Protein AF-A0A7M3ML72-F1 (afdb_monomer)

Sequence (587 aa):
MLSWRSRCAARVNPASRAARSGPGSSPSKERNSLRRSRIRWSGVTGLLLALRATADLLVTGVGPGPTLAVLVGRTAGHLVRAGQLGSQRSRVLARRCSTESSTWVRTSAPAQAAVISAAARTGTPTPRRTAGKVATAPRRGRSPAVTVGKPRRPRALAPSGPVAHRRSAHQETSVANSDERQIITDGIPDQYPDADETETREWLESFDAVVEEHGPTRGRFLLLKVLQRAREQNIGLPSLTTTDYINTIPPEREPDFPGDETLEKKIRRHIRWNAAVMVHRTNVKRGTGGHIGTYASAASLYEVGYNHFFRGHDAPGGADQVFFQGHASPGIYARSYLIGRITEEQLDLFRSEVEPGGLSSYPHPRLMPEFWEFPSVSMGLGPLNAIYQARFNRYLQNRGFKDTSQQRVWFFGGDGETAEPETLGALSVASREGLDNLTFVINCNLQQLDGPVRGNGKIIQELEGVFRGAGWNVIKVIWGRQWDELLALDVDGALVKRMNEVPDGQMQTYTAKGVEFVREDFFNADPQLKAIADRYTDDQLSRLTRGGHDYRKVYAAYKAATETTGAPTVILAQTVKGWTLGPDFEA

Solvent-accessible surface area (backbone atoms only — not comparable to full-atom values): 36163 Å² total; per-residue (Å²): 134,84,88,88,87,81,89,88,85,86,88,87,84,86,89,80,91,78,90,90,83,85,81,88,85,87,80,83,90,81,88,82,90,78,86,85,81,86,80,83,90,73,63,65,67,56,55,56,52,50,58,50,54,58,53,58,51,73,74,67,82,68,83,85,62,84,75,58,63,62,58,60,60,60,60,61,67,64,63,75,74,76,79,80,86,85,90,87,84,84,91,82,88,87,88,80,84,87,87,81,88,84,86,90,86,91,86,88,88,89,84,84,89,80,91,83,83,88,83,90,80,86,90,84,85,89,87,90,82,91,89,89,88,90,89,87,88,91,94,91,85,89,87,86,91,85,94,85,86,88,86,87,89,91,86,90,86,88,91,84,89,89,87,85,88,81,92,76,91,77,89,77,80,83,73,83,76,81,73,76,73,75,65,85,63,43,44,81,83,84,80,57,72,68,95,50,60,64,63,54,46,54,53,49,54,55,47,49,50,43,26,73,75,63,31,67,70,49,37,52,51,49,53,54,49,52,55,50,51,36,54,76,68,62,50,85,73,48,56,92,43,40,58,55,71,47,46,64,71,50,78,92,74,50,61,84,68,91,68,63,65,68,61,53,51,53,51,52,50,54,22,51,49,44,20,42,48,38,38,50,55,30,34,75,76,67,62,68,60,80,57,52,36,58,24,42,26,43,44,51,55,52,51,51,36,63,76,74,66,63,38,50,76,87,36,93,48,38,40,40,49,67,34,55,38,13,61,30,38,42,39,56,51,24,45,34,34,77,73,68,76,40,55,72,70,30,46,71,22,50,59,38,57,90,46,91,68,27,31,68,72,40,42,39,30,92,83,37,68,94,75,30,85,47,64,24,64,62,67,18,51,34,51,43,48,42,50,53,49,34,49,45,41,53,49,34,35,77,69,71,76,41,84,36,90,66,31,37,26,38,32,39,44,47,52,45,38,55,75,34,65,47,40,60,70,52,48,52,56,35,28,77,69,32,30,26,44,28,37,39,39,33,44,33,43,56,47,40,96,93,44,54,64,35,40,90,35,48,58,69,55,54,48,38,28,53,42,41,71,36,51,34,47,74,39,39,26,40,54,13,78,6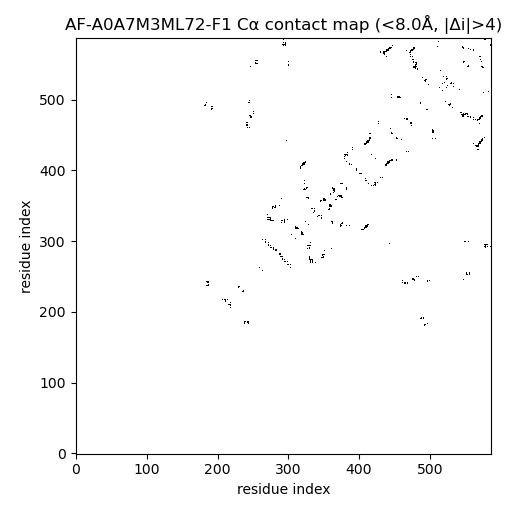8,43,52,67,58,52,74,66,31,69,75,41,53,54,56,51,49,49,55,69,57,28,41,42,55,58,41,47,42,62,58,63,38,53,69,51,35,46,57,64,63,28,56,68,37,74,69,31,29,61,60,50,72,78,50,54,68,70,62,58,60,60,55,45,43,4,27,68,27,66,55,53,46,48,36,49,52,53,53,43,69,70,39,70,68,24,19,26,38,34,46,24,23,30,46,44,11,43,94,68,44,77,95,44,29,100

Radius of gyration: 35.97 Å; Cα contacts (8 Å, |Δi|>4): 680; chains: 1; bounding box: 112×89×108 Å

Mean predicted aligned error: 17.31 Å

pLDDT: mean 74.01, std 29.72, range [21.72, 98.94]

Foldseek 3Di:
DDDDDDDDDDDDDDDDDDDDDYDDDDDDDDDDDDDDDDDDPPPPVVVVVVVVVVVVVVVPPDDDDDPVVVVVVVVVVVVVPPPDDDDDDDDDDDDDDDDDDDDDDDDDDDDDDDDDDDDDDDDDDDDDDDDDDDDDDDDDDDDDDDDDDDDDDDDDDDDDDDDDDDDDDDDDDDPPPPPLPQPPFQADPPQADDPDPPVVVVVVVVLVVCCVPPNPVRSVVVVVVVVVVCVVVVVPHHDHLFGFLAFPQAPVRFDDDPDDPVVLVVLLVQLLVQLVVLQVLLCVVPVLHADSQPCQFQSLLVSLCVPPNFDDQPDPLGGAAEADAFRNVSSVQSNCVVVPNADPVQSNQDCVLVPPSHDNSGQDCVSVVPRHDDGPPPQLPQQLVLLVVLVVQVVCCVVVNDRNVVYAGEYEEELLSCVDCSNLVCLLVQLVSLSLSYEYEYSPQQDDPPGGSWLPAASLRVVSSSNVVSVAAETEQFWAPLCSVLSRLPNSCLLSSLSRPDGSNVVLVDQLPAQVVCLVPRQVPDPSSNVSCVVDDSVSSRPIATRSNYNSSSNSQVVVSNPDGRHHYYYHGHTFGNHPVDNVGGD

Secondary structure (DSSP, 8-state):
----------------------------------PPP----SSHHHHHHHHHHHHHHTTS--PPPTTSHHHHHHHHTSSTTSS-S----------------------------------------------------------------------------------------------------SS---SS--TTHHHHHHHHHHHHHHHHHH-HHHHHHHHHHHHHHHHHTT--PPPTT---SS-SS-GGGPPPP-S-HHHHHHHHHHHHHHHHHHHHHHHHHH-----SHHHHHHHHHHHHHHHHT---TTSTT---EEE--GGGHHHHHHHHHHTTSS-HHHHHTBT-TTSTTPBPSS--TTTSTTT------STTHHHHHHHHHHHHHHHHHHTTS---TT--EEEEEETGGGGSHHHHTTHHHHHHTT-TTEEEEEEE-SEETTEESSTTS-HHHHHHHHHHHTT-EEEEE-B-GGGHHHHHT-TTSHHHHHHHH--HHHHHHHHHH-HHHHIIIIITTSHHHHHHHTTS-HHHHHT--BGGG-HHHHHHHHHHHHH--SS-EEEEEE--TTTTS-TTT--

Structure (mmCIF, N/CA/C/O backbone):
data_AF-A0A7M3ML72-F1
#
_entry.id   AF-A0A7M3ML72-F1
#
loop_
_atom_site.group_PDB
_atom_site.id
_atom_site.type_symbol
_atom_site.label_atom_id
_atom_site.label_alt_id
_atom_site.label_comp_id
_atom_site.label_asym_id
_atom_site.label_entity_id
_atom_site.label_seq_id
_atom_site.pdbx_PDB_ins_code
_atom_site.Cartn_x
_atom_site.Cartn_y
_atom_site.Cartn_z
_atom_site.occupancy
_atom_site.B_iso_or_equiv
_atom_site.auth_seq_id
_atom_site.auth_comp_id
_atom_site.auth_asym_id
_atom_site.auth_atom_id
_atom_site.pdbx_PDB_model_num
ATOM 1 N N . MET A 1 1 ? 53.430 -6.987 12.436 1.00 29.83 1 MET A N 1
ATOM 2 C CA . MET A 1 1 ? 54.449 -5.971 12.102 1.00 29.83 1 MET A CA 1
ATOM 3 C C . MET A 1 1 ? 53.751 -4.775 11.464 1.00 29.83 1 MET A C 1
ATOM 5 O O . MET A 1 1 ? 53.073 -4.981 10.473 1.00 29.83 1 MET A O 1
ATOM 9 N N . LEU A 1 2 ? 53.889 -3.604 12.111 1.00 28.27 2 LEU A N 1
ATOM 10 C CA . LEU A 1 2 ? 53.828 -2.211 11.602 1.00 28.27 2 LEU A CA 1
ATOM 11 C C . LEU A 1 2 ? 52.621 -1.841 10.710 1.00 28.27 2 LEU A C 1
ATOM 13 O O . LEU A 1 2 ? 52.562 -2.217 9.552 1.00 28.27 2 LEU A O 1
ATOM 17 N N . SER A 1 3 ? 51.550 -1.232 11.231 1.00 24.88 3 SER A N 1
ATOM 18 C CA . SER A 1 3 ? 51.409 0.168 11.692 1.00 24.88 3 SER A CA 1
ATOM 19 C C . SER A 1 3 ? 51.676 1.203 10.594 1.00 24.88 3 SER A C 1
ATOM 21 O O . SER A 1 3 ? 52.738 1.193 9.997 1.00 24.88 3 SER A O 1
ATOM 23 N N . TRP A 1 4 ? 50.729 2.124 10.381 1.00 24.06 4 TRP A N 1
ATOM 24 C CA . TRP A 1 4 ? 51.016 3.552 10.230 1.00 24.06 4 TRP A CA 1
ATOM 25 C C . TRP A 1 4 ? 49.772 4.359 10.635 1.00 24.06 4 TRP A C 1
ATOM 27 O O . TRP A 1 4 ? 48.684 4.220 10.082 1.00 24.06 4 TRP A O 1
ATOM 37 N N . ARG A 1 5 ? 49.949 5.159 11.689 1.00 27.42 5 ARG A N 1
ATOM 38 C CA . ARG A 1 5 ? 49.056 6.217 12.177 1.00 27.42 5 ARG A CA 1
ATOM 39 C C . ARG A 1 5 ? 49.683 7.556 11.788 1.00 27.42 5 ARG A C 1
ATOM 41 O O . ARG A 1 5 ? 50.899 7.669 11.877 1.00 27.42 5 ARG A O 1
ATOM 48 N N . SER A 1 6 ? 48.854 8.569 11.528 1.00 27.64 6 SER A N 1
ATOM 49 C CA . SER A 1 6 ? 49.020 10.001 11.892 1.00 27.64 6 SER A CA 1
ATOM 50 C C . SER A 1 6 ? 47.733 10.712 11.440 1.00 27.64 6 SER A C 1
ATOM 52 O O . SER A 1 6 ? 47.443 10.722 10.255 1.00 27.64 6 SER A O 1
ATOM 54 N N . ARG A 1 7 ? 46.752 11.047 12.292 1.00 26.80 7 ARG A N 1
ATOM 55 C CA . ARG A 1 7 ? 46.662 12.165 13.257 1.00 26.80 7 ARG A CA 1
ATOM 56 C C . ARG A 1 7 ? 47.162 13.516 12.727 1.00 26.80 7 ARG A C 1
ATOM 58 O O . ARG A 1 7 ? 48.359 13.742 12.696 1.00 26.80 7 ARG A O 1
ATOM 65 N N . CYS A 1 8 ? 46.225 14.445 12.526 1.00 22.97 8 CYS A N 1
ATOM 66 C CA . CYS A 1 8 ? 46.249 15.732 13.220 1.00 22.97 8 CYS A CA 1
ATOM 67 C C . CYS A 1 8 ? 44.819 16.251 13.425 1.00 22.97 8 CYS A C 1
ATOM 69 O O . CYS A 1 8 ? 43.966 16.147 12.550 1.00 22.97 8 CYS A O 1
ATOM 71 N N . ALA A 1 9 ? 44.576 16.739 14.636 1.00 24.92 9 ALA A N 1
ATOM 72 C CA . ALA A 1 9 ? 43.319 17.247 15.154 1.00 24.92 9 ALA A CA 1
ATOM 73 C C . ALA A 1 9 ? 43.481 18.740 15.455 1.00 24.92 9 ALA A C 1
ATOM 75 O O . ALA A 1 9 ? 44.564 19.157 15.856 1.00 24.92 9 ALA A O 1
ATOM 76 N N . ALA A 1 10 ? 42.393 19.504 15.391 1.00 24.81 10 ALA A N 1
ATOM 77 C CA . ALA A 1 10 ? 42.221 20.687 16.229 1.00 24.81 10 ALA A CA 1
ATOM 78 C C . ALA A 1 10 ? 40.728 20.882 16.526 1.00 24.81 10 ALA A C 1
ATOM 80 O O . ALA A 1 10 ? 39.923 21.170 15.646 1.00 24.81 10 ALA A O 1
ATOM 81 N N . ARG A 1 11 ? 40.384 20.659 17.796 1.00 26.45 11 ARG A N 1
ATOM 82 C CA . ARG A 1 11 ? 39.127 21.032 18.454 1.00 26.45 11 ARG A CA 1
ATOM 83 C C . ARG A 1 11 ? 39.150 22.528 18.764 1.00 26.45 11 ARG A C 1
ATOM 85 O O . ARG A 1 11 ? 40.190 22.987 19.218 1.00 26.45 11 ARG A O 1
ATOM 92 N N . VAL A 1 12 ? 37.990 23.189 18.741 1.00 24.50 12 VAL A N 1
ATOM 93 C CA . VAL A 1 12 ? 37.559 24.096 19.824 1.00 24.50 12 VAL A CA 1
ATOM 94 C C . VAL A 1 12 ? 36.037 23.968 19.994 1.00 24.50 12 VAL A C 1
ATOM 96 O O . VAL A 1 12 ? 35.285 23.985 19.028 1.00 24.50 12 VAL A O 1
ATOM 99 N N . ASN A 1 13 ? 35.623 23.802 21.245 1.00 23.41 13 ASN A N 1
ATOM 100 C CA . ASN A 1 13 ? 34.272 23.803 21.825 1.00 23.41 13 ASN A CA 1
ATOM 101 C C . ASN A 1 13 ? 34.381 24.760 23.052 1.00 23.41 13 ASN A C 1
ATOM 103 O O . ASN A 1 13 ? 35.517 25.080 23.418 1.00 23.41 13 ASN A O 1
ATOM 107 N N . PRO A 1 14 ? 33.361 25.012 23.892 1.00 50.12 14 PRO A N 1
ATOM 108 C CA . PRO A 1 14 ? 31.947 25.382 23.724 1.00 50.12 14 PRO A CA 1
ATOM 109 C C . PRO A 1 14 ? 31.601 26.652 24.568 1.00 50.12 14 PRO A C 1
ATOM 111 O O . PRO A 1 14 ? 32.490 27.319 25.090 1.00 50.12 14 PRO A O 1
ATOM 114 N N . ALA A 1 15 ? 30.294 26.866 24.810 1.00 25.67 15 ALA A N 1
ATOM 115 C CA . ALA A 1 15 ? 29.655 27.620 25.912 1.00 25.67 15 ALA A CA 1
ATOM 116 C C . ALA A 1 15 ? 29.197 29.052 25.530 1.00 25.67 15 ALA A C 1
ATOM 118 O O . ALA A 1 15 ? 29.917 29.779 24.868 1.00 25.67 15 ALA A O 1
ATOM 119 N N . SER A 1 16 ? 28.017 29.566 25.898 1.00 25.34 16 SER A N 1
ATOM 120 C CA . SER A 1 16 ? 27.041 29.192 26.932 1.00 25.34 16 SER A CA 1
ATOM 121 C C . SER A 1 16 ? 25.738 30.011 26.791 1.00 25.34 16 SER A C 1
ATOM 123 O O . SER A 1 16 ? 25.801 31.125 26.284 1.00 25.34 16 SER A O 1
ATOM 125 N N . ARG A 1 17 ? 24.644 29.494 27.396 1.00 25.62 17 ARG A N 1
ATOM 126 C CA . ARG A 1 17 ? 23.513 30.213 28.056 1.00 25.62 17 ARG A CA 1
ATOM 127 C C . ARG A 1 17 ? 22.600 31.096 27.177 1.00 25.62 17 ARG A C 1
ATOM 129 O O . ARG A 1 17 ? 23.047 31.733 26.247 1.00 25.62 17 ARG A O 1
ATOM 136 N N . ALA A 1 18 ? 21.317 31.313 27.457 1.00 25.45 18 ALA A N 1
ATOM 137 C CA . ALA A 1 18 ? 20.307 30.757 28.356 1.00 25.45 18 ALA A CA 1
ATOM 138 C C . ALA A 1 18 ? 18.970 31.454 27.998 1.00 25.45 18 ALA A C 1
ATOM 140 O O . ALA A 1 18 ? 18.986 32.612 27.601 1.00 25.45 18 ALA A O 1
ATOM 141 N N . ALA A 1 19 ? 17.854 30.744 28.192 1.00 25.59 19 ALA A N 1
ATOM 142 C CA . ALA A 1 19 ? 16.514 31.203 28.596 1.00 25.59 19 ALA A CA 1
ATOM 143 C C . ALA A 1 19 ? 15.975 32.588 28.149 1.00 25.59 19 ALA A C 1
ATOM 145 O O . ALA A 1 19 ? 16.494 33.620 28.566 1.00 25.59 19 ALA A O 1
ATOM 146 N N . ARG A 1 20 ? 14.769 32.607 27.553 1.00 25.31 20 ARG A N 1
ATOM 147 C CA . ARG A 1 20 ? 13.526 33.119 28.189 1.00 25.31 20 ARG A CA 1
ATOM 148 C C . ARG A 1 20 ? 12.328 33.132 27.228 1.00 25.31 20 ARG A C 1
ATOM 150 O O . ARG A 1 20 ? 12.455 33.250 26.018 1.00 25.31 20 ARG A O 1
ATOM 157 N N . SER A 1 21 ? 11.170 32.993 27.854 1.00 25.98 21 SER A N 1
ATOM 158 C CA . SER A 1 21 ? 9.804 32.816 27.371 1.00 25.98 21 SER A CA 1
ATOM 159 C C . SER A 1 21 ? 9.010 34.123 27.175 1.00 25.98 21 SER A C 1
ATOM 161 O O . SER A 1 21 ? 9.074 34.991 28.043 1.00 25.98 21 SER A O 1
ATOM 163 N N . GLY A 1 22 ? 8.151 34.143 26.138 1.00 24.62 22 GLY A N 1
ATOM 164 C CA . GLY A 1 22 ? 6.850 34.854 26.029 1.00 24.62 22 GLY A CA 1
ATOM 165 C C . GLY A 1 22 ? 6.853 36.368 25.724 1.00 24.62 22 GLY A C 1
ATOM 166 O O . GLY A 1 22 ? 7.906 36.994 25.790 1.00 24.62 22 GLY A O 1
ATOM 167 N N . PRO A 1 23 ? 5.680 37.019 25.524 1.00 36.09 23 PRO A N 1
ATOM 168 C CA . PRO A 1 23 ? 4.419 36.568 24.905 1.00 36.09 23 PRO A CA 1
ATOM 169 C C . PRO A 1 23 ? 3.825 37.581 23.872 1.00 36.09 23 PRO A C 1
ATOM 171 O O . PRO A 1 23 ? 4.198 38.745 23.849 1.00 36.09 23 PRO A O 1
ATOM 174 N N . GLY A 1 24 ? 2.818 37.142 23.097 1.00 23.67 24 GLY A N 1
ATOM 175 C CA . GLY A 1 24 ? 1.623 37.921 22.700 1.00 23.67 24 GLY A CA 1
ATOM 176 C C . GLY A 1 24 ? 1.720 39.060 21.663 1.00 23.67 24 GLY A C 1
ATOM 177 O O . GLY A 1 24 ? 2.399 40.056 21.864 1.00 23.67 24 GLY A O 1
ATOM 178 N N . SER A 1 25 ? 0.886 39.007 20.615 1.00 26.22 25 SER A N 1
ATOM 179 C CA . SER A 1 25 ? -0.293 39.895 20.459 1.00 26.22 25 SER A CA 1
ATOM 180 C C . SER A 1 25 ? -0.883 39.874 19.038 1.00 26.22 25 SER A C 1
ATOM 182 O O . SER A 1 25 ? -0.200 40.010 18.029 1.00 26.22 25 SER A O 1
ATOM 184 N N . SER A 1 26 ? -2.203 39.701 18.998 1.00 26.17 26 SER A N 1
ATOM 185 C CA . SER A 1 26 ? -3.125 39.923 17.877 1.00 26.17 26 SER A CA 1
ATOM 186 C C . SER A 1 26 ? -3.188 41.390 17.426 1.00 26.17 26 SER A C 1
ATOM 188 O O . SER A 1 26 ? -2.930 42.275 18.245 1.00 26.17 26 SER A O 1
ATOM 190 N N . PRO A 1 27 ? -3.772 41.666 16.242 1.00 29.56 27 PRO A N 1
ATOM 191 C CA . PRO A 1 27 ? -4.943 42.555 16.248 1.00 29.56 27 PRO A CA 1
ATOM 192 C C . PRO A 1 27 ? -6.142 42.099 15.386 1.00 29.56 27 PRO A C 1
ATOM 194 O O . PRO A 1 27 ? -6.007 41.593 14.276 1.00 29.56 27 PRO A O 1
ATOM 197 N N . SER A 1 28 ? -7.323 42.328 15.976 1.00 24.23 28 SER A N 1
ATOM 198 C CA . SER A 1 28 ? -8.635 42.720 15.417 1.00 24.23 28 SER A CA 1
ATOM 199 C C . SER A 1 28 ? -8.755 42.913 13.896 1.00 24.23 28 SER A C 1
ATOM 201 O O . SER A 1 28 ? -8.007 43.677 13.303 1.00 24.23 28 SER A O 1
ATOM 203 N N . LYS A 1 29 ? -9.706 42.243 13.228 1.00 24.80 29 LYS A N 1
ATOM 204 C CA . LYS A 1 29 ? -11.134 42.627 13.066 1.00 24.80 29 LYS A CA 1
ATOM 205 C C . LYS A 1 29 ? -11.343 44.009 12.431 1.00 24.80 29 LYS A C 1
ATOM 207 O O . LYS A 1 29 ? -11.455 44.998 13.143 1.00 24.80 29 LYS A O 1
ATOM 212 N N . GLU A 1 30 ? -11.623 44.004 11.130 1.00 24.53 30 GLU A N 1
ATOM 213 C CA . GLU A 1 30 ? -12.508 44.982 10.497 1.00 24.53 30 GLU A CA 1
ATOM 214 C C . GLU A 1 30 ? -13.552 44.232 9.656 1.00 24.53 30 GLU A C 1
ATOM 216 O O . GLU A 1 30 ? -13.236 43.391 8.815 1.00 24.53 30 GLU A O 1
ATOM 221 N N . ARG A 1 31 ? -14.825 44.460 9.989 1.00 25.14 31 ARG A N 1
ATOM 222 C CA . ARG A 1 31 ? -16.002 43.909 9.312 1.00 25.14 31 ARG A CA 1
ATOM 223 C C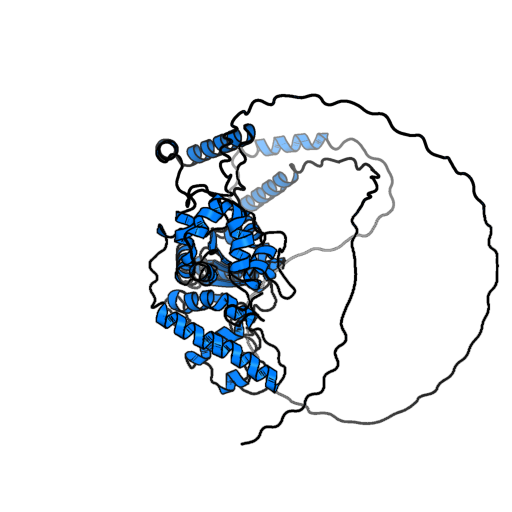 . ARG A 1 31 ? -16.322 44.798 8.119 1.00 25.14 31 ARG A C 1
ATOM 225 O O . ARG A 1 31 ? -16.446 46.001 8.301 1.00 25.14 31 ARG A O 1
ATOM 232 N N . ASN A 1 32 ? -16.631 44.202 6.970 1.00 25.56 32 ASN A N 1
ATOM 233 C CA . ASN A 1 32 ? -17.571 44.821 6.045 1.00 25.56 32 ASN A CA 1
ATOM 234 C C . ASN A 1 32 ? -18.527 43.792 5.437 1.00 25.56 32 ASN A C 1
ATOM 236 O O . ASN A 1 32 ? -18.168 42.672 5.083 1.00 25.56 32 ASN A O 1
ATOM 240 N N . SER A 1 33 ? -19.792 44.189 5.437 1.00 24.88 33 SER A N 1
ATOM 241 C CA . SER A 1 33 ? -20.990 43.405 5.178 1.00 24.88 33 SER A CA 1
ATOM 242 C C . SER A 1 33 ? -21.188 43.079 3.697 1.00 24.88 33 SER A C 1
ATOM 244 O O . SER A 1 33 ? -21.273 43.993 2.881 1.00 24.88 33 SER A O 1
ATOM 246 N N . LEU A 1 34 ? -21.418 41.805 3.371 1.00 25.70 34 LEU A N 1
ATOM 247 C CA . LEU A 1 34 ? -22.019 41.391 2.101 1.00 25.70 34 LEU A CA 1
ATOM 248 C C . LEU A 1 34 ? -23.372 40.722 2.367 1.00 25.70 34 LEU A C 1
ATOM 250 O O . LEU A 1 34 ? -23.474 39.658 2.980 1.00 25.70 34 LEU A O 1
ATOM 254 N N . ARG A 1 35 ? -24.429 41.409 1.923 1.00 25.09 35 ARG A N 1
ATOM 255 C CA . ARG A 1 35 ? -25.812 40.929 1.910 1.00 25.09 35 ARG A CA 1
ATOM 256 C C . ARG A 1 35 ? -25.933 39.739 0.955 1.00 25.09 35 ARG A C 1
ATOM 258 O O . ARG A 1 35 ? -25.571 39.827 -0.211 1.00 25.09 35 ARG A O 1
ATOM 265 N N . ARG A 1 36 ? -26.496 38.644 1.469 1.00 24.92 36 ARG A N 1
ATOM 266 C CA . ARG A 1 36 ? -26.871 37.436 0.725 1.00 24.92 36 ARG A CA 1
ATOM 267 C C . ARG A 1 36 ? -28.080 37.712 -0.175 1.00 24.92 36 ARG A C 1
ATOM 269 O O . ARG A 1 36 ? -29.151 38.034 0.336 1.00 24.92 36 ARG A O 1
ATOM 276 N N . SER A 1 37 ? -27.947 37.488 -1.479 1.00 25.70 37 SER A N 1
ATOM 277 C CA . SER A 1 37 ? -29.070 37.214 -2.380 1.00 25.70 37 SER A CA 1
ATOM 278 C C . SER A 1 37 ? -29.247 35.694 -2.497 1.00 25.70 37 SER A C 1
ATOM 280 O O . SER A 1 37 ? -28.362 34.966 -2.938 1.00 25.70 37 SER A O 1
ATOM 282 N N . ARG A 1 38 ? -30.397 35.189 -2.035 1.00 26.03 38 ARG A N 1
ATOM 283 C CA . ARG A 1 38 ? -30.833 33.800 -2.240 1.00 26.03 38 ARG A CA 1
ATOM 284 C C . ARG A 1 38 ? -31.423 33.685 -3.647 1.00 26.03 38 ARG A C 1
ATOM 286 O O . ARG A 1 38 ? -32.493 34.231 -3.890 1.00 26.03 38 ARG A O 1
ATOM 293 N N . ILE A 1 39 ? -30.767 32.949 -4.540 1.00 28.03 39 ILE A N 1
ATOM 294 C CA . ILE A 1 39 ? -31.353 32.498 -5.811 1.00 28.03 39 ILE A CA 1
ATOM 295 C C . ILE A 1 39 ? -31.800 31.042 -5.623 1.00 28.03 39 ILE A C 1
ATOM 297 O O . ILE A 1 39 ? -30.997 30.176 -5.278 1.00 28.03 39 ILE A O 1
ATOM 301 N N . ARG A 1 40 ? -33.104 30.785 -5.788 1.00 26.80 40 ARG A N 1
ATOM 302 C CA . ARG A 1 40 ? -33.718 29.448 -5.721 1.00 26.80 40 ARG A CA 1
ATOM 303 C C . ARG A 1 40 ? -33.467 28.691 -7.032 1.00 26.80 40 ARG A C 1
ATOM 305 O O . ARG A 1 40 ? -34.033 29.041 -8.061 1.00 26.80 40 ARG A O 1
ATOM 312 N N . TRP A 1 41 ? -32.682 27.619 -6.970 1.00 28.97 41 TRP A N 1
ATOM 313 C CA . TRP A 1 41 ? -32.432 26.674 -8.066 1.00 28.97 41 TRP A CA 1
ATOM 314 C C . TRP A 1 41 ? -33.449 25.519 -8.079 1.00 28.97 41 TRP A C 1
ATOM 316 O O . TRP A 1 41 ? -33.086 24.363 -7.905 1.00 28.97 41 TRP A O 1
ATOM 326 N N . SER A 1 42 ? -34.740 25.815 -8.255 1.00 36.25 42 SER A N 1
ATOM 327 C CA . SER A 1 42 ? -35.779 24.768 -8.373 1.00 36.25 42 SER A CA 1
ATOM 328 C C . SER A 1 42 ? -36.543 24.777 -9.703 1.00 36.25 42 SER A C 1
ATOM 330 O O . SER A 1 42 ? -37.338 23.879 -9.944 1.00 36.25 42 SER A O 1
ATOM 332 N N . GLY A 1 43 ? -36.304 25.755 -10.587 1.00 37.28 43 GLY A N 1
ATOM 333 C CA . GLY A 1 43 ? -37.009 25.870 -11.877 1.00 37.28 43 GLY A CA 1
ATOM 334 C C . GLY A 1 43 ? -36.252 25.327 -13.095 1.00 37.28 43 GLY A C 1
ATOM 335 O O . GLY A 1 43 ? -36.871 24.922 -14.072 1.00 37.28 43 GLY A O 1
ATOM 336 N N . VAL A 1 44 ? -34.917 25.284 -13.048 1.00 41.09 44 VAL A N 1
ATOM 337 C CA . VAL A 1 44 ? -34.082 24.953 -14.222 1.00 41.09 44 VAL A CA 1
ATOM 338 C C . VAL A 1 44 ? -33.996 23.439 -14.455 1.00 41.09 44 VAL A C 1
ATOM 340 O O . VAL A 1 44 ? -33.970 22.982 -15.595 1.00 41.09 44 VAL A O 1
ATOM 343 N N . THR A 1 45 ? -34.061 22.643 -13.387 1.00 43.66 45 THR A N 1
ATOM 344 C CA . THR A 1 45 ? -34.010 21.174 -13.453 1.00 43.66 45 THR A CA 1
ATOM 345 C C . THR A 1 45 ? -35.287 20.576 -14.056 1.00 43.66 45 THR A C 1
ATOM 347 O O . THR A 1 45 ? -35.215 19.610 -14.809 1.00 43.66 45 THR A O 1
ATOM 350 N N . GLY A 1 46 ? -36.452 21.184 -13.799 1.00 41.09 46 GLY A N 1
ATOM 351 C CA . GLY A 1 46 ? -37.734 20.734 -14.356 1.00 41.09 46 GLY A CA 1
ATOM 352 C C . GLY A 1 46 ? -37.869 20.987 -15.862 1.00 41.09 46 GLY A C 1
ATOM 353 O O . GLY A 1 46 ? -38.427 20.160 -16.578 1.00 41.09 46 GLY A O 1
ATOM 354 N N . LEU A 1 47 ? -37.300 22.090 -16.361 1.00 43.25 47 LEU A N 1
ATOM 355 C CA . LEU A 1 47 ? -37.341 22.445 -17.783 1.00 43.25 47 LEU A CA 1
ATOM 356 C C . LEU A 1 47 ? -36.452 21.520 -18.637 1.00 43.25 47 LEU A C 1
ATOM 358 O O . LEU A 1 47 ? -36.831 21.150 -19.746 1.00 43.25 47 LEU A O 1
ATOM 362 N N . LEU A 1 48 ? -35.304 21.093 -18.097 1.00 44.06 48 LEU A N 1
ATOM 363 C CA . LEU A 1 48 ? -34.393 20.143 -18.751 1.00 44.06 48 LEU A CA 1
ATOM 364 C C . LEU A 1 48 ? -34.952 18.711 -18.785 1.00 44.06 48 LEU A C 1
ATOM 366 O O . LEU A 1 48 ? -34.750 18.003 -19.769 1.00 44.06 48 LEU A O 1
ATOM 370 N N . LEU A 1 49 ? -35.698 18.299 -17.754 1.00 45.66 49 LEU A N 1
ATOM 371 C CA . LEU A 1 49 ? -36.402 17.010 -17.725 1.00 45.66 49 LEU A CA 1
ATOM 372 C C . LEU A 1 49 ? -37.593 16.977 -18.693 1.00 45.66 49 LEU A C 1
ATOM 374 O O . LEU A 1 49 ? -37.783 15.978 -19.385 1.00 45.66 49 LEU A O 1
ATOM 378 N N . ALA A 1 50 ? -38.342 18.079 -18.803 1.00 44.72 50 ALA A N 1
ATOM 379 C CA . ALA A 1 50 ? -39.442 18.191 -19.757 1.00 44.72 50 ALA A CA 1
ATOM 380 C C . ALA A 1 50 ? -38.945 18.152 -21.211 1.00 44.72 50 ALA A C 1
ATOM 382 O O . ALA A 1 50 ? -39.490 17.402 -22.009 1.00 44.72 50 ALA A O 1
ATOM 383 N N . LEU A 1 51 ? -37.867 18.876 -21.542 1.00 47.16 51 LEU A N 1
ATOM 384 C CA . LEU A 1 51 ? -37.284 18.877 -22.892 1.00 47.16 51 LEU A CA 1
ATOM 385 C C . LEU A 1 51 ? -36.711 17.513 -23.311 1.00 47.16 51 LEU A C 1
ATOM 387 O O . LEU A 1 51 ? -36.733 17.185 -24.496 1.00 47.16 51 LEU A O 1
ATOM 391 N N . ARG A 1 52 ? -36.239 16.703 -22.354 1.00 45.97 52 ARG A N 1
ATOM 392 C CA . ARG A 1 52 ? -35.748 15.342 -22.617 1.00 45.97 52 ARG A CA 1
ATOM 393 C C . ARG A 1 52 ? -36.896 14.362 -22.888 1.00 45.97 52 ARG A C 1
ATOM 395 O O . ARG A 1 52 ? -36.823 13.600 -23.842 1.00 45.97 52 ARG A O 1
ATOM 402 N N . ALA A 1 53 ? -37.997 14.470 -22.140 1.00 45.22 53 ALA A N 1
ATOM 403 C CA . ALA A 1 53 ? -39.190 13.648 -22.354 1.00 45.22 53 ALA A CA 1
ATOM 404 C C . ALA A 1 53 ? -39.884 13.935 -23.702 1.00 45.22 53 ALA A C 1
ATOM 406 O O . ALA A 1 53 ? -40.371 13.011 -24.351 1.00 45.22 53 ALA A O 1
ATOM 407 N N . THR A 1 54 ? -39.892 15.191 -24.170 1.00 46.97 54 THR A N 1
ATOM 408 C CA . THR A 1 54 ? -40.448 15.531 -25.494 1.00 46.97 54 THR A CA 1
ATOM 409 C C . THR A 1 54 ? -39.565 15.040 -26.645 1.00 46.97 54 THR A C 1
ATOM 411 O O . THR A 1 54 ? -40.084 14.721 -27.712 1.00 46.97 54 THR A O 1
ATOM 414 N N . ALA A 1 55 ? -38.246 14.953 -26.439 1.00 43.47 55 ALA A N 1
ATOM 415 C CA . ALA A 1 55 ? -37.314 14.416 -27.428 1.00 43.47 55 ALA A CA 1
ATOM 416 C C . ALA A 1 55 ? -37.426 12.884 -27.560 1.00 43.47 55 ALA A C 1
ATOM 418 O O . ALA A 1 55 ? -37.397 12.376 -28.679 1.00 43.47 55 ALA A O 1
ATOM 419 N N . ASP A 1 56 ? -37.650 12.163 -26.456 1.00 40.47 56 ASP A N 1
ATOM 420 C CA . ASP A 1 56 ? -37.814 10.699 -26.465 1.00 40.47 56 ASP A CA 1
ATOM 421 C C . ASP A 1 56 ? -39.168 10.247 -27.069 1.00 40.47 56 ASP A C 1
ATOM 423 O O . ASP A 1 56 ? -39.264 9.187 -27.695 1.00 40.47 56 ASP A O 1
ATOM 427 N N . LEU A 1 57 ? -40.213 11.079 -26.975 1.00 45.03 57 LEU A N 1
ATOM 428 C CA . LEU A 1 57 ? -41.530 10.825 -27.588 1.00 45.03 57 LEU A CA 1
ATOM 429 C C . LEU A 1 57 ? -41.567 11.067 -29.109 1.00 45.03 57 LEU A C 1
ATOM 431 O O . LEU A 1 57 ? -42.384 10.467 -29.805 1.00 45.03 57 LEU A O 1
ATOM 435 N N . LEU A 1 58 ? -40.668 11.895 -29.650 1.00 42.75 58 LEU A N 1
ATOM 436 C CA . LEU A 1 58 ? -40.553 12.133 -31.098 1.00 42.75 58 LEU A CA 1
ATOM 437 C C . LEU A 1 58 ? -39.774 11.027 -31.836 1.00 42.75 58 LEU A C 1
ATOM 439 O O . LEU A 1 58 ? -39.829 10.964 -33.062 1.00 42.75 58 LEU A O 1
ATOM 443 N N . VAL A 1 59 ? -39.094 10.134 -31.108 1.00 43.50 59 VAL A N 1
ATOM 444 C CA . VAL A 1 59 ? -38.282 9.038 -31.673 1.00 43.50 59 VAL A CA 1
ATOM 445 C C . VAL A 1 59 ? -39.041 7.700 -31.718 1.00 43.50 59 VAL A C 1
ATOM 447 O O . VAL A 1 59 ? -38.647 6.801 -32.456 1.00 43.50 59 VAL A O 1
ATOM 450 N N . THR A 1 60 ? -40.162 7.558 -30.999 1.00 48.72 60 THR A N 1
ATOM 451 C CA . THR A 1 60 ? -40.864 6.266 -30.828 1.00 48.72 60 THR A CA 1
ATOM 452 C C . THR A 1 60 ? -42.201 6.131 -31.569 1.00 48.72 60 THR A C 1
ATOM 454 O O . THR A 1 60 ? -42.775 5.048 -31.576 1.00 48.72 60 THR A O 1
ATOM 457 N N . GLY A 1 61 ? -42.686 7.171 -32.259 1.00 38.00 61 GLY A N 1
ATOM 458 C CA . GLY A 1 61 ? -43.774 7.039 -33.242 1.00 38.00 61 GLY A CA 1
ATOM 459 C C . GLY A 1 61 ? -45.160 6.656 -32.697 1.00 38.00 61 GLY A C 1
ATOM 460 O O . GLY A 1 61 ? -45.984 6.153 -33.457 1.00 38.00 61 GLY A O 1
ATOM 461 N N . VAL A 1 62 ? -45.454 6.904 -31.416 1.00 40.97 62 VAL A N 1
ATOM 462 C CA . VAL A 1 62 ? -46.774 6.635 -30.812 1.00 40.97 62 VAL A CA 1
ATOM 463 C C . VAL A 1 62 ? -47.464 7.956 -30.451 1.00 40.97 62 VAL A C 1
ATOM 465 O O . VAL A 1 62 ? -46.952 8.737 -29.653 1.00 40.97 62 VAL A O 1
ATOM 468 N N . GLY A 1 63 ? -48.625 8.232 -31.057 1.00 42.34 63 GLY A N 1
ATOM 469 C CA . GLY A 1 63 ? -49.408 9.450 -30.806 1.00 42.34 63 GLY A CA 1
ATOM 470 C C . GLY A 1 63 ? -50.106 9.444 -29.433 1.00 42.34 63 GLY A C 1
ATOM 471 O O . GLY A 1 63 ? -50.531 8.381 -28.976 1.00 42.34 63 GLY A O 1
ATOM 472 N N . PRO A 1 64 ? -50.262 10.599 -28.752 1.00 42.75 64 PRO A N 1
ATOM 473 C CA . PRO A 1 64 ? -50.849 10.630 -27.417 1.00 42.75 64 PRO A CA 1
ATOM 474 C C . PRO A 1 64 ? -52.386 10.616 -27.462 1.00 42.75 64 PRO A C 1
ATOM 476 O O . PRO A 1 64 ? -53.013 11.376 -28.199 1.00 42.75 64 PRO A O 1
ATOM 479 N N . GLY A 1 65 ? -52.993 9.771 -26.624 1.00 43.69 65 GLY A N 1
ATOM 480 C CA . GLY A 1 65 ? -54.439 9.723 -26.388 1.00 43.69 65 GLY A CA 1
ATOM 481 C C . GLY A 1 65 ? -54.995 10.954 -25.641 1.00 43.69 65 GLY A C 1
ATOM 482 O O . GLY A 1 65 ? -54.235 11.787 -25.133 1.00 43.69 65 GLY A O 1
ATOM 483 N N . PRO A 1 66 ? -56.334 11.075 -25.537 1.00 39.81 66 PRO A N 1
ATOM 484 C CA . PRO A 1 66 ? -57.050 12.332 -25.264 1.00 39.81 66 PRO A CA 1
ATOM 485 C C . PRO A 1 66 ? -56.823 12.964 -23.877 1.00 39.81 66 PRO A C 1
ATOM 487 O O . PRO A 1 66 ? -57.261 14.086 -23.631 1.00 39.81 66 PRO A O 1
ATOM 490 N N . THR A 1 67 ? -56.092 12.314 -22.974 1.00 42.84 67 THR A N 1
ATOM 491 C CA . THR A 1 67 ? -55.847 12.812 -21.611 1.00 42.84 67 THR A CA 1
ATOM 492 C C . THR A 1 67 ? -54.654 13.780 -21.521 1.00 42.84 67 THR A C 1
ATOM 494 O O . THR A 1 67 ? -54.573 14.562 -20.574 1.00 42.84 67 THR A O 1
ATOM 497 N N . LEU A 1 68 ? -53.752 13.808 -22.516 1.00 41.12 68 LEU A N 1
ATOM 498 C CA . LEU A 1 68 ? -52.562 14.682 -22.508 1.00 41.12 68 LEU A CA 1
ATOM 499 C C . LEU A 1 68 ? -52.829 16.089 -23.091 1.00 41.12 68 LEU A C 1
ATOM 501 O O . LEU A 1 68 ? -52.174 17.058 -22.705 1.00 41.12 68 LEU A O 1
ATOM 505 N N . ALA A 1 69 ? -53.842 16.233 -23.954 1.00 38.81 69 ALA A N 1
ATOM 506 C CA . ALA A 1 69 ? -54.229 17.515 -24.558 1.00 38.81 69 ALA A CA 1
ATOM 507 C C . ALA A 1 69 ? -54.805 18.518 -23.534 1.00 38.81 69 ALA A C 1
ATOM 509 O O . ALA A 1 69 ? -54.659 19.732 -23.685 1.00 38.81 69 ALA A O 1
ATOM 510 N N . VAL A 1 70 ? -55.394 18.020 -22.441 1.00 43.00 70 VAL A N 1
ATOM 511 C CA . VAL A 1 70 ? -55.996 18.848 -21.381 1.00 43.00 70 VAL A CA 1
ATOM 512 C C . VAL A 1 70 ? -54.939 19.437 -20.430 1.00 43.00 70 VAL A C 1
ATOM 514 O O . VAL A 1 70 ? -55.154 20.505 -19.853 1.00 43.00 70 VAL A O 1
ATOM 517 N N . LEU A 1 71 ? -53.764 18.804 -20.302 1.00 37.75 71 LEU A N 1
ATOM 518 C CA . LEU A 1 71 ? -52.682 19.287 -19.432 1.00 37.75 71 LEU A CA 1
ATOM 519 C C . LEU A 1 71 ? -51.824 20.379 -20.095 1.00 37.75 71 LEU A C 1
ATOM 521 O O . LEU A 1 71 ? -51.398 21.315 -19.420 1.00 37.75 71 LEU A O 1
ATOM 525 N N . VAL A 1 72 ? -51.626 20.305 -21.416 1.00 42.75 72 VAL A N 1
ATOM 526 C CA . VAL A 1 72 ? -50.865 21.307 -22.193 1.00 42.75 72 VAL A CA 1
ATOM 527 C C . VAL A 1 72 ? -51.661 22.612 -22.366 1.00 42.75 72 VAL A C 1
ATOM 529 O O . VAL A 1 72 ? -51.088 23.701 -22.345 1.00 42.75 72 VAL A O 1
ATOM 532 N N . GLY A 1 73 ? -52.996 22.536 -22.427 1.00 40.12 73 GLY A N 1
ATOM 533 C CA . GLY A 1 73 ? -53.869 23.717 -22.491 1.00 40.12 73 GLY A CA 1
ATOM 534 C C . GLY A 1 73 ? -53.924 24.548 -21.199 1.00 40.12 73 GLY A C 1
ATOM 535 O O . GLY A 1 73 ? -54.196 25.746 -21.250 1.00 40.12 73 GLY A O 1
ATOM 536 N N . ARG A 1 74 ? -53.626 23.955 -20.033 1.00 40.81 74 ARG A N 1
ATOM 537 C CA . ARG A 1 74 ? -53.691 24.649 -18.729 1.00 40.81 74 ARG A CA 1
ATOM 538 C C . ARG A 1 74 ? -52.393 25.357 -18.322 1.00 40.81 74 ARG A C 1
ATOM 540 O O . ARG A 1 74 ? -52.451 26.308 -17.547 1.00 40.81 74 ARG A O 1
ATOM 547 N N . THR A 1 75 ? -51.241 24.977 -18.873 1.00 40.22 75 THR A N 1
ATOM 548 C CA . THR A 1 75 ? -49.946 25.644 -18.621 1.00 40.22 75 THR A CA 1
ATOM 549 C C . THR A 1 75 ? -49.675 26.824 -19.563 1.00 40.22 75 THR A C 1
ATOM 551 O O . THR A 1 75 ? -49.000 27.773 -19.163 1.00 40.22 75 THR A O 1
ATOM 554 N N . ALA A 1 76 ? -50.280 26.853 -20.756 1.00 35.81 76 ALA A N 1
ATOM 555 C CA . ALA A 1 76 ? -50.205 27.998 -21.673 1.00 35.81 76 ALA A CA 1
ATOM 556 C C . ALA A 1 76 ? -51.014 29.228 -21.192 1.00 35.81 76 ALA A C 1
ATOM 558 O O . ALA A 1 76 ? -50.649 30.366 -21.484 1.00 35.81 76 ALA A O 1
ATOM 559 N N . GLY A 1 77 ? -52.065 29.023 -20.387 1.00 37.97 77 GLY A N 1
ATOM 560 C CA . GLY A 1 77 ? -52.916 30.098 -19.854 1.00 37.97 77 GLY A CA 1
ATOM 561 C C . GLY A 1 77 ? -52.299 30.927 -18.717 1.00 37.97 77 GLY A C 1
ATOM 562 O O . GLY A 1 77 ? -52.751 32.041 -18.459 1.00 37.97 77 GLY A O 1
ATOM 563 N N . HIS A 1 78 ? -51.244 30.437 -18.057 1.00 35.19 78 HIS A N 1
ATOM 564 C CA . HIS A 1 78 ? -50.604 31.145 -16.938 1.00 35.19 78 HIS A CA 1
ATOM 565 C C . HIS A 1 78 ? -49.387 31.998 -17.331 1.00 35.19 78 HIS A C 1
ATOM 567 O O . HIS A 1 78 ? -48.986 32.867 -16.558 1.00 35.19 78 HIS A O 1
ATOM 573 N N . LEU A 1 79 ? -48.844 31.833 -18.542 1.00 33.41 79 LEU A N 1
ATOM 574 C CA . LEU A 1 79 ? -47.701 32.615 -19.040 1.00 33.41 79 LEU A CA 1
ATOM 575 C C . LEU A 1 79 ? -48.098 33.917 -19.760 1.00 33.41 79 LEU A C 1
ATOM 577 O O . LEU A 1 79 ? -47.259 34.796 -19.934 1.00 33.41 79 LEU A O 1
ATOM 581 N N . VAL A 1 80 ? -49.381 34.111 -20.082 1.00 34.06 80 VAL A N 1
ATOM 582 C CA . VAL A 1 80 ? -49.892 35.344 -20.720 1.00 34.06 80 VAL A CA 1
ATOM 583 C C . VAL A 1 80 ? -50.164 36.473 -19.703 1.00 34.06 80 VAL A C 1
ATOM 585 O O . VAL A 1 80 ? -50.387 37.616 -20.086 1.00 34.06 80 VAL A O 1
ATOM 588 N N . ARG A 1 81 ? -50.057 36.214 -18.389 1.00 33.31 81 ARG A N 1
ATOM 589 C CA . ARG A 1 81 ? -50.311 37.213 -17.325 1.00 33.31 81 ARG A CA 1
ATOM 590 C C . ARG A 1 81 ? -49.071 37.782 -16.619 1.00 33.31 81 ARG A C 1
ATOM 592 O O . ARG A 1 81 ? -49.227 38.616 -15.738 1.00 33.31 81 ARG A O 1
ATOM 599 N N . ALA A 1 82 ? -47.859 37.386 -17.015 1.00 32.16 82 ALA A N 1
ATOM 600 C CA . ALA A 1 82 ? -46.602 37.920 -16.463 1.00 32.16 82 ALA A CA 1
ATOM 601 C C . ALA A 1 82 ? -45.820 38.821 -17.448 1.00 32.16 82 ALA A C 1
ATOM 603 O O . ALA A 1 82 ? -44.768 39.350 -17.102 1.00 32.16 82 ALA A O 1
ATOM 604 N N . GLY A 1 83 ? -46.337 39.014 -18.668 1.00 33.06 83 GLY A N 1
ATOM 605 C CA . GLY A 1 83 ? -45.713 39.789 -19.750 1.00 33.06 83 GLY A CA 1
ATOM 606 C C . GLY A 1 83 ? -46.206 41.234 -19.894 1.00 33.06 83 GLY A C 1
ATOM 607 O O . GLY A 1 83 ? -46.131 41.793 -20.983 1.00 33.06 83 GLY A O 1
ATOM 608 N N . GLN A 1 84 ? -46.736 41.843 -18.833 1.00 32.16 84 GLN A N 1
ATOM 609 C CA . GLN A 1 84 ? -47.126 43.256 -18.809 1.00 32.16 84 GLN A CA 1
ATOM 610 C C . GLN A 1 84 ? -46.730 43.865 -17.466 1.00 32.16 84 GLN A C 1
ATOM 612 O O . GLN A 1 84 ? -47.504 43.804 -16.521 1.00 32.16 84 GLN A O 1
ATOM 617 N N . LEU A 1 85 ? -45.509 44.403 -17.387 1.00 28.69 85 LEU A N 1
ATOM 618 C CA . LEU A 1 85 ? -45.080 45.521 -16.530 1.00 28.69 85 LEU A CA 1
ATOM 619 C C . LEU A 1 85 ? -43.558 45.678 -16.685 1.00 28.69 85 LEU A C 1
ATOM 621 O O . LEU A 1 85 ? -42.800 44.797 -16.293 1.00 28.69 85 LEU A O 1
ATOM 625 N N . GLY A 1 86 ? -43.114 46.808 -17.247 1.00 24.84 86 GLY A N 1
ATOM 626 C CA . GLY A 1 86 ? -41.721 47.257 -17.117 1.00 24.84 86 GLY A CA 1
ATOM 627 C C . GLY A 1 86 ? -40.915 47.472 -18.400 1.00 24.84 86 GLY A C 1
ATOM 628 O O . GLY A 1 86 ? -39.753 47.088 -18.457 1.00 24.84 86 GLY A O 1
ATOM 629 N N . SER A 1 87 ? -41.475 48.135 -19.414 1.00 27.08 87 SER A N 1
ATOM 630 C CA . SER A 1 87 ? -40.664 48.849 -20.409 1.00 27.08 87 SER A CA 1
ATOM 631 C C . SER A 1 87 ? -40.227 50.210 -19.850 1.00 27.08 87 SER A C 1
ATOM 633 O O . SER A 1 87 ? -41.105 50.970 -19.450 1.00 27.08 87 SER A O 1
ATOM 635 N N . GLN A 1 88 ? -38.930 50.546 -19.884 1.00 27.42 88 GLN A N 1
ATOM 636 C CA . GLN A 1 88 ? -38.396 51.866 -20.290 1.00 27.42 88 GLN A CA 1
ATOM 637 C C . GLN A 1 88 ? -36.864 51.942 -20.103 1.00 27.42 88 GLN A C 1
ATOM 639 O O . GLN A 1 88 ? -36.383 52.093 -18.985 1.00 27.42 88 GLN A O 1
ATOM 644 N N . ARG A 1 89 ? -36.102 51.912 -21.210 1.00 26.44 89 ARG A N 1
ATOM 645 C CA . ARG A 1 89 ? -35.237 53.018 -21.696 1.00 26.44 89 ARG A CA 1
ATOM 646 C C . ARG A 1 89 ? -34.335 52.572 -22.869 1.00 26.44 89 ARG A C 1
ATOM 648 O O . ARG A 1 89 ? -33.402 51.805 -22.702 1.00 26.44 89 ARG A O 1
ATOM 655 N N . SER A 1 90 ? -34.655 53.142 -24.034 1.00 25.45 90 SER A N 1
ATOM 656 C CA . SER A 1 90 ? -33.762 53.706 -25.066 1.00 25.45 90 SER A CA 1
ATOM 657 C C . SER A 1 90 ? -32.821 52.827 -25.920 1.00 25.45 90 SER A C 1
ATOM 659 O O . SER A 1 90 ? -31.705 52.500 -25.547 1.00 25.45 90 SER A O 1
ATOM 661 N N . ARG A 1 91 ? -33.305 52.600 -27.154 1.00 26.05 91 ARG A N 1
ATOM 662 C CA . ARG A 1 91 ? -32.666 52.614 -28.496 1.00 26.05 91 ARG A CA 1
ATOM 663 C C . ARG A 1 91 ? -31.192 53.056 -28.611 1.00 26.05 91 ARG A C 1
ATOM 665 O O . ARG A 1 91 ? -30.873 54.124 -28.110 1.00 26.05 91 ARG A O 1
ATOM 672 N N . VAL A 1 92 ? -30.430 52.376 -29.490 1.00 25.48 92 VAL A N 1
ATOM 673 C CA . VAL A 1 92 ? -29.696 52.931 -30.665 1.00 25.48 92 VAL A CA 1
ATOM 674 C C . VAL A 1 92 ? -29.223 51.784 -31.603 1.00 25.48 92 VAL A C 1
ATOM 676 O O . VAL A 1 92 ? -28.532 50.884 -31.152 1.00 25.48 92 VAL A O 1
ATOM 679 N N . LEU A 1 93 ? -29.663 51.852 -32.879 1.00 23.78 93 LEU A N 1
ATOM 680 C CA . LEU A 1 93 ? -29.167 51.281 -34.168 1.00 23.78 93 LEU A CA 1
ATOM 681 C C . LEU A 1 93 ? -28.593 49.833 -34.218 1.00 23.78 93 LEU A C 1
ATOM 683 O O . LEU A 1 93 ? -27.578 49.563 -33.605 1.00 23.78 93 LEU A O 1
ATOM 687 N N . ALA A 1 94 ? -29.150 48.805 -34.887 1.00 23.41 94 ALA A N 1
ATOM 688 C CA . ALA A 1 94 ? -29.722 48.576 -36.236 1.00 23.41 94 ALA A CA 1
ATOM 689 C C . ALA A 1 94 ? -28.721 48.199 -37.370 1.00 23.41 94 ALA A C 1
ATOM 691 O O . ALA A 1 94 ? -27.918 49.029 -37.779 1.00 23.41 94 ALA A O 1
ATOM 692 N N . ARG A 1 95 ? -28.979 47.013 -37.978 1.00 25.44 95 ARG A N 1
ATOM 693 C CA . ARG A 1 95 ? -28.612 46.485 -39.333 1.00 25.44 95 ARG A CA 1
ATOM 694 C C . ARG A 1 95 ? -27.195 45.887 -39.480 1.00 25.44 95 ARG A C 1
ATOM 696 O O . ARG A 1 95 ? -26.242 46.478 -39.009 1.00 25.44 95 ARG A O 1
ATOM 703 N N . ARG A 1 96 ? -26.962 44.729 -40.125 1.00 23.89 96 ARG A N 1
ATOM 704 C CA . ARG A 1 96 ? -27.593 44.025 -41.279 1.00 23.89 96 ARG A CA 1
ATOM 705 C C . ARG A 1 96 ? -27.681 42.499 -41.001 1.00 23.89 96 ARG A C 1
ATOM 707 O O . ARG A 1 96 ? -26.774 41.969 -40.377 1.00 23.89 96 ARG A O 1
ATOM 714 N N . CYS A 1 97 ? -28.811 41.808 -41.221 1.00 21.72 97 CYS A N 1
ATOM 715 C CA . CYS A 1 97 ? -29.246 41.132 -42.470 1.00 21.72 97 CYS A CA 1
ATOM 716 C C . CYS A 1 97 ? -28.149 40.253 -43.104 1.00 21.72 97 CYS A C 1
ATOM 718 O O . CYS A 1 97 ? -27.138 40.792 -43.539 1.00 21.72 97 CYS A O 1
ATOM 720 N N . SER A 1 98 ? -28.263 38.920 -42.971 1.00 24.66 98 SER A N 1
ATOM 721 C CA . SER A 1 98 ? -28.951 37.980 -43.905 1.00 24.66 98 SER A CA 1
ATOM 722 C C . SER A 1 98 ? -27.962 37.560 -44.995 1.00 24.66 98 SER A C 1
ATOM 724 O O . SER A 1 98 ? -27.332 38.436 -45.568 1.00 24.66 98 SER A O 1
ATOM 726 N N . THR A 1 99 ? -27.658 36.302 -45.276 1.00 25.84 99 THR A N 1
ATOM 727 C CA . THR A 1 99 ? -28.434 35.109 -45.675 1.00 25.84 99 THR A CA 1
ATOM 728 C C . THR A 1 99 ? -27.385 33.954 -45.673 1.00 25.84 99 THR A C 1
ATOM 730 O O . THR A 1 99 ? -26.197 34.232 -45.562 1.00 25.84 99 THR A O 1
ATOM 733 N N . GLU A 1 100 ? -27.620 32.645 -45.724 1.00 25.77 100 GLU A N 1
ATOM 734 C CA . GLU A 1 100 ? -28.677 31.827 -46.305 1.00 25.77 100 GLU A CA 1
ATOM 735 C C . GLU A 1 100 ? -28.471 30.376 -45.811 1.00 25.77 100 GLU A C 1
ATOM 737 O O . GLU A 1 100 ? -27.351 29.878 -45.705 1.00 25.77 100 GLU A O 1
ATOM 742 N N . SER A 1 101 ? -29.577 29.712 -45.504 1.00 24.11 101 SER A N 1
ATOM 743 C CA . SER A 1 101 ? -29.765 28.259 -45.411 1.00 24.11 101 SER A CA 1
ATOM 744 C C . SER A 1 101 ? -29.617 27.619 -46.808 1.00 24.11 101 SER A C 1
ATOM 746 O O . SER A 1 101 ? -30.030 28.233 -47.782 1.00 24.11 101 SER A O 1
ATOM 748 N N . SER A 1 102 ? -29.145 26.387 -47.033 1.00 26.64 102 SER A N 1
ATOM 749 C CA . SER A 1 102 ? -29.878 25.141 -46.755 1.00 26.64 102 SER A CA 1
ATOM 750 C C . SER A 1 102 ? -29.251 23.929 -47.497 1.00 26.64 102 SER A C 1
ATOM 752 O O . SER A 1 102 ? -28.734 24.063 -48.597 1.00 26.64 102 SER A O 1
ATOM 754 N N . THR A 1 103 ? -29.393 22.750 -46.869 1.00 26.91 103 THR A N 1
ATOM 755 C CA . THR A 1 103 ? -29.735 21.409 -47.423 1.00 26.91 103 THR A CA 1
ATOM 756 C C . THR A 1 103 ? -28.774 20.550 -48.280 1.00 26.91 103 THR A C 1
ATOM 758 O O . THR A 1 103 ? -28.549 20.813 -49.450 1.00 26.91 103 THR A O 1
ATOM 761 N N . TRP A 1 104 ? -28.365 19.421 -47.662 1.00 23.34 104 TRP A N 1
ATOM 762 C CA . TRP A 1 104 ? -28.489 17.991 -48.053 1.00 23.34 104 TRP A CA 1
ATOM 763 C C . TRP A 1 104 ? -28.234 17.512 -49.504 1.00 23.34 104 TRP A C 1
ATOM 765 O O . TRP A 1 104 ? -28.925 17.931 -50.419 1.00 23.34 104 TRP A O 1
ATOM 775 N N . VAL A 1 105 ? -27.407 16.458 -49.669 1.00 24.00 105 VAL A N 1
ATOM 776 C CA . VAL A 1 105 ? -27.798 15.052 -49.996 1.00 24.00 105 VAL A CA 1
ATOM 777 C C . VAL A 1 105 ? -26.551 14.139 -50.150 1.00 24.00 105 VAL A C 1
ATOM 779 O O . VAL A 1 105 ? -25.459 14.584 -50.480 1.00 24.00 105 VAL A O 1
ATOM 782 N N . ARG A 1 106 ? -26.753 12.850 -49.827 1.00 27.23 106 ARG A N 1
ATOM 783 C CA . ARG A 1 106 ? -25.848 11.678 -49.796 1.00 27.23 106 ARG A CA 1
ATOM 784 C C . ARG A 1 106 ? -25.363 11.179 -51.172 1.00 27.23 106 ARG A C 1
ATOM 786 O O . ARG A 1 106 ? -26.176 11.160 -52.081 1.00 27.23 106 ARG A O 1
ATOM 793 N N . THR A 1 107 ? -24.178 10.545 -51.203 1.00 26.48 107 THR A N 1
ATOM 794 C CA . THR A 1 107 ? -23.800 9.317 -51.975 1.00 26.48 107 THR A CA 1
ATOM 795 C C . THR A 1 107 ? -22.434 8.813 -51.451 1.00 26.48 107 THR A C 1
ATOM 797 O O . THR A 1 107 ? -21.483 9.582 -51.431 1.00 26.48 107 THR A O 1
ATOM 800 N N . SER A 1 108 ? -22.326 7.694 -50.719 1.00 26.80 108 SER A N 1
ATOM 801 C CA . SER A 1 108 ? -22.063 6.302 -51.163 1.00 26.80 108 SER A CA 1
ATOM 802 C C . SER A 1 108 ? -20.678 6.001 -51.797 1.00 26.80 108 SER A C 1
ATOM 804 O O . SER A 1 108 ? -20.552 6.039 -53.012 1.00 26.80 108 SER A O 1
ATOM 806 N N . ALA A 1 109 ? -19.733 5.566 -50.940 1.00 28.02 109 ALA A N 1
ATOM 807 C CA . ALA A 1 109 ? -18.815 4.404 -51.074 1.00 28.02 109 ALA A CA 1
ATOM 808 C C . ALA A 1 109 ? -17.711 4.387 -52.196 1.00 28.02 109 ALA A C 1
ATOM 810 O O . ALA A 1 109 ? -17.599 5.349 -52.941 1.00 28.02 109 ALA A O 1
ATOM 811 N N . PRO A 1 110 ? -16.785 3.390 -52.248 1.00 46.44 110 PRO A N 1
ATOM 812 C CA . PRO A 1 110 ? -15.376 3.556 -51.828 1.00 46.44 110 PRO A CA 1
ATOM 813 C C . PRO A 1 110 ? -14.317 3.084 -52.865 1.00 46.44 110 PRO A C 1
ATOM 815 O O . PRO A 1 110 ? -14.622 2.262 -53.717 1.00 46.44 110 PRO A O 1
ATOM 818 N N . ALA A 1 111 ? -13.049 3.512 -52.760 1.00 26.70 111 ALA A N 1
ATOM 819 C CA . ALA A 1 111 ? -11.873 2.843 -53.369 1.00 26.70 111 ALA A CA 1
ATOM 820 C C . ALA A 1 111 ? -10.581 3.544 -52.896 1.00 26.70 111 ALA A C 1
ATOM 822 O O . ALA A 1 111 ? -10.461 4.755 -53.019 1.00 26.70 111 ALA A O 1
ATOM 823 N N . GLN A 1 112 ? -9.729 2.879 -52.114 1.00 26.94 112 GLN A N 1
ATOM 824 C CA . GLN A 1 112 ? -8.558 2.078 -52.514 1.00 26.94 112 GLN A CA 1
ATOM 825 C C . GLN A 1 112 ? -7.231 2.847 -52.470 1.00 26.94 112 GLN A C 1
ATOM 827 O O . GLN A 1 112 ? -7.108 4.006 -52.845 1.00 26.94 112 GLN A O 1
ATOM 832 N N . ALA A 1 113 ? -6.254 2.119 -51.937 1.00 25.73 113 ALA A N 1
ATOM 833 C CA . ALA A 1 113 ? -4.887 2.497 -51.663 1.00 25.73 113 ALA A CA 1
ATOM 834 C C . ALA A 1 113 ? -4.089 2.855 -52.923 1.00 25.73 113 ALA A C 1
ATOM 836 O O . ALA A 1 113 ? -4.224 2.212 -53.961 1.00 25.73 113 ALA A O 1
ATOM 837 N N . ALA A 1 114 ? -3.156 3.795 -52.768 1.00 28.02 114 ALA A N 1
ATOM 838 C CA . ALA A 1 114 ? -1.994 3.918 -53.633 1.00 28.02 114 ALA A CA 1
ATOM 839 C C . ALA A 1 114 ? -0.740 4.066 -52.764 1.00 28.02 114 ALA A C 1
ATOM 841 O O . ALA A 1 114 ? -0.574 5.022 -52.007 1.00 28.02 114 ALA A O 1
ATOM 842 N N . VAL A 1 115 ? 0.118 3.059 -52.882 1.00 26.48 115 VAL A N 1
ATOM 843 C CA . VAL A 1 115 ? 1.513 3.033 -52.453 1.00 26.48 115 VAL A CA 1
ATOM 844 C C . VAL A 1 115 ? 2.303 3.983 -53.355 1.00 26.48 115 VAL A C 1
ATOM 846 O O . VAL A 1 115 ? 2.232 3.852 -54.574 1.00 26.48 115 VAL A O 1
ATOM 849 N N . ILE A 1 116 ? 3.099 4.890 -52.781 1.00 27.00 116 ILE A N 1
ATOM 850 C CA . ILE A 1 116 ? 4.227 5.517 -53.485 1.00 27.00 116 ILE A CA 1
ATOM 851 C C . ILE A 1 116 ? 5.471 5.404 -52.606 1.00 27.00 116 ILE A C 1
ATOM 853 O O . ILE A 1 116 ? 5.517 5.871 -51.470 1.00 27.00 116 ILE A O 1
ATOM 857 N N . SER A 1 117 ? 6.474 4.748 -53.181 1.00 26.88 117 SER A N 1
ATOM 858 C CA . SER A 1 117 ? 7.834 4.584 -52.686 1.00 26.88 117 SER A CA 1
ATOM 859 C C . SER A 1 117 ? 8.717 5.769 -53.100 1.00 26.88 117 SER A C 1
ATOM 861 O O . SER A 1 117 ? 8.661 6.211 -54.242 1.00 26.88 117 SER A O 1
ATOM 863 N N . ALA A 1 118 ? 9.563 6.186 -52.153 1.00 26.53 118 ALA A N 1
ATOM 864 C CA . ALA A 1 118 ? 10.928 6.716 -52.261 1.00 26.53 118 ALA A CA 1
ATOM 865 C C . ALA A 1 118 ? 11.294 7.780 -53.320 1.00 26.53 118 ALA A C 1
ATOM 867 O O . ALA A 1 118 ? 11.344 7.512 -54.515 1.00 26.53 118 ALA A O 1
ATOM 868 N N . ALA A 1 119 ? 11.823 8.910 -52.833 1.00 27.53 119 ALA A N 1
ATOM 869 C CA . ALA A 1 119 ? 13.037 9.512 -53.389 1.00 27.53 119 ALA A CA 1
ATOM 870 C C . ALA A 1 119 ? 13.747 10.379 -52.334 1.00 27.53 119 ALA A C 1
ATOM 872 O O . ALA A 1 119 ? 13.241 11.412 -51.900 1.00 27.53 119 ALA A O 1
ATOM 873 N N . ALA A 1 120 ? 14.944 9.947 -51.943 1.00 28.02 120 ALA A N 1
ATOM 874 C CA . ALA A 1 120 ? 15.910 10.726 -51.185 1.00 28.02 120 ALA A CA 1
ATOM 875 C C . ALA A 1 120 ? 16.473 11.877 -52.037 1.00 28.02 120 ALA A C 1
ATOM 877 O O . ALA A 1 120 ? 16.760 11.685 -53.219 1.00 28.02 120 ALA A O 1
ATOM 878 N N . ARG A 1 121 ? 16.717 13.043 -51.424 1.00 28.92 121 ARG A N 1
ATOM 879 C CA . ARG A 1 121 ? 17.734 13.996 -51.896 1.00 28.92 121 ARG A CA 1
ATOM 880 C C . ARG A 1 121 ? 18.523 14.558 -50.721 1.00 28.92 121 ARG A C 1
ATOM 882 O O . ARG A 1 121 ? 17.985 15.156 -49.797 1.00 28.92 121 ARG A O 1
ATOM 889 N N . THR A 1 122 ? 19.815 14.303 -50.814 1.00 29.19 122 THR A N 1
ATOM 890 C CA . THR A 1 122 ? 20.943 14.859 -50.079 1.00 29.19 122 THR A CA 1
ATOM 891 C C . THR A 1 122 ? 21.159 16.333 -50.446 1.00 29.19 122 THR A C 1
ATOM 893 O O . THR A 1 122 ? 20.899 16.732 -51.580 1.00 29.19 122 THR A O 1
ATOM 896 N N . GLY A 1 123 ? 21.666 17.147 -49.511 1.00 28.23 123 GLY A N 1
ATOM 897 C CA . GLY A 1 123 ? 22.095 18.515 -49.825 1.00 28.23 123 GLY A CA 1
ATOM 898 C C . GLY A 1 123 ? 22.424 19.407 -48.623 1.00 28.23 123 GLY A C 1
ATOM 899 O O . GLY A 1 123 ? 21.599 20.205 -48.203 1.00 28.23 123 GLY A O 1
ATOM 900 N N . THR A 1 124 ? 23.657 19.321 -48.128 1.00 29.94 124 THR A N 1
ATOM 901 C CA . THR A 1 124 ? 24.440 20.382 -47.445 1.00 29.94 124 THR A CA 1
ATOM 902 C C . THR A 1 124 ? 25.919 20.158 -47.845 1.00 29.94 124 THR A C 1
ATOM 904 O O . THR A 1 124 ? 26.197 19.027 -48.262 1.00 29.94 124 THR A O 1
ATOM 907 N N . PRO A 1 125 ? 26.887 21.120 -47.767 1.00 45.31 125 PRO A N 1
ATOM 908 C CA . PRO A 1 125 ? 26.940 22.305 -46.877 1.00 45.31 125 PRO A CA 1
ATOM 909 C C . PRO A 1 125 ? 27.655 23.616 -47.382 1.00 45.31 125 PRO A C 1
ATOM 911 O O . PRO A 1 125 ? 28.384 23.616 -48.368 1.00 45.31 125 PRO A O 1
ATOM 914 N N . THR A 1 126 ? 27.590 24.682 -46.542 1.00 29.92 126 THR A N 1
ATOM 915 C CA . THR A 1 126 ? 28.618 25.749 -46.228 1.00 29.92 126 THR A CA 1
ATOM 916 C C . THR A 1 126 ? 28.994 26.877 -47.235 1.00 29.92 126 THR A C 1
ATOM 918 O O . THR A 1 126 ? 28.724 26.693 -48.414 1.00 29.92 126 THR A O 1
ATOM 921 N N . PRO A 1 127 ? 29.714 27.999 -46.863 1.00 49.78 127 PRO A N 1
ATOM 922 C CA . PRO A 1 127 ? 30.139 28.573 -45.542 1.00 49.78 127 PRO A CA 1
ATOM 923 C C . PRO A 1 127 ? 30.132 30.149 -45.370 1.00 49.78 127 PRO A C 1
ATOM 925 O O . PRO A 1 127 ? 29.886 30.885 -46.317 1.00 49.78 127 PRO A O 1
ATOM 928 N N . ARG A 1 128 ? 30.618 30.623 -44.181 1.00 28.41 128 ARG A N 1
ATOM 929 C CA . ARG A 1 128 ? 31.381 31.888 -43.839 1.00 28.41 128 ARG A CA 1
ATOM 930 C C . ARG A 1 128 ? 30.602 33.214 -43.574 1.00 28.41 128 ARG A C 1
ATOM 932 O O . ARG A 1 128 ? 29.644 33.482 -44.268 1.00 28.41 128 ARG A O 1
ATOM 939 N N . ARG A 1 129 ? 30.981 34.165 -42.681 1.00 30.45 129 ARG A N 1
ATOM 940 C CA . ARG A 1 129 ? 31.988 34.333 -41.583 1.00 30.45 129 ARG A CA 1
ATOM 941 C C . ARG A 1 129 ? 31.774 35.713 -40.865 1.00 30.45 129 ARG A C 1
ATOM 943 O O . ARG A 1 129 ? 31.552 36.693 -41.554 1.00 30.45 129 ARG A O 1
ATOM 950 N N . THR A 1 130 ? 31.932 35.766 -39.528 1.00 29.83 130 THR A N 1
ATOM 951 C CA . THR A 1 130 ? 32.533 36.811 -38.620 1.00 29.83 130 THR A CA 1
ATOM 952 C C . THR A 1 130 ? 32.278 38.337 -38.737 1.00 29.83 130 THR A C 1
ATOM 954 O O . THR A 1 130 ? 32.638 38.918 -39.752 1.00 29.83 130 THR A O 1
ATOM 957 N N . ALA A 1 131 ? 31.959 39.014 -37.606 1.00 30.19 131 ALA A N 1
ATOM 958 C CA . ALA A 1 131 ? 32.872 39.839 -36.752 1.00 30.19 131 ALA A CA 1
ATOM 959 C C . ALA A 1 131 ? 32.162 40.976 -35.951 1.00 30.19 131 ALA A C 1
ATOM 961 O O . ALA A 1 131 ? 31.248 41.601 -36.472 1.00 30.19 131 ALA A O 1
ATOM 962 N N . GLY A 1 132 ? 32.662 41.318 -34.742 1.00 26.33 132 GLY A N 1
ATOM 963 C CA . GLY A 1 132 ? 32.599 42.696 -34.193 1.00 26.33 132 GLY A CA 1
ATOM 964 C C . GLY A 1 132 ? 32.209 42.904 -32.711 1.00 26.33 132 GLY A C 1
ATOM 965 O O . GLY A 1 132 ? 31.033 42.900 -32.377 1.00 26.33 132 GLY A O 1
ATOM 966 N N . LYS A 1 133 ? 33.196 43.190 -31.842 1.00 30.62 133 LYS A N 1
ATOM 967 C CA . LYS A 1 133 ? 33.076 43.845 -30.510 1.00 30.62 133 LYS A CA 1
ATOM 968 C C . LYS A 1 133 ? 33.324 45.356 -30.659 1.00 30.62 133 LYS A C 1
ATOM 970 O O . LYS A 1 133 ? 34.291 45.653 -31.348 1.00 30.62 133 LYS A O 1
ATOM 975 N N . VAL A 1 134 ? 32.641 46.246 -29.913 1.00 28.12 134 VAL A N 1
ATOM 976 C CA . VAL A 1 134 ? 33.164 47.557 -29.416 1.00 28.12 134 VAL A CA 1
ATOM 977 C C . VAL A 1 134 ? 32.403 48.015 -28.143 1.00 28.12 134 VAL A C 1
ATOM 979 O O . VAL A 1 134 ? 31.226 47.715 -27.977 1.00 28.12 134 VAL A O 1
ATOM 982 N N . ALA A 1 135 ? 33.114 48.713 -27.245 1.00 29.45 135 ALA A N 1
ATOM 983 C CA . ALA A 1 135 ? 32.741 49.268 -25.933 1.00 29.45 135 ALA A CA 1
ATOM 984 C C . ALA A 1 135 ? 32.186 50.721 -25.965 1.00 29.45 135 ALA A C 1
ATOM 986 O O . ALA A 1 135 ? 32.353 51.384 -26.982 1.00 29.45 135 ALA A O 1
ATOM 987 N N . THR A 1 136 ? 31.631 51.252 -24.849 1.00 28.56 136 THR A N 1
ATOM 988 C CA . THR A 1 136 ? 31.919 52.595 -24.227 1.00 28.56 136 THR A CA 1
ATOM 989 C C . THR A 1 136 ? 30.976 52.980 -23.048 1.00 28.56 136 THR A C 1
ATOM 991 O O . THR A 1 136 ? 29.823 52.572 -23.006 1.00 28.56 136 THR A O 1
ATOM 994 N N . ALA A 1 137 ? 31.508 53.744 -22.071 1.00 31.06 137 ALA A N 1
ATOM 995 C CA . ALA A 1 137 ? 30.886 54.365 -20.861 1.00 31.06 137 ALA A CA 1
ATOM 996 C C . ALA A 1 137 ? 30.330 55.807 -21.171 1.00 31.06 137 ALA A C 1
ATOM 998 O O . ALA A 1 137 ? 30.328 56.083 -22.369 1.00 31.06 137 ALA A O 1
ATOM 999 N N . PRO A 1 138 ? 29.934 56.781 -20.267 1.00 44.41 138 PRO A N 1
ATOM 1000 C CA . PRO A 1 138 ? 30.211 57.024 -18.819 1.00 44.41 138 PRO A CA 1
ATOM 1001 C C . PRO A 1 138 ? 29.088 57.719 -17.937 1.00 44.41 138 PRO A C 1
ATOM 1003 O O . PRO A 1 138 ? 27.917 57.755 -18.284 1.00 44.41 138 PRO A O 1
ATOM 1006 N N . ARG A 1 139 ? 29.501 58.240 -16.751 1.00 30.45 139 ARG A N 1
ATOM 1007 C CA . ARG A 1 139 ? 28.838 58.822 -15.530 1.00 30.45 139 ARG A CA 1
ATOM 1008 C C . ARG A 1 139 ? 28.074 60.184 -15.602 1.00 30.45 139 ARG A C 1
ATOM 1010 O O . ARG A 1 139 ? 28.473 61.036 -16.386 1.00 30.45 139 ARG A O 1
ATOM 1017 N N . ARG A 1 140 ? 27.236 60.453 -14.555 1.00 30.78 140 ARG A N 1
ATOM 1018 C CA . ARG A 1 140 ? 27.030 61.676 -13.664 1.00 30.78 140 ARG A CA 1
ATOM 1019 C C . ARG A 1 140 ? 25.514 61.963 -13.417 1.00 30.78 140 ARG A C 1
ATOM 1021 O O . ARG A 1 140 ? 24.754 61.725 -14.334 1.00 30.78 140 ARG A O 1
ATOM 1028 N N . GLY A 1 141 ? 24.953 62.481 -12.302 1.00 26.36 141 GLY A N 1
ATOM 1029 C CA . GLY A 1 141 ? 25.383 62.911 -10.953 1.00 26.36 141 GLY A CA 1
ATOM 1030 C C . GLY A 1 141 ? 24.238 63.607 -10.134 1.00 26.36 141 GLY A C 1
ATOM 1031 O O . GLY A 1 141 ? 23.303 64.109 -10.736 1.00 26.36 141 GLY A O 1
ATOM 1032 N N . ARG A 1 142 ? 24.396 63.659 -8.788 1.00 28.05 142 ARG A N 1
ATOM 1033 C CA . ARG A 1 142 ? 23.953 64.629 -7.719 1.00 28.05 142 ARG A CA 1
ATOM 1034 C C . ARG A 1 142 ? 22.470 64.918 -7.301 1.00 28.05 142 ARG A C 1
ATOM 1036 O O . ARG A 1 142 ? 21.591 65.105 -8.123 1.00 28.05 142 ARG A O 1
ATOM 1043 N N . SER A 1 143 ? 22.307 65.043 -5.960 1.00 29.08 143 SER A N 1
ATOM 1044 C CA . SER A 1 143 ? 21.155 65.367 -5.057 1.00 29.08 143 SER A CA 1
ATOM 1045 C C . SER A 1 143 ? 20.684 66.850 -5.031 1.00 29.08 143 SER A C 1
ATOM 1047 O O . SER A 1 143 ? 21.328 67.648 -5.716 1.00 29.08 143 SER A O 1
ATOM 1049 N N . PRO A 1 144 ? 19.651 67.271 -4.228 1.00 39.84 144 PRO A N 1
ATOM 1050 C CA . PRO A 1 144 ? 19.845 67.623 -2.783 1.00 39.84 144 PRO A CA 1
ATOM 1051 C C . PRO A 1 144 ? 18.627 67.542 -1.783 1.00 39.84 144 PRO A C 1
ATOM 1053 O O . PRO A 1 144 ? 17.480 67.520 -2.206 1.00 39.84 144 PRO A O 1
ATOM 1056 N N . ALA A 1 145 ? 18.944 67.634 -0.461 1.00 28.44 145 ALA A N 1
ATOM 1057 C CA . ALA A 1 145 ? 18.243 68.337 0.666 1.00 28.44 145 ALA A CA 1
ATOM 1058 C C . ALA A 1 145 ? 16.895 67.788 1.261 1.00 28.44 145 ALA A C 1
ATOM 1060 O O . ALA A 1 145 ? 16.091 67.266 0.513 1.00 28.44 145 ALA A O 1
ATOM 1061 N N . VAL A 1 146 ? 16.496 67.884 2.560 1.00 27.70 146 VAL A N 1
ATOM 1062 C CA . VAL A 1 146 ? 16.978 68.564 3.800 1.00 27.70 146 VAL A CA 1
ATOM 1063 C C . VAL A 1 146 ? 16.162 68.132 5.076 1.00 27.70 146 VAL A C 1
ATOM 1065 O O . VAL A 1 146 ? 14.967 67.881 4.988 1.00 27.70 146 VAL A O 1
ATOM 1068 N N . THR A 1 147 ? 16.838 68.107 6.248 1.00 28.05 147 THR A N 1
ATOM 1069 C CA . THR A 1 147 ? 16.450 68.265 7.698 1.00 28.05 147 THR A CA 1
ATOM 1070 C C . THR A 1 147 ? 15.536 67.342 8.541 1.00 28.05 147 THR A C 1
ATOM 1072 O O . THR A 1 147 ? 14.482 66.869 8.144 1.00 28.05 147 THR A O 1
ATOM 1075 N N . VAL A 1 148 ? 15.970 67.238 9.813 1.00 31.69 148 VAL A N 1
ATOM 1076 C CA . VAL A 1 148 ? 15.470 66.517 11.003 1.00 31.69 148 VAL A CA 1
ATOM 1077 C C . VAL A 1 148 ? 14.797 67.481 12.003 1.00 31.69 148 VAL A C 1
ATOM 1079 O O . VAL A 1 148 ? 15.271 68.604 12.165 1.00 31.69 148 VAL A O 1
ATOM 1082 N N . GLY A 1 149 ? 13.802 67.012 12.775 1.00 25.73 149 GLY A N 1
ATOM 1083 C CA . GLY A 1 149 ? 13.283 67.681 13.984 1.00 25.73 149 GLY A CA 1
ATOM 1084 C C . GLY A 1 149 ? 12.847 66.700 15.095 1.00 25.73 149 GLY A C 1
ATOM 1085 O O . GLY A 1 149 ? 12.135 65.741 14.826 1.00 25.73 149 GLY A O 1
ATOM 1086 N N . LYS A 1 150 ? 13.310 66.937 16.339 1.00 33.22 150 LYS A N 1
ATOM 1087 C CA . LYS A 1 150 ? 13.051 66.191 17.607 1.00 33.22 150 LYS A CA 1
ATOM 1088 C C . LYS A 1 150 ? 11.634 66.438 18.182 1.00 33.22 150 LYS A C 1
ATOM 1090 O O . LYS A 1 150 ? 11.034 67.448 17.829 1.00 33.22 150 LYS A O 1
ATOM 1095 N N . PRO A 1 151 ? 11.146 65.629 19.155 1.00 33.28 151 PRO A N 1
ATOM 1096 C CA . PRO A 1 151 ? 11.106 66.074 20.581 1.00 33.28 151 PRO A CA 1
ATOM 1097 C C . PRO A 1 151 ? 11.316 64.917 21.609 1.00 33.28 151 PRO A C 1
ATOM 1099 O O . PRO A 1 151 ? 11.049 63.763 21.310 1.00 33.28 151 PRO A O 1
ATOM 1102 N N . ARG A 1 152 ? 12.046 65.060 22.734 1.00 27.95 152 ARG A N 1
ATOM 1103 C CA . ARG A 1 152 ? 11.757 65.615 24.093 1.00 27.95 152 ARG A CA 1
ATOM 1104 C C . ARG A 1 152 ? 10.688 64.880 24.961 1.00 27.95 152 ARG A C 1
ATOM 1106 O O . ARG A 1 152 ? 9.515 64.866 24.632 1.00 27.95 152 ARG A O 1
ATOM 1113 N N . ARG A 1 153 ? 11.173 64.336 26.103 1.00 31.56 153 ARG A N 1
ATOM 1114 C CA . ARG A 1 153 ? 10.546 63.726 27.323 1.00 31.56 153 ARG A CA 1
ATOM 1115 C C . ARG A 1 153 ? 9.580 64.680 28.080 1.00 31.56 153 ARG A C 1
ATOM 1117 O O . ARG A 1 153 ? 9.747 65.879 27.852 1.00 31.56 153 ARG A O 1
ATOM 1124 N N . PRO A 1 154 ? 8.663 64.252 29.004 1.00 38.75 154 PRO A N 1
ATOM 1125 C CA . PRO A 1 154 ? 8.907 63.604 30.337 1.00 38.75 154 PRO A CA 1
ATOM 1126 C C . PRO A 1 154 ? 7.790 62.586 30.756 1.00 38.75 154 PRO A C 1
ATOM 1128 O O . PRO A 1 154 ? 6.949 62.287 29.928 1.00 38.75 154 PRO A O 1
ATOM 1131 N N . ARG A 1 155 ? 7.663 61.939 31.935 1.00 27.88 155 ARG A N 1
ATOM 1132 C CA . ARG A 1 155 ? 8.089 62.137 33.342 1.00 27.88 155 ARG A CA 1
ATOM 1133 C C . ARG A 1 155 ? 7.867 60.813 34.132 1.00 27.88 155 ARG A C 1
ATOM 1135 O O . ARG A 1 155 ? 7.069 59.987 33.709 1.00 27.88 155 ARG A O 1
ATOM 1142 N N . ALA A 1 156 ? 8.555 60.628 35.262 1.00 31.25 156 ALA A N 1
ATOM 1143 C CA . ALA A 1 156 ? 8.517 59.439 36.132 1.00 31.25 156 ALA A CA 1
ATOM 1144 C C . ALA A 1 156 ? 7.441 59.501 37.241 1.00 31.25 156 ALA A C 1
ATOM 1146 O O . ALA A 1 156 ? 7.054 60.597 37.645 1.00 31.25 156 ALA A O 1
ATOM 1147 N N . LEU A 1 157 ? 7.049 58.337 37.784 1.00 29.83 157 LEU A N 1
ATOM 1148 C CA . LEU A 1 157 ? 6.315 58.166 39.051 1.00 29.83 157 LEU A CA 1
ATOM 1149 C C . LEU A 1 157 ? 6.846 56.934 39.817 1.00 29.83 157 LEU A C 1
ATOM 1151 O O . LEU A 1 157 ? 7.213 55.931 39.210 1.00 29.83 157 LEU A O 1
ATOM 1155 N N . ALA A 1 158 ? 6.936 57.079 41.141 1.00 32.66 158 ALA A N 1
ATOM 1156 C CA . ALA A 1 158 ? 7.561 56.190 42.130 1.00 32.66 158 ALA A CA 1
ATOM 1157 C C . ALA A 1 158 ? 6.518 55.265 42.837 1.00 32.66 158 ALA A C 1
ATOM 1159 O O . ALA A 1 158 ? 5.328 55.413 42.561 1.00 32.66 158 ALA A O 1
ATOM 1160 N N . PRO A 1 159 ? 6.926 54.312 43.712 1.00 39.47 159 PRO A N 1
ATOM 1161 C CA . PRO A 1 159 ? 6.148 53.116 44.074 1.00 39.47 159 PRO A CA 1
ATOM 1162 C C . PRO A 1 159 ? 5.386 53.213 45.414 1.00 39.47 159 PRO A C 1
ATOM 1164 O O . PRO A 1 159 ? 5.718 54.027 46.271 1.00 39.47 159 PRO A O 1
ATOM 1167 N N . SER A 1 160 ? 4.422 52.309 45.633 1.00 31.89 160 SER A N 1
ATOM 1168 C CA . SER A 1 160 ? 3.720 52.104 46.914 1.00 31.89 160 SER A CA 1
ATOM 1169 C C . SER A 1 160 ? 3.583 50.608 47.254 1.00 31.89 160 SER A C 1
ATOM 1171 O O . SER A 1 160 ? 3.347 49.795 46.364 1.00 31.89 160 SER A O 1
ATOM 1173 N N . GLY A 1 161 ? 3.784 50.278 48.537 1.00 28.38 161 GLY A N 1
ATOM 1174 C CA . GLY A 1 161 ? 4.006 48.940 49.110 1.00 28.38 161 GLY A CA 1
ATOM 1175 C C . GLY A 1 161 ? 2.774 48.041 49.382 1.00 28.38 161 GLY A C 1
ATOM 1176 O O . GLY A 1 161 ? 1.735 48.223 48.753 1.00 28.38 161 GLY A O 1
ATOM 1177 N N . PRO A 1 162 ? 2.906 47.032 50.279 1.00 38.31 162 PRO A N 1
ATOM 1178 C CA . PRO A 1 162 ? 2.121 45.788 50.259 1.00 38.31 162 PRO A CA 1
ATOM 1179 C C . PRO A 1 162 ? 0.962 45.735 51.274 1.00 38.31 162 PRO A C 1
ATOM 1181 O O . PRO A 1 162 ? 1.015 46.387 52.315 1.00 38.31 162 PRO A O 1
ATOM 1184 N N . VAL A 1 163 ? -0.040 44.879 51.019 1.00 29.48 163 VAL A N 1
ATOM 1185 C CA . VAL A 1 163 ? -1.096 44.503 51.986 1.00 29.48 163 VAL A CA 1
ATOM 1186 C C . VAL A 1 163 ? -1.398 42.997 51.901 1.00 29.48 163 VAL A C 1
ATOM 1188 O O . VAL A 1 163 ? -1.405 42.412 50.821 1.00 29.48 163 VAL A O 1
ATOM 1191 N N . ALA A 1 164 ? -1.604 42.386 53.071 1.00 27.97 164 ALA A N 1
ATOM 1192 C CA . ALA A 1 164 ? -1.752 40.956 53.344 1.00 27.97 164 ALA A CA 1
ATOM 1193 C C . ALA A 1 164 ? -3.219 40.486 53.527 1.00 27.97 164 ALA A C 1
ATOM 1195 O O . ALA A 1 164 ? -4.134 41.302 53.588 1.00 27.97 164 ALA A O 1
ATOM 1196 N N . HIS A 1 165 ? -3.360 39.165 53.761 1.00 26.47 165 HIS A N 1
ATOM 1197 C CA . HIS A 1 165 ? -4.538 38.355 54.161 1.00 26.47 165 HIS A CA 1
ATOM 1198 C C . HIS A 1 165 ? -5.435 37.854 53.007 1.00 26.47 165 HIS A C 1
ATOM 1200 O O . HIS A 1 165 ? -5.703 38.585 52.071 1.00 26.47 165 HIS A O 1
ATOM 1206 N N . ARG A 1 166 ? -5.940 36.608 52.975 1.00 26.48 166 ARG A N 1
ATOM 1207 C CA . ARG A 1 166 ? -6.383 35.701 54.054 1.00 26.48 166 ARG A CA 1
ATOM 1208 C C . ARG A 1 166 ? -6.484 34.258 53.509 1.00 26.48 166 ARG A C 1
ATOM 1210 O O . ARG A 1 166 ? -6.923 34.066 52.381 1.00 26.48 166 ARG A O 1
ATOM 1217 N N . ARG A 1 167 ? -6.124 33.249 54.315 1.00 28.89 167 ARG A N 1
ATOM 1218 C CA . ARG A 1 167 ? -6.445 31.829 54.066 1.00 28.89 167 ARG A CA 1
ATOM 1219 C C . ARG A 1 167 ? -7.922 31.576 54.397 1.00 28.89 167 ARG A C 1
ATOM 1221 O O . ARG A 1 167 ? -8.368 31.997 55.461 1.00 28.89 167 ARG A O 1
ATOM 1228 N N . SER A 1 168 ? -8.625 30.854 53.527 1.00 27.91 168 SER A N 1
ATOM 1229 C CA . SER A 1 168 ? -9.888 30.173 53.830 1.00 27.91 168 SER A CA 1
ATOM 1230 C C . SER A 1 168 ? -9.732 28.710 53.434 1.00 27.91 168 SER A C 1
ATOM 1232 O O . SER A 1 168 ? -9.344 28.416 52.305 1.00 27.91 168 SER A O 1
ATOM 1234 N N . ALA A 1 169 ? -9.963 27.819 54.392 1.00 31.36 169 ALA A N 1
ATOM 1235 C CA . ALA A 1 169 ? -10.036 26.387 54.183 1.00 31.36 169 ALA A CA 1
ATOM 1236 C C . ALA A 1 169 ? -11.429 26.052 53.641 1.00 31.36 169 ALA A C 1
ATOM 1238 O O . ALA A 1 169 ? -12.422 26.325 54.312 1.00 31.36 169 ALA A O 1
ATOM 1239 N N . HIS A 1 170 ? -11.491 25.446 52.457 1.00 29.38 170 HIS A N 1
ATOM 1240 C CA . HIS A 1 170 ? -12.668 24.708 52.021 1.00 29.38 170 HIS A CA 1
ATOM 1241 C C . HIS A 1 170 ? -12.302 23.237 51.878 1.00 29.38 170 HIS A C 1
ATOM 1243 O O . HIS A 1 170 ? -11.393 22.848 51.153 1.00 29.38 170 HIS A O 1
ATOM 1249 N N . GLN A 1 171 ? -13.003 22.464 52.692 1.00 31.02 171 GLN A N 1
ATOM 1250 C CA . GLN A 1 171 ? -13.069 21.022 52.737 1.00 31.02 171 GLN A CA 1
ATOM 1251 C C . GLN A 1 171 ? -13.835 20.573 51.487 1.00 31.02 171 GLN A C 1
ATOM 1253 O O . GLN A 1 171 ? -15.052 20.727 51.429 1.00 31.02 171 GLN A O 1
ATOM 1258 N N . GLU A 1 172 ? -13.126 20.086 50.470 1.00 27.16 172 GLU A N 1
ATOM 1259 C CA . GLU A 1 172 ? -13.751 19.411 49.333 1.00 27.16 172 GLU A CA 1
ATOM 1260 C C . GLU A 1 172 ? -13.876 17.924 49.658 1.00 27.16 172 GLU A C 1
ATOM 1262 O O . GLU A 1 172 ? -12.904 17.186 49.812 1.00 27.16 172 GLU A O 1
ATOM 1267 N N . THR A 1 173 ? -15.128 17.522 49.824 1.00 26.77 173 THR A N 1
ATOM 1268 C CA . THR A 1 173 ? -15.609 16.149 49.817 1.00 26.77 173 THR A CA 1
ATOM 1269 C C . THR A 1 173 ? -15.113 15.426 48.570 1.00 26.77 173 THR A C 1
ATOM 1271 O O . THR A 1 173 ? -15.425 15.832 47.451 1.00 26.77 173 THR A O 1
ATOM 1274 N N . SER A 1 174 ? -14.373 14.336 48.766 1.00 25.20 174 SER A N 1
ATOM 1275 C CA . SER A 1 174 ? -13.989 13.404 47.711 1.00 25.20 174 SER A CA 1
ATOM 1276 C C . SER A 1 174 ? -15.234 12.692 47.180 1.00 25.20 174 SER A C 1
ATOM 1278 O O . SER A 1 174 ? -15.652 11.661 47.709 1.00 25.20 174 SER A O 1
ATOM 1280 N N . VAL A 1 175 ? -15.843 13.250 46.139 1.00 27.80 175 VAL A N 1
ATOM 1281 C CA . VAL A 1 175 ? -16.704 12.473 45.252 1.00 27.80 175 VAL A CA 1
ATOM 1282 C C . VAL A 1 175 ? -15.748 11.633 44.417 1.00 27.80 175 VAL A C 1
ATOM 1284 O O . VAL A 1 175 ? -14.987 12.165 43.611 1.00 27.80 175 VAL A O 1
ATOM 1287 N N . ALA A 1 176 ? -15.711 10.331 44.693 1.00 27.94 176 ALA A N 1
ATOM 1288 C CA . ALA A 1 176 ? -15.045 9.362 43.842 1.00 27.94 176 ALA A CA 1
ATOM 1289 C C . ALA A 1 176 ? -15.745 9.405 42.480 1.00 27.94 176 ALA A C 1
ATOM 1291 O O . ALA A 1 176 ? -16.793 8.797 42.296 1.00 27.94 176 ALA A O 1
ATOM 1292 N N . ASN A 1 177 ? -15.207 10.209 41.563 1.00 28.14 177 ASN A N 1
ATOM 1293 C CA . ASN A 1 177 ? -15.679 10.266 40.193 1.00 28.14 177 ASN A CA 1
ATOM 1294 C C . ASN A 1 177 ? -15.087 9.054 39.472 1.00 28.14 177 ASN A C 1
ATOM 1296 O O . ASN A 1 177 ? -14.017 9.127 38.867 1.00 28.14 177 ASN A O 1
ATOM 1300 N N . SER A 1 178 ? -15.773 7.921 39.594 1.00 31.42 178 SER A N 1
ATOM 1301 C CA . SER A 1 178 ? -15.721 6.822 38.632 1.00 31.42 178 SER A CA 1
ATOM 1302 C C . SER A 1 178 ? -16.356 7.283 37.315 1.00 31.42 178 SER A C 1
ATOM 1304 O O . SER A 1 178 ? -17.345 6.724 36.856 1.00 31.42 178 SER A O 1
ATOM 1306 N N . ASP A 1 179 ? -15.786 8.330 36.706 1.00 33.19 179 ASP A N 1
ATOM 1307 C CA . ASP A 1 179 ? -15.972 8.573 35.279 1.00 33.19 179 ASP A CA 1
ATOM 1308 C C . ASP A 1 179 ? -15.272 7.410 34.567 1.00 33.19 179 ASP A C 1
ATOM 1310 O O . ASP A 1 179 ? -14.085 7.481 34.229 1.00 33.19 179 ASP A O 1
ATOM 1314 N N . GLU A 1 180 ? -16.016 6.321 34.387 1.00 40.19 180 GLU A N 1
ATOM 1315 C CA . GLU A 1 180 ? -15.847 5.366 33.301 1.00 40.19 180 GLU A CA 1
ATOM 1316 C C . GLU A 1 180 ? -15.835 6.172 32.001 1.00 40.19 180 GLU A C 1
ATOM 1318 O O . GLU A 1 180 ? -16.854 6.419 31.358 1.00 40.19 180 GLU A O 1
ATOM 1323 N N . ARG A 1 181 ? -14.657 6.678 31.633 1.00 37.84 181 ARG A N 1
ATOM 1324 C CA . ARG A 1 181 ? -14.420 7.261 30.318 1.00 37.84 181 ARG A CA 1
ATOM 1325 C C . ARG A 1 181 ? -14.422 6.110 29.326 1.00 37.84 181 ARG A C 1
ATOM 1327 O O . ARG A 1 181 ? -13.351 5.671 28.916 1.00 37.84 181 ARG A O 1
ATOM 1334 N N . GLN A 1 182 ? -15.607 5.627 28.957 1.00 46.12 182 GLN A N 1
ATOM 1335 C CA . GLN A 1 182 ? -15.755 4.782 27.782 1.00 46.12 182 GLN A CA 1
ATOM 1336 C C . GLN A 1 182 ? -15.103 5.524 26.616 1.00 46.12 182 GLN A C 1
ATOM 1338 O O . GLN A 1 182 ? -15.483 6.644 26.256 1.00 46.12 182 GLN A O 1
ATOM 1343 N N . ILE A 1 183 ? -14.019 4.943 26.120 1.00 49.47 183 ILE A N 1
ATOM 1344 C CA . ILE A 1 183 ? -13.245 5.481 25.019 1.00 49.47 183 ILE A CA 1
ATOM 1345 C C . ILE A 1 183 ? -14.154 5.437 23.794 1.00 49.47 183 ILE A C 1
ATOM 1347 O O . ILE A 1 183 ? -14.512 4.366 23.318 1.00 49.47 183 ILE A O 1
ATOM 1351 N N . ILE A 1 184 ? -14.553 6.608 23.295 1.00 51.72 184 ILE A N 1
ATOM 1352 C CA . ILE A 1 184 ? -15.274 6.700 22.026 1.00 51.72 184 ILE A CA 1
ATOM 1353 C C . ILE A 1 184 ? -14.269 6.344 20.931 1.00 51.72 184 ILE A C 1
ATOM 1355 O O . ILE A 1 184 ? -13.358 7.123 20.644 1.00 51.72 184 ILE A O 1
ATOM 1359 N N . THR A 1 185 ? -14.406 5.147 20.372 1.00 52.16 185 THR A N 1
ATOM 1360 C CA . THR A 1 185 ? -13.632 4.683 19.223 1.00 52.16 185 THR A CA 1
ATOM 1361 C C . THR A 1 185 ? -14.240 5.222 17.930 1.00 52.16 185 THR A C 1
ATOM 1363 O O . THR A 1 185 ? -15.449 5.456 17.821 1.00 52.16 185 THR A O 1
ATOM 1366 N N . ASP A 1 186 ? -13.392 5.477 16.938 1.00 52.16 186 ASP A N 1
ATOM 1367 C CA . ASP A 1 186 ? -13.820 6.000 15.650 1.00 52.16 186 ASP A CA 1
ATOM 1368 C C . ASP A 1 186 ? -14.196 4.823 14.744 1.00 52.16 186 ASP A C 1
ATOM 1370 O O . ASP A 1 186 ? -13.376 4.421 13.943 1.00 52.16 186 ASP A O 1
ATOM 1374 N N . GLY A 1 187 ? -15.395 4.232 14.806 1.00 52.12 187 GLY A N 1
ATOM 1375 C CA . GLY A 1 187 ? -15.782 3.208 13.816 1.00 52.12 187 GLY A CA 1
ATOM 1376 C C . GLY A 1 187 ? -16.807 2.173 14.269 1.00 52.12 187 GLY A C 1
ATOM 1377 O O . GLY A 1 187 ? -17.501 2.364 15.259 1.00 52.12 187 GLY A O 1
ATOM 1378 N N . ILE A 1 188 ? -16.922 1.082 13.496 1.00 53.56 188 ILE A N 1
ATOM 1379 C CA . ILE A 1 188 ? -17.687 -0.113 13.885 1.00 53.56 188 ILE A CA 1
ATOM 1380 C C . ILE A 1 188 ? -16.794 -0.927 14.838 1.00 53.56 188 ILE A C 1
ATOM 1382 O O . ILE A 1 188 ? -15.712 -1.332 14.402 1.00 53.56 188 ILE A O 1
ATOM 1386 N N . PRO A 1 189 ? -17.207 -1.161 16.096 1.00 52.59 189 PRO A N 1
ATOM 1387 C CA . PRO A 1 189 ? -16.450 -1.943 17.071 1.00 52.59 189 PRO A CA 1
ATOM 1388 C C . PRO A 1 189 ? -16.546 -3.439 16.740 1.00 52.59 189 PRO A C 1
ATOM 1390 O O . PRO A 1 189 ? -17.236 -4.193 17.405 1.00 52.59 189 PRO A O 1
ATOM 1393 N N . ASP A 1 190 ? -15.884 -3.867 15.666 1.00 50.34 190 ASP A N 1
ATOM 1394 C CA . ASP A 1 190 ? -15.879 -5.274 15.229 1.00 50.34 190 ASP A CA 1
ATOM 1395 C C . ASP A 1 190 ? -14.672 -6.052 15.799 1.00 50.34 190 ASP A C 1
ATOM 1397 O O . ASP A 1 190 ? -14.541 -7.239 15.530 1.00 50.34 190 ASP A O 1
ATOM 1401 N N . GLN A 1 191 ? -13.758 -5.388 16.529 1.00 56.09 191 GLN A N 1
ATOM 1402 C CA . GLN A 1 191 ? -12.457 -5.951 16.948 1.00 56.09 191 GLN A CA 1
ATOM 1403 C C . GLN A 1 191 ? -12.129 -5.800 18.447 1.00 56.09 191 GLN A C 1
ATOM 1405 O O . GLN A 1 191 ? -11.011 -6.125 18.841 1.00 56.09 191 GLN A O 1
ATOM 1410 N N . TYR A 1 192 ? -13.060 -5.319 19.282 1.00 65.81 192 TYR A N 1
ATOM 1411 C CA . TYR A 1 192 ? -12.855 -5.207 20.738 1.00 65.81 192 TYR A CA 1
ATOM 1412 C C . TYR A 1 192 ? -13.748 -6.177 21.504 1.00 65.81 192 TYR A C 1
ATOM 1414 O O . TYR A 1 192 ? -14.823 -6.517 21.006 1.00 65.81 192 TYR A O 1
ATOM 1422 N N . PRO A 1 193 ? -13.347 -6.571 22.725 1.00 61.09 193 PRO A N 1
ATOM 1423 C CA . PRO A 1 193 ? -14.238 -7.248 23.655 1.00 61.09 193 PRO A CA 1
ATOM 1424 C C . PRO A 1 193 ? -15.471 -6.381 23.930 1.00 61.09 193 PRO A C 1
ATOM 1426 O O . PRO A 1 193 ? -15.346 -5.212 24.297 1.00 61.09 193 PRO A O 1
ATOM 1429 N N . ASP A 1 194 ? -16.656 -6.949 23.733 1.00 69.12 194 ASP A N 1
ATOM 1430 C CA . ASP A 1 194 ? -17.919 -6.289 24.040 1.00 69.12 194 ASP A CA 1
ATOM 1431 C C . ASP A 1 194 ? -18.123 -6.248 25.562 1.00 69.12 194 ASP A C 1
ATOM 1433 O O . ASP A 1 194 ? -17.983 -7.263 26.248 1.00 69.12 194 ASP A O 1
ATOM 1437 N N . ALA A 1 195 ? -18.423 -5.062 26.098 1.00 73.88 195 ALA A N 1
ATOM 1438 C CA . ALA A 1 195 ? -18.637 -4.868 27.529 1.00 73.88 195 ALA A CA 1
ATOM 1439 C C . ALA A 1 195 ? -19.885 -5.616 28.035 1.00 73.88 195 ALA A C 1
ATOM 1441 O O . ALA A 1 195 ? -19.899 -6.048 29.190 1.00 73.88 195 ALA A O 1
ATOM 1442 N N . ASP A 1 196 ? -20.899 -5.789 27.179 1.00 79.50 196 ASP A N 1
ATOM 1443 C CA . ASP A 1 196 ? -22.084 -6.609 27.445 1.00 79.50 196 ASP A CA 1
ATOM 1444 C C . ASP A 1 196 ? -22.580 -7.287 26.156 1.00 79.50 196 ASP A C 1
ATOM 1446 O O . ASP A 1 196 ? -23.509 -6.837 25.480 1.00 79.50 196 ASP A O 1
ATOM 1450 N N . GLU A 1 197 ? -21.986 -8.444 25.850 1.00 83.62 197 GLU A N 1
ATOM 1451 C CA . GLU A 1 197 ? -22.374 -9.285 24.708 1.00 83.62 197 GLU A CA 1
ATOM 1452 C C . GLU A 1 197 ? -23.858 -9.683 24.710 1.00 83.62 197 GLU A C 1
ATOM 1454 O O . GLU A 1 197 ? -24.408 -10.034 23.662 1.00 83.62 197 GLU A O 1
ATOM 1459 N N . THR A 1 198 ? -24.513 -9.702 25.876 1.00 88.00 198 THR A N 1
ATOM 1460 C CA . THR A 1 198 ? -25.924 -10.089 25.960 1.00 88.00 198 THR A CA 1
ATOM 1461 C C . THR A 1 198 ? -26.815 -8.948 25.509 1.00 88.00 198 THR A C 1
ATOM 1463 O O . THR A 1 198 ? -27.660 -9.174 24.642 1.00 88.00 198 THR A O 1
ATOM 1466 N N . GLU A 1 199 ? -26.587 -7.735 26.016 1.00 88.19 199 GLU A N 1
ATOM 1467 C CA . GLU A 1 199 ? -27.318 -6.549 25.558 1.00 88.19 199 GLU A CA 1
ATOM 1468 C C . GLU A 1 199 ? -27.121 -6.333 24.050 1.00 88.19 199 GLU A C 1
ATOM 1470 O O . GLU A 1 199 ? -28.100 -6.193 23.308 1.00 88.19 199 GLU A O 1
ATOM 1475 N N . THR A 1 200 ? -25.877 -6.372 23.566 1.00 86.56 200 THR A N 1
ATOM 1476 C CA . THR A 1 200 ? -25.585 -6.182 22.137 1.00 86.56 200 THR A CA 1
ATOM 1477 C C . THR A 1 200 ? -26.279 -7.231 21.274 1.00 86.56 200 THR A C 1
ATOM 1479 O O . THR A 1 200 ? -26.882 -6.888 20.251 1.00 86.56 200 THR A O 1
ATOM 1482 N N . ARG A 1 201 ? -26.258 -8.505 21.689 1.00 89.31 201 ARG A N 1
ATOM 1483 C CA . ARG A 1 201 ? -26.954 -9.584 20.975 1.00 89.31 201 ARG A CA 1
ATOM 1484 C C . ARG A 1 201 ? -28.464 -9.347 20.922 1.00 89.31 201 ARG A C 1
ATOM 1486 O O . ARG A 1 201 ? -29.035 -9.478 19.844 1.00 89.31 201 ARG A O 1
ATOM 1493 N N . GLU A 1 202 ? -29.101 -8.939 22.018 1.00 94.69 202 GLU A N 1
ATOM 1494 C CA . GLU A 1 202 ? -30.545 -8.646 22.036 1.00 94.69 202 GLU A CA 1
ATOM 1495 C C . GLU A 1 202 ? -30.928 -7.494 21.088 1.00 94.69 202 GLU A C 1
ATOM 1497 O O . GLU A 1 202 ? -31.961 -7.551 20.406 1.00 94.69 202 GLU A O 1
ATOM 1502 N N . TRP A 1 203 ? -30.087 -6.457 20.995 1.00 94.50 203 TRP A N 1
ATOM 1503 C CA . TRP A 1 203 ? -30.273 -5.355 20.045 1.00 94.50 203 TRP A CA 1
ATOM 1504 C C . TRP A 1 203 ? -30.140 -5.806 18.588 1.00 94.50 203 TRP A C 1
ATOM 1506 O O . TRP A 1 203 ? -30.953 -5.402 17.748 1.00 94.50 203 TRP A O 1
ATOM 1516 N N . LEU A 1 204 ? -29.133 -6.630 18.285 1.00 92.56 204 LEU A N 1
ATOM 1517 C CA . LEU A 1 204 ? -28.912 -7.176 16.944 1.00 92.56 204 LEU A CA 1
ATOM 1518 C C . LEU A 1 204 ? -30.044 -8.122 16.536 1.00 92.56 204 LEU A C 1
ATOM 1520 O O . LEU A 1 204 ? -30.628 -7.931 15.474 1.00 92.56 204 LEU A O 1
ATOM 1524 N N . GLU A 1 205 ? -30.434 -9.052 17.409 1.00 94.56 205 GLU A N 1
ATOM 1525 C CA . GLU A 1 205 ? -31.560 -9.965 17.178 1.00 94.56 205 GLU A CA 1
ATOM 1526 C C . GLU A 1 205 ? -32.873 -9.195 16.963 1.00 94.56 205 GLU A C 1
ATOM 1528 O O . GLU A 1 205 ? -33.641 -9.508 16.051 1.00 94.56 205 GLU A O 1
ATOM 1533 N N . SER A 1 206 ? -33.112 -8.128 17.735 1.00 96.44 206 SER A N 1
ATOM 1534 C CA . SER A 1 206 ? -34.276 -7.252 17.534 1.00 96.44 206 SER A CA 1
ATOM 1535 C C . SER A 1 206 ? -34.246 -6.538 16.181 1.00 96.44 206 SER A C 1
ATOM 1537 O O . SER A 1 206 ? -35.290 -6.348 15.549 1.00 96.44 206 SER A O 1
ATOM 1539 N N . PHE A 1 207 ? -33.068 -6.110 15.724 1.00 95.75 207 PHE A N 1
ATOM 1540 C CA . PHE A 1 207 ? -32.915 -5.476 14.419 1.00 95.75 207 PHE A CA 1
ATOM 1541 C C . PHE A 1 207 ? -33.118 -6.476 13.274 1.00 95.75 207 PHE A C 1
ATOM 1543 O O . PHE A 1 207 ? -33.861 -6.174 12.333 1.00 95.75 207 PHE A O 1
ATOM 1550 N N . ASP A 1 208 ? -32.515 -7.658 13.382 1.00 94.56 208 ASP A N 1
ATOM 1551 C CA . ASP A 1 208 ? -32.622 -8.738 12.402 1.00 94.56 208 ASP A CA 1
ATOM 1552 C C . ASP A 1 208 ? -34.070 -9.205 12.256 1.00 94.56 208 ASP A C 1
ATOM 1554 O O . ASP A 1 208 ? -34.574 -9.268 11.133 1.00 94.56 208 ASP A O 1
ATOM 1558 N N . ALA A 1 209 ? -34.790 -9.383 13.369 1.00 96.56 209 ALA A N 1
ATOM 1559 C CA . ALA A 1 209 ? -36.214 -9.717 13.357 1.00 96.56 209 ALA A CA 1
ATOM 1560 C C . ALA A 1 209 ? -37.048 -8.679 12.581 1.00 96.56 209 ALA A C 1
ATOM 1562 O O . ALA A 1 209 ? -37.908 -9.034 11.773 1.00 96.56 209 ALA A O 1
ATOM 1563 N N . VAL A 1 210 ? -36.764 -7.379 12.746 1.00 96.94 210 VAL A N 1
ATOM 1564 C CA . VAL A 1 210 ? -37.455 -6.328 11.978 1.00 96.94 210 VAL A CA 1
ATOM 1565 C C . VAL A 1 210 ? -37.116 -6.394 10.488 1.00 96.94 210 VAL A C 1
ATOM 1567 O O . VAL A 1 210 ? -37.984 -6.134 9.646 1.00 96.94 210 VAL A O 1
ATOM 1570 N N . VAL A 1 211 ? -35.862 -6.676 10.140 1.00 94.69 211 VAL A N 1
ATOM 1571 C CA . VAL A 1 211 ? -35.444 -6.794 8.737 1.00 94.69 211 VAL A CA 1
ATOM 1572 C C . VAL A 1 211 ? -36.082 -8.018 8.085 1.00 94.69 211 VAL A C 1
ATOM 1574 O O . VAL A 1 211 ? -36.529 -7.908 6.942 1.00 94.69 211 VAL A O 1
ATOM 1577 N N . GLU A 1 212 ? -36.170 -9.136 8.798 1.00 96.31 212 GLU A N 1
ATOM 1578 C CA . GLU A 1 212 ? -36.795 -10.369 8.320 1.00 96.31 212 GLU A CA 1
ATOM 1579 C C . GLU A 1 212 ? -38.313 -10.201 8.137 1.00 96.31 212 GLU A C 1
ATOM 1581 O O . GLU A 1 212 ? -38.846 -10.535 7.077 1.00 96.31 212 GLU A O 1
ATOM 1586 N N . GLU A 1 213 ? -39.008 -9.595 9.106 1.00 97.62 213 GLU A N 1
ATOM 1587 C CA . GLU A 1 213 ? -40.471 -9.458 9.070 1.00 97.62 213 GLU A CA 1
ATOM 1588 C C . GLU A 1 213 ? -40.960 -8.302 8.177 1.00 97.62 213 GLU A C 1
ATOM 1590 O O . GLU A 1 213 ? -42.000 -8.394 7.517 1.00 97.62 213 GLU A O 1
ATOM 1595 N N . HIS A 1 214 ? -40.237 -7.178 8.146 1.00 94.75 214 HIS A N 1
ATOM 1596 C CA . HIS A 1 214 ? -40.688 -5.940 7.490 1.00 94.75 214 HIS A CA 1
ATOM 1597 C C . HIS A 1 214 ? -39.771 -5.455 6.357 1.00 94.75 214 HIS A C 1
ATOM 1599 O O . HIS A 1 214 ? -40.045 -4.429 5.719 1.00 94.75 214 HIS A O 1
ATOM 1605 N N . GLY A 1 215 ? -38.695 -6.187 6.081 1.00 90.25 215 GLY A N 1
ATOM 1606 C CA . GLY A 1 215 ? -37.798 -5.974 4.954 1.00 90.25 215 GLY A CA 1
ATOM 1607 C C . GLY A 1 215 ? -36.707 -4.907 5.167 1.00 90.25 215 GLY A C 1
ATOM 1608 O O . GLY A 1 215 ? -36.784 -4.052 6.061 1.00 90.25 215 GLY A O 1
ATOM 1609 N N . PRO A 1 216 ? -35.704 -4.854 4.263 1.00 86.75 216 PRO A N 1
ATOM 1610 C CA . PRO A 1 216 ? -34.519 -3.995 4.407 1.00 86.75 216 PRO A CA 1
ATOM 1611 C C . PRO A 1 216 ? -34.820 -2.493 4.473 1.00 86.75 216 PRO A C 1
ATOM 1613 O O . PRO A 1 216 ? -34.089 -1.717 5.090 1.00 86.75 216 PRO A O 1
ATOM 1616 N N . THR A 1 217 ? -35.913 -2.051 3.842 1.00 84.31 217 THR A N 1
ATOM 1617 C CA . THR A 1 217 ? -36.311 -0.633 3.857 1.00 84.31 217 THR A CA 1
ATOM 1618 C C . THR A 1 217 ? -36.742 -0.194 5.256 1.00 84.31 217 THR A C 1
ATOM 1620 O O . THR A 1 217 ? -36.421 0.925 5.670 1.00 84.31 217 THR A O 1
ATOM 1623 N N . ARG A 1 218 ? -37.421 -1.068 6.012 1.00 94.19 218 ARG A N 1
ATOM 1624 C CA . ARG A 1 218 ? -37.817 -0.776 7.392 1.00 94.19 218 ARG A CA 1
ATOM 1625 C C . ARG A 1 218 ? -36.611 -0.768 8.325 1.00 94.19 218 ARG A C 1
ATOM 1627 O O . ARG A 1 218 ? -36.484 0.183 9.097 1.00 94.19 218 ARG A O 1
ATOM 1634 N N . GLY A 1 219 ? -35.705 -1.739 8.190 1.00 91.88 219 GLY A N 1
ATOM 1635 C CA . GLY A 1 219 ? -34.436 -1.750 8.929 1.00 91.88 219 GLY A CA 1
ATOM 1636 C C . GLY A 1 219 ? -33.641 -0.459 8.713 1.00 91.88 219 GLY A C 1
ATOM 1637 O O . GLY A 1 219 ? -33.301 0.242 9.667 1.00 91.88 219 GLY A O 1
ATOM 1638 N N . ARG A 1 220 ? -33.470 -0.039 7.451 1.00 83.50 220 ARG A N 1
ATOM 1639 C CA . ARG A 1 220 ? -32.820 1.242 7.122 1.00 83.50 220 ARG A CA 1
ATOM 1640 C C . ARG A 1 220 ? -33.501 2.438 7.789 1.00 83.50 220 ARG A C 1
ATOM 1642 O O . ARG A 1 220 ? -32.821 3.339 8.276 1.00 83.50 220 ARG A O 1
ATOM 1649 N N . PHE A 1 221 ? -34.832 2.477 7.796 1.00 88.50 221 PHE A N 1
ATOM 1650 C CA . PHE A 1 221 ? -35.575 3.552 8.451 1.00 88.50 221 PHE A CA 1
ATOM 1651 C C . PHE A 1 221 ? -35.318 3.597 9.966 1.00 88.50 221 PHE A C 1
ATOM 1653 O O . PHE A 1 221 ? -35.109 4.688 10.501 1.00 88.50 221 PHE A O 1
ATOM 1660 N N . LEU A 1 222 ? -35.307 2.445 10.648 1.00 93.69 222 LEU A N 1
ATOM 1661 C CA . LEU A 1 222 ? -35.028 2.380 12.086 1.00 93.69 222 LEU A CA 1
ATOM 1662 C C . LEU A 1 222 ? -33.608 2.839 12.415 1.00 93.69 222 LEU A C 1
ATOM 1664 O O . LEU A 1 222 ? -33.455 3.695 13.283 1.00 93.69 222 LEU A O 1
ATOM 1668 N N . LEU A 1 223 ? -32.597 2.382 11.670 1.00 89.62 223 LEU A N 1
ATOM 1669 C CA . LEU A 1 223 ? -31.213 2.842 11.851 1.00 89.62 223 LEU A CA 1
ATOM 1670 C C . LEU A 1 223 ? -31.100 4.365 11.731 1.00 89.62 223 LEU A C 1
ATOM 1672 O O . LEU A 1 223 ? -30.504 5.022 12.582 1.00 89.62 223 LEU A O 1
ATOM 1676 N N . LEU A 1 224 ? -31.735 4.960 10.715 1.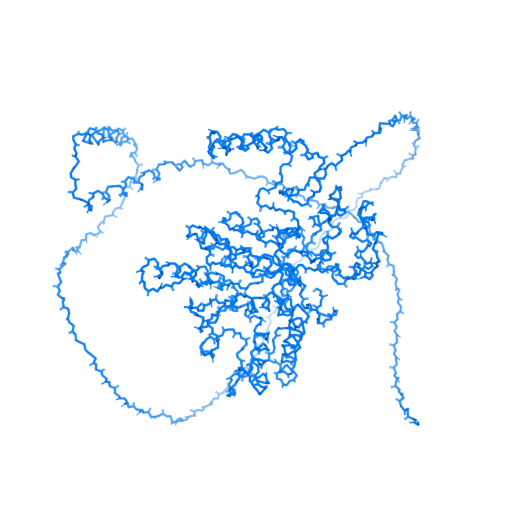00 86.75 224 LEU A N 1
ATOM 1677 C CA . LEU A 1 224 ? -31.748 6.417 10.550 1.00 86.75 224 LEU A CA 1
ATOM 1678 C C . LEU A 1 224 ? -32.431 7.135 11.724 1.00 86.75 224 LEU A C 1
ATOM 1680 O O . LEU A 1 224 ? -32.014 8.237 12.086 1.00 86.75 224 LEU A O 1
ATOM 1684 N N . LYS A 1 225 ? -33.459 6.530 12.330 1.00 91.88 225 LYS A N 1
ATOM 1685 C CA . LYS A 1 225 ? -34.130 7.081 13.514 1.00 91.88 225 LYS A CA 1
ATOM 1686 C C . LYS A 1 225 ? -33.282 6.974 14.777 1.00 91.88 225 LYS A C 1
ATOM 1688 O O . LYS A 1 225 ? -33.227 7.952 15.521 1.00 91.88 225 LYS A O 1
ATOM 1693 N N . VAL A 1 226 ? -32.587 5.858 14.981 1.00 91.00 226 VAL A N 1
ATOM 1694 C CA . VAL A 1 226 ? -31.627 5.692 16.084 1.00 91.00 226 VAL A CA 1
ATOM 1695 C C . VAL A 1 226 ? -30.487 6.703 15.946 1.00 91.00 226 VAL A C 1
ATOM 1697 O O . VAL A 1 226 ? -30.216 7.443 16.886 1.00 91.00 226 VAL A O 1
ATOM 1700 N N . LEU A 1 227 ? -29.906 6.851 14.749 1.00 83.75 227 LEU A N 1
ATOM 1701 C CA . LEU A 1 227 ? -28.866 7.854 14.478 1.00 83.75 227 LEU A CA 1
ATOM 1702 C C . LEU A 1 227 ? -29.357 9.291 14.717 1.00 83.75 227 LEU A C 1
ATOM 1704 O O . LEU A 1 227 ? -28.621 10.117 15.257 1.00 83.75 227 LEU A O 1
ATOM 1708 N N . GLN A 1 228 ? -30.596 9.608 14.325 1.00 83.31 228 GLN A N 1
ATOM 1709 C CA . GLN A 1 228 ? -31.208 10.907 14.621 1.00 83.31 228 GLN A CA 1
ATOM 1710 C C . GLN A 1 228 ? -31.298 11.132 16.139 1.00 83.31 228 GLN A C 1
ATOM 1712 O O . GLN A 1 228 ? -30.883 12.183 16.624 1.00 83.31 228 GLN A O 1
ATOM 1717 N N . ARG A 1 229 ? -31.801 10.140 16.881 1.00 86.88 229 ARG A N 1
ATOM 1718 C CA . ARG A 1 229 ? -31.963 10.204 18.337 1.00 86.88 229 ARG A CA 1
ATOM 1719 C C . ARG A 1 229 ? -30.627 10.344 19.063 1.00 86.88 229 ARG A C 1
ATOM 1721 O O . ARG A 1 229 ? -30.524 11.166 19.967 1.00 86.88 229 ARG A O 1
ATOM 1728 N N . ALA A 1 230 ? -29.609 9.602 18.634 1.00 85.31 230 ALA A N 1
ATOM 1729 C CA . ALA A 1 230 ? -28.255 9.694 19.166 1.00 85.31 230 ALA A CA 1
ATOM 1730 C C . ALA A 1 230 ? -27.681 11.110 18.999 1.00 85.31 230 ALA A C 1
ATOM 1732 O O . ALA A 1 230 ? -27.173 11.687 19.959 1.00 85.31 230 ALA A O 1
ATOM 1733 N N . ARG A 1 231 ? -27.865 11.732 17.824 1.00 80.06 231 ARG A N 1
ATOM 1734 C CA . ARG A 1 231 ? -27.475 13.137 17.597 1.00 80.06 231 ARG A CA 1
ATOM 1735 C C . ARG A 1 231 ? -28.237 14.114 18.485 1.00 80.06 231 ARG A C 1
ATOM 1737 O O . ARG A 1 231 ? -27.633 15.038 19.014 1.00 80.06 231 ARG A O 1
ATOM 1744 N N . GLU A 1 232 ? -29.544 13.927 18.652 1.00 85.44 232 GLU A N 1
ATOM 1745 C CA . GLU A 1 232 ? -30.366 14.765 19.541 1.00 85.44 232 GLU A CA 1
ATOM 1746 C C . GLU A 1 232 ? -29.929 14.654 21.008 1.00 85.44 232 GLU A C 1
ATOM 1748 O O . GLU A 1 232 ? -30.007 15.633 21.748 1.00 85.44 232 GLU A O 1
ATOM 1753 N N . GLN A 1 233 ? -29.443 13.481 21.418 1.00 85.75 233 GLN A N 1
ATOM 1754 C CA . GLN A 1 233 ? -28.893 13.238 22.752 1.00 85.75 233 GLN A CA 1
ATOM 1755 C C . GLN A 1 233 ? -27.408 13.603 22.881 1.00 85.75 233 GLN A C 1
ATOM 1757 O O . GLN A 1 233 ? -26.844 13.455 23.959 1.00 85.75 233 GLN A O 1
ATOM 1762 N N . ASN A 1 234 ? -26.781 14.123 21.819 1.00 78.06 234 ASN A N 1
ATOM 1763 C CA . ASN A 1 234 ? -25.343 14.403 21.758 1.00 78.06 234 ASN A CA 1
ATOM 1764 C C . ASN A 1 234 ? -24.470 13.190 22.118 1.00 78.06 234 ASN A C 1
ATOM 1766 O O . ASN A 1 234 ? -23.366 13.350 22.637 1.00 78.06 234 ASN A O 1
ATOM 1770 N N . ILE A 1 235 ? -24.948 11.984 21.804 1.00 77.06 235 ILE A N 1
ATOM 1771 C CA . ILE A 1 235 ? -24.111 10.788 21.790 1.00 77.06 235 ILE A CA 1
ATOM 1772 C C . ILE A 1 235 ? -23.144 11.001 20.624 1.00 77.06 235 ILE A C 1
ATOM 1774 O O . ILE A 1 235 ? -23.571 11.085 19.468 1.00 77.06 235 ILE A O 1
ATOM 1778 N N . GLY A 1 236 ? -21.865 11.226 20.930 1.00 62.53 236 GLY A N 1
ATOM 1779 C CA . GLY A 1 236 ? -20.827 11.504 19.941 1.00 62.53 236 GLY A CA 1
ATOM 1780 C C . GLY A 1 236 ? -20.683 10.327 18.985 1.00 62.53 236 GLY A C 1
ATOM 1781 O O . GLY A 1 236 ? -19.997 9.366 19.298 1.00 62.53 236 GLY A O 1
ATOM 1782 N N . LEU A 1 237 ? -21.365 10.380 17.839 1.00 64.50 237 LEU A N 1
ATOM 1783 C CA . LEU A 1 237 ? -21.254 9.339 16.827 1.00 64.50 237 LEU A CA 1
ATOM 1784 C C . LEU A 1 237 ? -19.950 9.537 16.049 1.00 64.50 237 LEU A C 1
ATOM 1786 O O . LEU A 1 237 ? -19.745 10.637 15.516 1.00 64.50 237 LEU A O 1
ATOM 1790 N N . PRO A 1 238 ? -19.110 8.498 15.929 1.00 61.28 238 PRO A N 1
ATOM 1791 C CA . PRO A 1 238 ? -17.923 8.572 15.100 1.00 61.28 238 PRO A CA 1
ATOM 1792 C C . PRO A 1 238 ? -18.300 8.815 13.637 1.00 61.28 238 PRO A C 1
ATOM 1794 O O . PRO A 1 238 ? -19.434 8.579 13.194 1.00 61.28 238 PRO A O 1
ATOM 1797 N N . SER A 1 239 ? -17.356 9.356 12.871 1.00 62.56 239 SER A N 1
ATOM 1798 C CA . SER A 1 239 ? -17.597 9.636 11.459 1.00 62.56 239 SER A CA 1
ATOM 1799 C C . SER A 1 239 ? -17.934 8.340 10.718 1.00 62.56 239 SER A C 1
ATOM 1801 O O . SER A 1 239 ? -17.123 7.426 10.660 1.00 62.56 239 SER A O 1
ATOM 1803 N N . LEU A 1 240 ? -19.103 8.278 10.069 1.00 68.81 240 LEU A N 1
ATOM 1804 C CA . LEU A 1 240 ? -19.507 7.120 9.251 1.00 68.81 240 LEU A CA 1
ATOM 1805 C C . LEU A 1 240 ? -18.576 6.866 8.051 1.00 68.81 240 LEU A C 1
ATOM 1807 O O . LEU A 1 240 ? -18.741 5.877 7.338 1.00 68.81 240 LEU A O 1
ATOM 1811 N N . THR A 1 241 ? -17.644 7.779 7.773 1.00 78.94 241 THR A N 1
ATOM 1812 C CA . THR A 1 241 ? -16.711 7.669 6.650 1.00 78.94 241 THR A CA 1
ATOM 1813 C C . THR A 1 241 ? -15.340 7.142 7.052 1.00 78.94 241 THR A C 1
ATOM 1815 O O . THR A 1 241 ? -14.526 6.939 6.162 1.00 78.94 241 THR A O 1
ATOM 1818 N N . THR A 1 242 ? -15.058 6.935 8.336 1.00 85.94 242 THR A N 1
ATOM 1819 C CA . THR A 1 242 ? -13.757 6.448 8.822 1.00 85.94 242 THR A CA 1
ATOM 1820 C C . THR A 1 242 ? -13.949 5.357 9.866 1.00 85.94 242 THR A C 1
ATOM 1822 O O . THR A 1 242 ? -14.982 5.312 10.530 1.00 85.94 242 THR A O 1
ATOM 1825 N N . THR A 1 243 ? -12.972 4.463 10.000 1.00 89.19 243 THR A N 1
ATOM 1826 C CA . THR A 1 243 ? -12.941 3.475 11.092 1.00 89.19 243 THR A CA 1
ATOM 1827 C C . THR A 1 243 ? -11.642 3.579 11.880 1.00 89.19 243 THR A C 1
ATOM 1829 O O . THR A 1 243 ? -10.745 4.325 11.486 1.00 89.19 243 THR A O 1
ATOM 1832 N N . ASP A 1 244 ? -11.499 2.796 12.947 1.00 91.19 244 ASP A N 1
ATOM 1833 C CA . ASP A 1 244 ? -10.344 2.875 13.830 1.00 91.19 244 ASP A CA 1
ATOM 1834 C C . ASP A 1 244 ? -9.044 2.634 13.065 1.00 91.19 244 ASP A C 1
ATOM 1836 O O . ASP A 1 244 ? -9.020 1.980 12.015 1.00 91.19 244 ASP A O 1
ATOM 1840 N N . TYR A 1 245 ? -7.940 3.177 13.567 1.00 95.00 245 TYR A N 1
ATOM 1841 C CA . TYR A 1 245 ? -6.616 3.069 12.961 1.00 95.00 245 TYR A CA 1
ATOM 1842 C C . TYR A 1 245 ? -5.994 1.679 13.190 1.00 95.00 245 TYR A C 1
ATOM 1844 O O . TYR A 1 245 ? -4.901 1.541 13.736 1.00 95.00 245 TYR A O 1
ATOM 1852 N N . ILE A 1 246 ? -6.718 0.648 12.757 1.00 95.50 246 ILE A N 1
ATOM 1853 C CA . ILE A 1 246 ? -6.390 -0.777 12.802 1.00 95.50 246 ILE A CA 1
ATOM 1854 C C . ILE A 1 246 ? -6.733 -1.443 11.460 1.00 95.50 246 ILE A C 1
ATOM 1856 O O . ILE A 1 246 ? -7.225 -0.798 10.524 1.00 95.50 246 ILE A O 1
ATOM 1860 N N . ASN A 1 247 ? -6.422 -2.733 11.335 1.00 97.62 247 ASN A N 1
ATOM 1861 C CA . ASN A 1 247 ? -6.702 -3.505 10.126 1.00 97.62 247 ASN A CA 1
ATOM 1862 C C . ASN A 1 247 ? -8.211 -3.613 9.886 1.00 97.62 247 ASN A C 1
ATOM 1864 O O . ASN A 1 247 ? -8.973 -3.803 10.822 1.00 97.62 247 ASN A O 1
ATOM 1868 N N . THR A 1 248 ? -8.659 -3.550 8.632 1.00 95.50 248 THR A N 1
ATOM 1869 C CA . THR A 1 248 ? -10.082 -3.771 8.310 1.00 95.50 248 THR A CA 1
ATOM 1870 C C . THR A 1 248 ? -10.501 -5.228 8.507 1.00 95.50 248 THR A C 1
ATOM 1872 O O . THR A 1 248 ? -11.636 -5.487 8.891 1.00 95.50 248 THR A O 1
ATOM 1875 N N . ILE A 1 249 ? -9.601 -6.175 8.232 1.00 95.31 249 ILE A N 1
ATOM 1876 C CA . ILE A 1 249 ? -9.847 -7.612 8.384 1.00 95.31 249 ILE A CA 1
ATOM 1877 C C . ILE A 1 249 ? -9.204 -8.046 9.707 1.00 95.31 249 ILE A C 1
ATOM 1879 O O . ILE A 1 249 ? -7.986 -7.890 9.830 1.00 95.31 249 ILE A O 1
ATOM 1883 N N . PRO A 1 250 ? -9.984 -8.535 10.686 1.00 92.50 250 PRO A N 1
ATOM 1884 C CA . PRO A 1 250 ? -9.434 -9.017 11.945 1.00 92.50 250 PRO A CA 1
ATOM 1885 C C . PRO A 1 250 ? -8.816 -10.419 11.806 1.00 92.50 250 PRO A C 1
ATOM 1887 O O . PRO A 1 250 ? -9.172 -11.142 10.868 1.00 92.50 250 PRO A O 1
ATOM 1890 N N . PRO A 1 251 ? -7.929 -10.831 12.733 1.00 93.25 251 PRO A N 1
ATOM 1891 C CA . PRO A 1 251 ? -7.186 -12.093 12.647 1.00 93.25 251 PRO A CA 1
ATOM 1892 C C . PRO A 1 251 ? -8.060 -13.340 12.456 1.00 93.25 251 PRO A C 1
ATOM 1894 O O . PRO A 1 251 ? -7.706 -14.227 11.685 1.00 93.25 251 PRO A O 1
ATOM 1897 N N . GLU A 1 252 ? -9.223 -13.405 13.098 1.00 90.62 252 GLU A N 1
ATOM 1898 C CA . GLU A 1 252 ? -10.166 -14.526 13.009 1.00 90.62 252 GLU A CA 1
ATOM 1899 C C . GLU A 1 252 ? -10.889 -14.627 11.658 1.00 90.62 252 GLU A C 1
ATOM 1901 O O . GLU A 1 252 ? -11.422 -15.685 11.320 1.00 90.62 252 GLU A O 1
ATOM 1906 N N . ARG A 1 253 ? -10.889 -13.549 10.862 1.00 92.62 253 ARG A N 1
ATOM 1907 C CA . ARG A 1 253 ? -11.417 -13.532 9.487 1.00 92.62 253 ARG A CA 1
ATOM 1908 C C . ARG A 1 253 ? -10.306 -13.612 8.438 1.00 92.62 253 ARG A C 1
ATOM 1910 O O . ARG A 1 253 ? -10.592 -13.546 7.240 1.00 92.62 253 ARG A O 1
ATOM 1917 N N . GLU A 1 254 ? -9.044 -13.740 8.849 1.00 94.88 254 GLU A N 1
ATOM 1918 C CA . GLU A 1 254 ? -7.937 -13.875 7.908 1.00 94.88 254 GLU A CA 1
ATOM 1919 C C . GLU A 1 254 ? -7.927 -15.268 7.270 1.00 94.88 254 GLU A C 1
ATOM 1921 O O . GLU A 1 254 ? -7.979 -16.279 7.969 1.00 94.88 254 GLU A O 1
ATOM 1926 N N . PRO A 1 255 ? -7.839 -15.355 5.933 1.00 96.75 255 PRO A N 1
ATOM 1927 C CA . PRO A 1 255 ? -7.673 -16.630 5.262 1.00 96.75 255 PRO A CA 1
ATOM 1928 C C . PRO A 1 255 ? -6.276 -17.201 5.519 1.00 96.75 255 PRO A C 1
ATOM 1930 O O . PRO A 1 255 ? -5.299 -16.462 5.677 1.00 96.75 255 PRO A O 1
ATOM 1933 N N . ASP A 1 256 ? -6.160 -18.523 5.414 1.00 96.88 256 ASP A N 1
ATOM 1934 C CA . ASP A 1 256 ? -4.858 -19.177 5.367 1.00 96.88 256 ASP A CA 1
ATOM 1935 C C . ASP A 1 256 ? -4.015 -18.638 4.205 1.00 96.88 256 ASP A C 1
ATOM 1937 O O . ASP A 1 256 ? -4.487 -18.471 3.074 1.00 96.88 256 ASP A O 1
ATOM 1941 N N . PHE A 1 257 ? -2.739 -18.375 4.491 1.00 97.75 257 PHE A N 1
ATOM 1942 C CA . PHE A 1 257 ? -1.785 -17.957 3.475 1.00 97.75 257 PHE A CA 1
ATOM 1943 C C . PHE A 1 257 ? -1.345 -19.172 2.649 1.00 97.75 257 PHE A C 1
ATOM 1945 O O . PHE A 1 257 ? -0.809 -20.120 3.223 1.00 97.75 257 PHE A O 1
ATOM 1952 N N . PRO A 1 258 ? -1.534 -19.160 1.320 1.00 97.69 258 PRO A N 1
ATOM 1953 C CA . PRO A 1 258 ? -1.375 -20.355 0.493 1.00 97.69 258 PRO A CA 1
ATOM 1954 C C . PRO A 1 258 ? 0.086 -20.684 0.155 1.00 97.69 258 PRO A C 1
ATOM 1956 O O . PRO A 1 258 ? 0.365 -21.768 -0.352 1.00 97.69 258 PRO A O 1
ATOM 1959 N N . GLY A 1 259 ? 1.016 -19.752 0.378 1.00 96.56 259 GLY A N 1
ATOM 1960 C CA . GLY A 1 259 ? 2.414 -19.876 -0.030 1.00 96.56 259 GLY A CA 1
ATOM 1961 C C . GLY A 1 259 ? 3.379 -20.314 1.074 1.00 96.56 259 GLY A C 1
ATOM 1962 O O . GLY A 1 259 ? 3.081 -20.247 2.268 1.00 96.56 259 GLY A O 1
ATOM 1963 N N . ASP A 1 260 ? 4.601 -20.682 0.677 1.00 97.69 260 ASP A N 1
ATOM 1964 C CA . ASP A 1 260 ? 5.721 -20.852 1.610 1.00 97.69 260 ASP A CA 1
ATOM 1965 C C . ASP A 1 260 ? 6.314 -19.480 1.956 1.00 97.69 260 ASP A C 1
ATOM 1967 O O . ASP A 1 260 ? 7.172 -18.932 1.257 1.00 97.69 260 ASP A O 1
ATOM 1971 N N . GLU A 1 261 ? 5.868 -18.928 3.082 1.00 95.12 261 GLU A N 1
ATOM 1972 C CA . GLU A 1 261 ? 6.303 -17.618 3.562 1.00 95.12 261 GLU A CA 1
ATOM 1973 C C . GLU A 1 261 ? 7.834 -17.528 3.755 1.00 95.12 261 GLU A C 1
ATOM 1975 O O . GLU A 1 261 ? 8.421 -16.458 3.565 1.00 95.12 261 GLU A O 1
ATOM 1980 N N . THR A 1 262 ? 8.515 -18.626 4.098 1.00 96.88 262 THR A N 1
ATOM 1981 C CA . THR A 1 262 ? 9.973 -18.627 4.300 1.00 96.88 262 THR A CA 1
ATOM 1982 C C . THR A 1 262 ? 10.701 -18.496 2.968 1.00 96.88 262 THR A C 1
ATOM 1984 O O . THR A 1 262 ? 11.586 -17.639 2.820 1.00 96.88 262 THR A O 1
ATOM 1987 N N . LEU A 1 263 ? 10.312 -19.313 1.988 1.00 98.12 263 LEU A N 1
ATOM 1988 C CA . LEU A 1 263 ? 10.884 -19.281 0.646 1.00 98.12 263 LEU A CA 1
ATOM 1989 C C . LEU A 1 263 ? 10.583 -17.953 -0.055 1.00 98.12 263 LEU A C 1
ATOM 1991 O O . LEU A 1 263 ? 11.496 -17.311 -0.584 1.00 98.12 263 LEU A O 1
ATOM 1995 N N . GLU A 1 264 ? 9.338 -17.486 -0.003 1.00 98.31 264 GLU A N 1
ATOM 1996 C CA . GLU A 1 264 ? 8.946 -16.238 -0.656 1.00 98.31 264 GLU A CA 1
ATOM 1997 C C . GLU A 1 264 ? 9.665 -15.023 -0.056 1.00 98.31 264 GLU A C 1
ATOM 1999 O O . GLU A 1 264 ? 10.129 -14.143 -0.790 1.00 98.31 264 GLU A O 1
ATOM 2004 N N . LYS A 1 265 ? 9.860 -14.986 1.270 1.00 96.31 265 LYS A N 1
ATOM 2005 C CA . LYS A 1 265 ? 10.670 -13.938 1.910 1.00 96.31 265 LYS A CA 1
ATOM 2006 C C . LYS A 1 265 ? 12.130 -13.993 1.467 1.00 96.31 265 LYS A C 1
ATOM 2008 O O . LYS A 1 265 ? 12.741 -12.929 1.327 1.00 96.31 265 LYS A O 1
ATOM 2013 N N . LYS A 1 266 ? 12.698 -15.186 1.254 1.00 97.75 266 LYS A N 1
ATOM 2014 C CA . LYS A 1 266 ? 14.064 -15.350 0.731 1.00 97.75 266 LYS A CA 1
ATOM 2015 C C . LYS A 1 266 ? 14.173 -14.795 -0.691 1.00 97.75 266 LYS A C 1
ATOM 2017 O O . LYS A 1 266 ? 15.074 -14.001 -0.952 1.00 97.75 266 LYS A O 1
ATOM 2022 N N . ILE A 1 267 ? 13.224 -15.124 -1.566 1.00 98.06 267 ILE A N 1
ATOM 2023 C CA . ILE A 1 267 ? 13.158 -14.589 -2.936 1.00 98.06 267 ILE A CA 1
ATOM 2024 C C . ILE A 1 267 ? 13.039 -13.058 -2.909 1.00 98.06 267 ILE A C 1
ATOM 2026 O O . ILE A 1 267 ? 13.867 -12.369 -3.505 1.00 98.06 267 ILE A O 1
ATOM 2030 N N . ARG A 1 268 ? 12.103 -12.503 -2.125 1.00 97.38 268 ARG A N 1
ATOM 2031 C CA . ARG A 1 268 ? 11.935 -11.045 -1.963 1.00 97.38 268 ARG A CA 1
ATOM 2032 C C . ARG A 1 268 ? 13.225 -10.348 -1.518 1.00 97.38 268 ARG A C 1
ATOM 2034 O O . ARG A 1 268 ? 13.508 -9.241 -1.973 1.00 97.38 268 ARG A O 1
ATOM 2041 N N . ARG A 1 269 ? 14.016 -10.959 -0.624 1.00 96.56 269 ARG A N 1
ATOM 2042 C CA . ARG A 1 269 ? 15.315 -10.402 -0.192 1.00 96.56 269 ARG A CA 1
ATOM 2043 C C . ARG A 1 269 ? 16.304 -10.316 -1.358 1.00 96.56 269 ARG A C 1
ATOM 2045 O O . ARG A 1 269 ? 16.958 -9.287 -1.495 1.00 96.56 269 ARG A O 1
ATOM 2052 N N . HIS A 1 270 ? 16.369 -11.336 -2.216 1.00 97.31 270 HIS A N 1
ATOM 2053 C CA . HIS A 1 270 ? 17.198 -11.299 -3.426 1.00 97.31 270 HIS A CA 1
ATOM 2054 C C . HIS A 1 270 ? 16.730 -10.226 -4.416 1.00 97.31 270 HIS A C 1
ATOM 2056 O O . HIS A 1 270 ? 17.557 -9.480 -4.935 1.00 97.31 270 HIS A O 1
ATOM 2062 N N . ILE A 1 271 ? 15.418 -10.080 -4.621 1.00 98.12 271 ILE A N 1
ATOM 2063 C CA . ILE A 1 271 ? 14.871 -9.032 -5.497 1.00 98.12 271 ILE A CA 1
ATOM 2064 C C . ILE A 1 271 ? 15.226 -7.643 -4.956 1.00 98.12 271 ILE A C 1
ATOM 2066 O O . ILE A 1 271 ? 15.724 -6.795 -5.693 1.00 98.12 271 ILE A O 1
ATOM 2070 N N . ARG A 1 272 ? 15.047 -7.416 -3.651 1.00 96.62 272 ARG A N 1
ATOM 2071 C CA . ARG A 1 272 ? 15.398 -6.146 -2.998 1.00 96.62 272 ARG A CA 1
ATOM 2072 C C . ARG A 1 272 ? 16.888 -5.827 -3.113 1.00 96.62 272 ARG A C 1
ATOM 2074 O O . ARG A 1 272 ? 17.234 -4.688 -3.417 1.00 96.62 272 ARG A O 1
ATOM 2081 N N . TRP A 1 273 ? 17.748 -6.825 -2.904 1.00 96.25 273 TRP A N 1
ATOM 2082 C CA . TRP A 1 273 ? 19.192 -6.691 -3.086 1.00 96.25 273 TRP A CA 1
ATOM 2083 C C . TRP A 1 273 ? 19.534 -6.269 -4.516 1.00 96.25 273 TRP A C 1
ATOM 2085 O O . TRP A 1 273 ? 20.183 -5.243 -4.712 1.00 96.25 273 TRP A O 1
ATOM 2095 N N . ASN A 1 274 ? 19.032 -6.999 -5.514 1.00 97.44 274 ASN A N 1
ATOM 2096 C CA . ASN A 1 274 ? 19.283 -6.703 -6.923 1.00 97.44 274 ASN A CA 1
ATOM 2097 C C . ASN A 1 274 ? 18.770 -5.308 -7.313 1.00 97.44 274 ASN A C 1
ATOM 2099 O O . ASN A 1 274 ? 19.473 -4.574 -8.003 1.00 97.44 274 ASN A O 1
ATOM 2103 N N . ALA A 1 275 ? 17.595 -4.904 -6.819 1.00 97.19 275 ALA A N 1
ATOM 2104 C CA . ALA A 1 275 ? 17.035 -3.577 -7.066 1.00 97.19 275 ALA A CA 1
ATOM 2105 C C . ALA A 1 275 ? 17.941 -2.458 -6.521 1.00 97.19 275 ALA A C 1
ATOM 2107 O O . ALA A 1 275 ? 18.221 -1.489 -7.227 1.00 97.19 275 ALA A O 1
ATOM 2108 N N . ALA A 1 276 ? 18.434 -2.600 -5.285 1.00 95.31 276 ALA A N 1
ATOM 2109 C CA . ALA A 1 276 ? 19.327 -1.620 -4.668 1.00 95.31 276 ALA A CA 1
ATOM 2110 C C . ALA A 1 276 ? 20.706 -1.584 -5.344 1.00 95.31 276 ALA A C 1
ATOM 2112 O O . ALA A 1 276 ? 21.215 -0.505 -5.658 1.00 95.31 276 ALA A O 1
ATOM 2113 N N . VAL A 1 277 ? 21.296 -2.753 -5.610 1.00 95.00 277 VAL A N 1
ATOM 2114 C CA . VAL A 1 277 ? 22.624 -2.873 -6.228 1.00 95.00 277 VAL A CA 1
ATOM 2115 C C . VAL A 1 277 ? 22.626 -2.347 -7.657 1.00 95.00 277 VAL A C 1
ATOM 2117 O O . VAL A 1 277 ? 23.560 -1.636 -8.018 1.00 95.00 277 VAL A O 1
ATOM 2120 N N . MET A 1 278 ? 21.587 -2.625 -8.448 1.00 95.88 278 MET A N 1
ATOM 2121 C CA . MET A 1 278 ? 21.449 -2.088 -9.804 1.00 95.88 278 MET A CA 1
ATOM 2122 C C . MET A 1 278 ? 21.491 -0.556 -9.798 1.00 95.88 278 MET A C 1
ATOM 2124 O O . MET A 1 278 ? 22.297 0.043 -10.508 1.00 95.88 278 MET A O 1
ATOM 2128 N N . VAL A 1 279 ? 20.672 0.087 -8.956 1.00 96.25 279 VAL A N 1
ATOM 2129 C CA . VAL A 1 279 ? 20.645 1.555 -8.840 1.00 96.25 279 VAL A CA 1
ATOM 2130 C C . VAL A 1 279 ? 21.989 2.088 -8.337 1.00 96.25 279 VAL A C 1
ATOM 2132 O O . VAL A 1 279 ? 22.493 3.084 -8.854 1.00 96.25 279 VAL A O 1
ATOM 2135 N N . HIS A 1 280 ? 22.598 1.440 -7.344 1.00 94.25 280 HIS A N 1
ATOM 2136 C CA . HIS A 1 280 ? 23.883 1.875 -6.802 1.00 94.25 280 HIS A CA 1
ATOM 2137 C C . HIS A 1 280 ? 25.013 1.782 -7.842 1.00 94.25 280 HIS A C 1
ATOM 2139 O O . HIS A 1 280 ? 25.721 2.766 -8.066 1.00 94.25 280 HIS A O 1
ATOM 2145 N N . ARG A 1 281 ? 25.155 0.635 -8.522 1.00 92.81 281 ARG A N 1
ATOM 2146 C CA . ARG A 1 281 ? 26.192 0.394 -9.541 1.00 92.81 281 ARG A CA 1
ATOM 2147 C C . ARG A 1 281 ? 26.132 1.428 -10.663 1.00 92.81 281 ARG A C 1
ATOM 2149 O O . ARG A 1 281 ? 27.172 1.973 -11.039 1.00 92.81 281 ARG A O 1
ATOM 2156 N N . THR A 1 282 ? 24.943 1.730 -11.185 1.00 92.56 282 THR A N 1
ATOM 2157 C CA . THR A 1 282 ? 24.808 2.710 -12.273 1.00 92.56 282 THR A CA 1
ATOM 2158 C C . THR A 1 282 ? 25.073 4.136 -11.807 1.00 92.56 282 THR A C 1
ATOM 2160 O O . THR A 1 282 ? 25.701 4.898 -12.540 1.00 92.56 282 THR A O 1
ATOM 2163 N N . ASN A 1 283 ? 24.715 4.493 -10.569 1.00 93.31 283 ASN A N 1
ATOM 2164 C CA . ASN A 1 283 ? 25.060 5.803 -10.012 1.00 93.31 283 ASN A CA 1
ATOM 2165 C C . ASN A 1 283 ? 26.567 5.984 -9.810 1.00 93.31 283 ASN A C 1
ATOM 2167 O O . ASN A 1 283 ? 27.083 7.042 -10.157 1.00 93.31 283 ASN A O 1
ATOM 2171 N N . VAL A 1 284 ? 27.283 4.957 -9.341 1.00 92.81 284 VAL A N 1
ATOM 2172 C CA . VAL A 1 284 ? 28.752 5.006 -9.220 1.00 92.81 284 VAL A CA 1
ATOM 2173 C C . VAL A 1 284 ? 29.418 5.191 -10.586 1.00 92.81 284 VAL A C 1
ATOM 2175 O O . VAL A 1 284 ? 30.362 5.966 -10.707 1.00 92.81 284 VAL A O 1
ATOM 2178 N N . LYS A 1 285 ? 28.927 4.500 -11.623 1.00 89.19 285 LYS A N 1
ATOM 2179 C CA . LYS A 1 285 ? 29.515 4.564 -12.971 1.00 89.19 285 LYS A CA 1
ATOM 2180 C C . LYS A 1 285 ? 29.131 5.838 -13.739 1.00 89.19 285 LYS A C 1
ATOM 2182 O O . LYS A 1 285 ? 29.945 6.342 -14.507 1.00 89.19 285 LYS A O 1
ATOM 2187 N N . ARG A 1 286 ? 27.887 6.315 -13.601 1.00 89.69 286 ARG A N 1
ATOM 2188 C CA . ARG A 1 286 ? 27.276 7.286 -14.534 1.00 89.69 286 ARG A CA 1
ATOM 2189 C C . ARG A 1 286 ? 26.431 8.390 -13.881 1.00 89.69 286 ARG A C 1
ATOM 2191 O O . ARG A 1 286 ? 26.081 9.343 -14.565 1.00 89.69 286 ARG A O 1
ATOM 2198 N N . GLY A 1 287 ? 26.069 8.282 -12.600 1.00 91.00 287 GLY A N 1
ATOM 2199 C CA . GLY A 1 287 ? 25.230 9.284 -11.920 1.00 91.00 287 GLY A CA 1
ATOM 2200 C C . GLY A 1 287 ? 23.802 9.416 -12.476 1.00 91.00 287 GLY A C 1
ATOM 2201 O O . GLY A 1 287 ? 23.237 10.505 -12.482 1.00 91.00 287 GLY A O 1
ATOM 2202 N N . THR A 1 288 ? 23.208 8.326 -12.968 1.00 90.50 288 THR A N 1
ATOM 2203 C CA . THR A 1 288 ? 21.913 8.317 -13.685 1.00 90.50 288 THR A CA 1
ATOM 2204 C C . THR A 1 288 ? 20.668 8.494 -12.797 1.00 90.50 288 THR A C 1
ATOM 2206 O O . THR A 1 288 ? 19.536 8.543 -13.295 1.00 90.50 288 THR A O 1
ATOM 2209 N N . GLY A 1 289 ? 20.832 8.553 -11.475 1.00 93.75 289 GLY A N 1
ATOM 2210 C CA . GLY A 1 289 ? 19.740 8.561 -10.500 1.00 93.75 289 GLY A CA 1
ATOM 2211 C C . GLY A 1 289 ? 19.054 7.197 -10.351 1.00 93.75 289 GLY A C 1
ATOM 2212 O O . GLY A 1 289 ? 19.597 6.163 -10.740 1.00 93.75 289 GLY A O 1
ATOM 2213 N N . GLY A 1 290 ? 17.851 7.190 -9.773 1.00 91.88 290 GLY A N 1
ATOM 2214 C CA . GLY A 1 290 ? 17.065 5.983 -9.483 1.00 91.88 290 GLY A CA 1
ATOM 2215 C C . GLY A 1 290 ? 16.590 5.948 -8.031 1.00 91.88 290 GLY A C 1
ATOM 2216 O O . GLY A 1 290 ? 17.244 6.500 -7.151 1.00 91.88 290 GLY A O 1
ATOM 2217 N N . HIS A 1 291 ? 15.438 5.323 -7.778 1.00 93.31 291 HIS A N 1
ATOM 2218 C CA . HIS A 1 291 ? 14.830 5.281 -6.445 1.00 93.31 291 HIS A CA 1
ATOM 2219 C C . HIS A 1 291 ? 14.979 3.888 -5.833 1.00 93.31 291 HIS A C 1
ATOM 2221 O O . HIS A 1 291 ? 14.584 2.899 -6.443 1.00 93.31 291 HIS A O 1
ATOM 2227 N N . ILE A 1 292 ? 15.518 3.812 -4.615 1.00 92.25 292 ILE A N 1
ATOM 2228 C CA . ILE A 1 292 ? 15.659 2.546 -3.874 1.00 92.25 292 ILE A CA 1
ATOM 2229 C C . ILE A 1 292 ? 14.538 2.410 -2.831 1.00 92.25 292 ILE A C 1
ATOM 2231 O O . ILE A 1 292 ? 13.933 1.348 -2.685 1.00 92.25 292 ILE A O 1
ATOM 2235 N N . GLY A 1 293 ? 14.200 3.513 -2.151 1.00 91.00 293 GLY A N 1
ATOM 2236 C CA . GLY A 1 293 ? 13.256 3.506 -1.032 1.00 91.00 293 GLY A CA 1
ATOM 2237 C C . GLY A 1 293 ? 11.818 3.127 -1.400 1.00 91.00 293 GLY A C 1
ATOM 2238 O O . GLY A 1 293 ? 11.152 2.447 -0.619 1.00 91.00 293 GLY A O 1
ATOM 2239 N N . THR A 1 294 ? 11.349 3.507 -2.595 1.00 93.94 294 THR A N 1
ATOM 2240 C CA . THR A 1 294 ? 9.978 3.227 -3.050 1.00 93.94 294 THR A CA 1
ATOM 2241 C C . THR A 1 294 ? 9.717 1.727 -3.147 1.00 93.94 294 THR A C 1
ATOM 2243 O O . THR A 1 294 ? 8.828 1.221 -2.463 1.00 93.94 294 THR A O 1
ATOM 2246 N N . TYR A 1 295 ? 10.516 0.987 -3.925 1.00 96.88 295 TYR A N 1
ATOM 2247 C CA . TYR A 1 295 ? 10.319 -0.460 -4.037 1.00 96.88 295 TYR A CA 1
ATOM 2248 C C . TYR A 1 295 ? 10.594 -1.178 -2.712 1.00 96.88 295 TYR A C 1
ATOM 2250 O O . TYR A 1 295 ? 9.849 -2.084 -2.360 1.00 96.88 295 TYR A O 1
ATOM 2258 N N . ALA A 1 296 ? 11.589 -0.748 -1.927 1.00 95.56 296 ALA A N 1
ATOM 2259 C CA . ALA A 1 296 ? 11.853 -1.346 -0.616 1.00 95.56 296 ALA A CA 1
ATOM 2260 C C . ALA A 1 296 ? 10.616 -1.321 0.305 1.00 95.56 296 ALA A C 1
ATOM 2262 O O . ALA A 1 296 ? 10.311 -2.330 0.946 1.00 95.56 296 ALA A O 1
ATOM 2263 N N . SER A 1 297 ? 9.866 -0.212 0.298 1.00 96.31 297 SER A N 1
ATOM 2264 C CA . SER A 1 297 ? 8.616 -0.078 1.058 1.00 96.31 297 SER A CA 1
ATOM 2265 C C . SER A 1 297 ? 7.473 -0.948 0.524 1.00 96.31 297 SER A C 1
ATOM 2267 O O . SER A 1 297 ? 6.741 -1.540 1.309 1.00 96.31 297 SER A O 1
ATOM 2269 N N . ALA A 1 298 ? 7.351 -1.077 -0.802 1.00 97.31 298 ALA A N 1
ATOM 2270 C CA . ALA A 1 298 ? 6.240 -1.761 -1.464 1.00 97.31 298 ALA A CA 1
ATOM 2271 C C . ALA A 1 298 ? 6.533 -3.222 -1.845 1.00 97.31 298 ALA A C 1
ATOM 2273 O O . ALA A 1 298 ? 5.664 -3.891 -2.398 1.00 97.31 298 ALA A O 1
ATOM 2274 N N . ALA A 1 299 ? 7.741 -3.735 -1.585 1.00 98.00 299 ALA A N 1
ATOM 2275 C CA . ALA A 1 299 ? 8.177 -5.041 -2.077 1.00 98.00 299 ALA A CA 1
ATOM 2276 C C . ALA A 1 299 ? 7.204 -6.160 -1.684 1.00 98.00 299 ALA A C 1
ATOM 2278 O O . ALA A 1 299 ? 6.842 -6.971 -2.520 1.00 98.00 299 ALA A O 1
ATOM 2279 N N . SER A 1 300 ? 6.726 -6.185 -0.438 1.00 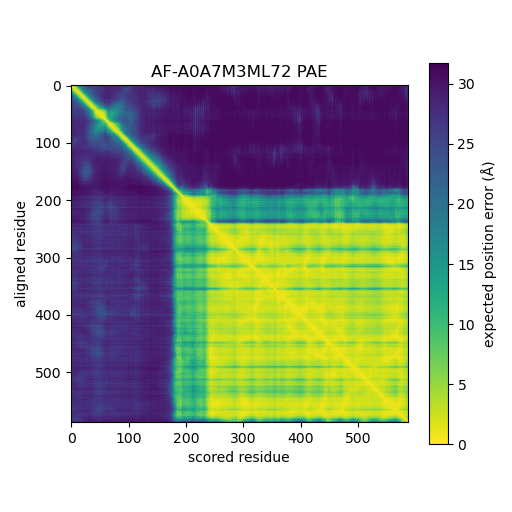98.00 300 SER A N 1
ATOM 2280 C CA . SER A 1 300 ? 5.759 -7.200 0.006 1.00 98.00 300 SER A CA 1
ATOM 2281 C C . SER A 1 300 ? 4.436 -7.133 -0.765 1.00 98.00 300 SER A C 1
ATOM 2283 O O . SER A 1 300 ? 3.881 -8.175 -1.086 1.00 98.00 300 SER A O 1
ATOM 2285 N N . LEU A 1 301 ? 3.969 -5.925 -1.102 1.00 98.75 301 LEU A N 1
ATOM 2286 C CA . LEU A 1 301 ? 2.732 -5.703 -1.857 1.00 98.75 301 LEU A CA 1
ATOM 2287 C C . LEU A 1 301 ? 2.847 -6.301 -3.265 1.00 98.75 301 LEU A C 1
ATOM 2289 O O . LEU A 1 301 ? 1.991 -7.070 -3.695 1.00 98.75 301 LEU A O 1
ATOM 2293 N N . TYR A 1 302 ? 3.955 -6.011 -3.951 1.00 98.75 302 TYR A N 1
ATOM 2294 C CA . TYR A 1 302 ? 4.212 -6.569 -5.277 1.00 98.75 302 TYR A CA 1
ATOM 2295 C C . TYR A 1 302 ? 4.458 -8.073 -5.245 1.00 98.75 302 TYR A C 1
ATOM 2297 O O . TYR A 1 302 ? 3.899 -8.778 -6.076 1.00 98.75 302 TYR A O 1
ATOM 2305 N N . GLU A 1 303 ? 5.275 -8.580 -4.319 1.00 98.44 303 GLU A N 1
ATOM 2306 C CA . GLU A 1 303 ? 5.633 -10.001 -4.308 1.00 98.44 303 GLU A CA 1
ATOM 2307 C C . GLU A 1 303 ? 4.437 -10.900 -3.970 1.00 98.44 303 GLU A C 1
ATOM 2309 O O . GLU A 1 303 ? 4.270 -11.931 -4.617 1.00 98.44 303 GLU A O 1
ATOM 2314 N N . VAL A 1 304 ? 3.563 -10.496 -3.038 1.00 98.75 304 VAL A N 1
ATOM 2315 C CA . VAL A 1 304 ? 2.300 -11.218 -2.792 1.00 98.75 304 VAL A CA 1
ATOM 2316 C C . VAL A 1 304 ? 1.413 -11.180 -4.039 1.00 98.75 304 VAL A C 1
ATOM 2318 O O . VAL A 1 304 ? 0.892 -12.218 -4.443 1.00 98.75 304 VAL A O 1
ATOM 2321 N N . GLY A 1 305 ? 1.297 -10.017 -4.691 1.00 98.50 305 GLY A N 1
ATOM 2322 C CA . GLY A 1 305 ? 0.571 -9.879 -5.954 1.00 98.50 305 GLY A CA 1
ATOM 2323 C C . GLY A 1 305 ? 1.100 -10.815 -7.041 1.00 98.50 305 GLY A C 1
ATOM 2324 O O . GLY A 1 305 ? 0.337 -11.572 -7.632 1.00 98.50 305 GLY A O 1
ATOM 2325 N N . TYR A 1 306 ? 2.412 -10.834 -7.257 1.00 98.19 306 TYR A N 1
ATOM 2326 C CA . TYR A 1 306 ? 3.053 -11.678 -8.261 1.00 98.19 306 TYR A CA 1
ATOM 2327 C C . TYR A 1 306 ? 2.939 -13.178 -7.987 1.00 98.19 306 TYR A C 1
ATOM 2329 O O . TYR A 1 306 ? 2.864 -13.949 -8.940 1.00 98.19 306 TYR A O 1
ATOM 2337 N N . ASN A 1 307 ? 3.010 -13.600 -6.724 1.00 98.06 307 ASN A N 1
ATOM 2338 C CA . ASN A 1 307 ? 2.993 -15.021 -6.384 1.00 98.06 307 ASN A CA 1
ATOM 2339 C C . ASN A 1 307 ? 1.573 -15.601 -6.406 1.00 98.06 307 ASN A C 1
ATOM 2341 O O . ASN A 1 307 ? 1.415 -16.767 -6.756 1.00 98.06 307 ASN A O 1
ATOM 2345 N N . HIS A 1 308 ? 0.556 -14.799 -6.061 1.00 98.25 308 HIS A N 1
ATOM 2346 C CA . HIS A 1 308 ? -0.780 -15.325 -5.746 1.00 98.25 308 HIS A CA 1
ATOM 2347 C C . HIS A 1 308 ? -1.938 -14.704 -6.535 1.00 98.25 308 HIS A C 1
ATOM 2349 O O . HIS A 1 308 ? -3.024 -15.279 -6.530 1.00 98.25 308 HIS A O 1
ATOM 2355 N N . PHE A 1 309 ? -1.752 -13.563 -7.211 1.00 98.44 309 PHE A N 1
ATOM 2356 C CA . PHE A 1 309 ? -2.875 -12.813 -7.799 1.00 98.44 309 PHE A CA 1
ATOM 2357 C C . PHE A 1 309 ? -2.706 -12.441 -9.273 1.00 98.44 309 PHE A C 1
ATOM 2359 O O . PHE A 1 309 ? -3.630 -12.663 -10.052 1.00 98.44 309 PHE A O 1
ATOM 2366 N N . PHE A 1 310 ? -1.568 -11.869 -9.672 1.00 98.25 310 PHE A N 1
ATOM 2367 C CA . PHE A 1 310 ? -1.406 -11.296 -11.007 1.00 98.25 310 PHE A CA 1
ATOM 2368 C C . PHE A 1 310 ? -1.391 -12.366 -12.094 1.00 98.25 310 PHE A C 1
ATOM 2370 O O . PHE A 1 310 ? -0.555 -13.273 -12.098 1.00 98.25 310 PHE A O 1
ATOM 2377 N N . ARG A 1 311 ? -2.283 -12.208 -13.069 1.00 97.81 311 ARG A N 1
ATOM 2378 C CA . ARG A 1 311 ? -2.378 -13.090 -14.237 1.00 97.81 311 ARG A CA 1
ATOM 2379 C C . ARG A 1 311 ? -1.558 -12.543 -15.402 1.00 97.81 311 ARG A C 1
ATOM 2381 O O . ARG A 1 311 ? -1.741 -11.398 -15.804 1.00 97.81 311 ARG A O 1
ATOM 2388 N N . GLY A 1 312 ? -0.670 -13.369 -15.958 1.00 95.75 312 GLY A N 1
ATOM 2389 C CA . GLY A 1 312 ? 0.095 -13.050 -17.171 1.00 95.75 312 GLY A CA 1
ATOM 2390 C C . GLY A 1 312 ? -0.691 -13.290 -18.467 1.00 95.75 312 GLY A C 1
ATOM 2391 O O . GLY A 1 312 ? -1.810 -13.797 -18.441 1.00 95.75 312 GLY A O 1
ATOM 2392 N N . HIS A 1 313 ? -0.093 -12.962 -19.618 1.00 92.31 313 HIS A N 1
ATOM 2393 C CA . HIS A 1 313 ? -0.740 -13.089 -20.938 1.00 92.31 313 HIS A CA 1
ATOM 2394 C C . HIS A 1 313 ? -1.136 -14.517 -21.320 1.00 92.31 313 HIS A C 1
ATOM 2396 O O . HIS A 1 313 ? -2.110 -14.685 -22.047 1.00 92.31 313 HIS A O 1
ATOM 2402 N N . ASP A 1 314 ? -0.440 -15.521 -20.785 1.00 93.12 314 ASP A N 1
ATOM 2403 C CA . ASP A 1 314 ? -0.729 -16.936 -21.042 1.00 93.12 314 ASP A CA 1
ATOM 2404 C C . ASP A 1 314 ? -1.871 -17.487 -20.166 1.00 93.12 314 ASP A C 1
ATOM 2406 O O . ASP A 1 314 ? -2.250 -18.652 -20.289 1.00 93.12 314 ASP A O 1
ATOM 2410 N N . ALA A 1 315 ? -2.436 -16.677 -19.260 1.00 95.00 315 ALA A N 1
ATOM 2411 C CA . ALA A 1 315 ? -3.566 -17.094 -18.440 1.00 95.00 315 ALA A CA 1
ATOM 2412 C C . ALA A 1 315 ? -4.828 -17.288 -19.311 1.00 95.00 315 ALA A C 1
ATOM 2414 O O . ALA A 1 315 ? -5.155 -16.398 -20.101 1.00 95.00 315 ALA A O 1
ATOM 2415 N N . PRO A 1 316 ? -5.610 -18.374 -19.128 1.00 90.81 316 PRO A N 1
ATOM 2416 C CA . PRO A 1 316 ? -6.802 -18.644 -19.944 1.00 90.81 316 PRO A CA 1
ATOM 2417 C C . PRO A 1 316 ? -7.834 -17.504 -19.977 1.00 90.81 316 PRO A C 1
ATOM 2419 O O . PRO A 1 316 ? -8.498 -17.301 -20.988 1.00 90.81 316 PRO A O 1
ATOM 2422 N N . GLY A 1 317 ? -7.961 -16.745 -18.882 1.00 89.88 317 GLY A N 1
ATOM 2423 C CA . GLY A 1 317 ? -8.869 -15.596 -18.752 1.00 89.88 317 GLY A CA 1
ATOM 2424 C C . GLY A 1 317 ? -8.298 -14.254 -19.233 1.00 89.88 317 GLY A C 1
ATOM 2425 O O . GLY A 1 317 ? -8.960 -13.227 -19.084 1.00 89.88 317 GLY A O 1
ATOM 2426 N N . GLY A 1 318 ? -7.085 -14.250 -19.793 1.00 94.62 318 GLY A N 1
ATOM 2427 C CA . GLY A 1 318 ? -6.329 -13.056 -20.167 1.00 94.62 318 GLY A CA 1
ATOM 2428 C C . GLY A 1 318 ? -5.523 -12.447 -19.013 1.00 94.62 318 GLY A C 1
ATOM 2429 O O . GLY A 1 318 ? -5.790 -12.702 -17.840 1.00 94.62 318 GLY A O 1
ATOM 2430 N N . ALA A 1 319 ? -4.537 -11.616 -19.369 1.00 97.25 319 ALA A N 1
ATOM 2431 C CA . ALA A 1 319 ? -3.690 -10.921 -18.402 1.00 97.25 319 ALA A CA 1
ATOM 2432 C C . ALA A 1 319 ? -4.467 -9.892 -17.578 1.00 97.25 319 ALA A C 1
ATOM 2434 O O . ALA A 1 319 ? -5.369 -9.221 -18.101 1.00 97.25 319 ALA A O 1
ATOM 2435 N N . ASP A 1 320 ? -4.046 -9.705 -16.334 1.00 98.56 320 ASP A N 1
ATOM 2436 C CA . ASP A 1 320 ? -4.394 -8.522 -15.557 1.00 98.56 320 ASP A CA 1
ATOM 2437 C C . ASP A 1 320 ? -3.632 -7.300 -16.083 1.00 98.56 320 ASP A C 1
ATOM 2439 O O . ASP A 1 320 ? -2.507 -7.413 -16.565 1.00 98.56 320 ASP A O 1
ATOM 2443 N N . GLN A 1 321 ? -4.232 -6.115 -15.978 1.00 98.62 321 GLN A N 1
ATOM 2444 C CA . GLN A 1 321 ? -3.569 -4.855 -16.317 1.00 98.62 321 GLN A CA 1
ATOM 2445 C C . GLN A 1 321 ? -3.010 -4.218 -15.045 1.00 98.62 321 GLN A C 1
ATOM 2447 O O . GLN A 1 321 ? -3.768 -3.674 -14.237 1.00 98.62 321 GLN A O 1
ATOM 2452 N N . VAL A 1 322 ? -1.689 -4.281 -14.861 1.00 98.75 322 VAL A N 1
ATOM 2453 C CA . VAL A 1 322 ? -1.021 -3.774 -13.653 1.00 98.75 322 VAL A CA 1
ATOM 2454 C C . VAL A 1 322 ? -0.313 -2.451 -13.942 1.00 98.75 322 VAL A C 1
ATOM 2456 O O . VAL A 1 322 ? 0.720 -2.387 -14.608 1.00 98.75 322 VAL A O 1
ATOM 2459 N N . PHE A 1 323 ? -0.852 -1.371 -13.388 1.00 98.75 323 PHE A N 1
ATOM 2460 C CA . PHE A 1 323 ? -0.248 -0.044 -13.393 1.00 98.75 323 PHE A CA 1
ATOM 2461 C C . PHE A 1 323 ? 0.761 0.037 -12.243 1.00 98.75 323 PHE A C 1
ATOM 2463 O O . PHE A 1 323 ? 0.439 0.485 -11.141 1.00 98.75 323 PHE A O 1
ATOM 2470 N N . PHE A 1 324 ? 1.983 -0.439 -12.494 1.00 98.62 324 PHE A N 1
ATOM 2471 C CA . PHE A 1 324 ? 3.090 -0.372 -11.536 1.00 98.62 324 PHE A CA 1
ATOM 2472 C C . PHE A 1 324 ? 3.426 1.076 -11.180 1.00 98.62 324 PHE A C 1
ATOM 2474 O O . PHE A 1 324 ? 3.513 1.921 -12.069 1.00 98.62 324 PHE A O 1
ATOM 2481 N N . GLN A 1 325 ? 3.718 1.360 -9.910 1.00 98.00 325 GLN A N 1
ATOM 2482 C CA . GLN A 1 325 ? 4.230 2.669 -9.506 1.00 98.00 325 GLN A CA 1
ATOM 2483 C C . GLN A 1 325 ? 5.561 2.931 -10.222 1.00 98.00 325 GLN A C 1
ATOM 2485 O O . GLN A 1 325 ? 6.509 2.161 -10.058 1.00 98.00 325 GLN A O 1
ATOM 2490 N N . GLY A 1 326 ? 5.664 4.016 -10.996 1.00 97.00 326 GLY A N 1
ATOM 2491 C CA . GLY A 1 326 ? 6.793 4.206 -11.914 1.00 97.00 326 GLY A CA 1
ATOM 2492 C C . GLY A 1 326 ? 8.161 4.110 -11.231 1.00 97.00 326 GLY A C 1
ATOM 2493 O O . GLY A 1 326 ? 9.055 3.411 -11.701 1.00 97.00 326 GLY A O 1
ATOM 2494 N N . HIS A 1 327 ? 8.306 4.737 -10.064 1.00 97.00 327 HIS A N 1
ATOM 2495 C CA . HIS A 1 327 ? 9.541 4.732 -9.272 1.00 97.00 327 HIS A CA 1
ATOM 2496 C C . HIS A 1 327 ? 9.901 3.376 -8.639 1.00 97.00 327 HIS A C 1
ATOM 2498 O O . HIS A 1 327 ? 11.017 3.220 -8.146 1.00 97.00 327 HIS A O 1
ATOM 2504 N N . ALA A 1 328 ? 8.996 2.396 -8.664 1.00 97.50 328 ALA A N 1
ATOM 2505 C CA . ALA A 1 328 ? 9.253 1.027 -8.226 1.00 97.50 328 ALA A CA 1
ATOM 2506 C C . ALA A 1 328 ? 9.842 0.134 -9.338 1.00 97.50 328 ALA A C 1
ATOM 2508 O O . ALA A 1 328 ? 10.124 -1.039 -9.081 1.00 97.50 328 ALA A O 1
ATOM 2509 N N . SER A 1 329 ? 10.085 0.679 -10.543 1.00 98.38 329 SER A N 1
ATOM 2510 C CA . SER A 1 329 ? 10.682 -0.045 -11.676 1.00 98.38 329 SER A CA 1
ATOM 2511 C C . SER A 1 329 ? 11.936 -0.862 -11.327 1.00 98.38 329 SER A C 1
ATOM 2513 O O . SER A 1 329 ? 12.038 -1.977 -11.846 1.00 98.38 329 SER A O 1
ATOM 2515 N N . PRO A 1 330 ? 12.845 -0.440 -10.410 1.00 98.31 330 PRO A N 1
ATOM 2516 C CA . PRO A 1 330 ? 14.024 -1.244 -10.109 1.00 98.31 330 PRO A CA 1
ATOM 2517 C C . PRO A 1 330 ? 13.705 -2.629 -9.542 1.00 98.31 330 PRO A C 1
ATOM 2519 O O . PRO A 1 330 ? 14.405 -3.593 -9.843 1.00 98.31 330 PRO A O 1
ATOM 2522 N N . GLY A 1 331 ? 12.634 -2.747 -8.756 1.00 98.19 331 GLY A N 1
ATOM 2523 C CA . GLY A 1 331 ? 12.187 -4.032 -8.226 1.00 98.19 331 GLY A CA 1
ATOM 2524 C C . GLY A 1 331 ? 11.598 -4.951 -9.285 1.00 98.19 331 GLY A C 1
ATOM 2525 O O . GLY A 1 331 ? 11.843 -6.155 -9.267 1.00 98.19 331 GLY A O 1
ATOM 2526 N N . ILE A 1 332 ? 10.882 -4.381 -10.255 1.00 98.50 332 ILE A N 1
ATOM 2527 C CA . ILE A 1 332 ? 10.289 -5.143 -11.358 1.00 98.50 332 ILE A CA 1
ATOM 2528 C C . ILE A 1 332 ? 11.378 -5.700 -12.278 1.00 98.50 332 ILE A C 1
ATOM 2530 O O . ILE A 1 332 ? 11.326 -6.871 -12.661 1.00 98.50 332 ILE A O 1
ATOM 2534 N N . TYR A 1 333 ? 12.416 -4.909 -12.564 1.00 98.62 333 TYR A N 1
ATOM 2535 C CA . TYR A 1 333 ? 13.592 -5.399 -13.285 1.00 98.62 333 TYR A CA 1
ATOM 2536 C C . TYR A 1 333 ? 14.355 -6.456 -12.488 1.00 98.62 333 TYR A C 1
ATOM 2538 O O . TYR A 1 333 ? 14.706 -7.497 -13.037 1.00 98.62 333 TYR A O 1
ATOM 2546 N N . ALA A 1 334 ? 14.551 -6.242 -11.185 1.00 98.44 334 ALA A N 1
ATOM 2547 C CA . ALA A 1 334 ? 15.217 -7.205 -10.317 1.00 98.44 334 ALA A CA 1
ATOM 2548 C C . ALA A 1 334 ? 14.491 -8.560 -10.258 1.00 98.44 334 ALA A C 1
ATOM 2550 O O . ALA A 1 334 ? 15.146 -9.603 -10.302 1.00 98.44 334 ALA A O 1
ATOM 2551 N N . ARG A 1 335 ? 13.151 -8.564 -10.205 1.00 98.50 335 ARG A N 1
ATOM 2552 C CA . ARG A 1 335 ? 12.349 -9.792 -10.301 1.00 98.50 335 ARG A CA 1
ATOM 2553 C C . ARG A 1 335 ? 12.495 -10.434 -11.677 1.00 98.50 335 ARG A C 1
ATOM 2555 O O . ARG A 1 335 ? 12.737 -11.632 -11.761 1.00 98.50 335 ARG A O 1
ATOM 2562 N N . SER A 1 336 ? 12.399 -9.633 -12.737 1.00 98.25 336 SER A N 1
ATOM 2563 C CA . SER A 1 336 ? 12.523 -10.094 -14.127 1.00 98.25 336 SER A CA 1
ATOM 2564 C C . SER A 1 336 ? 13.883 -10.729 -14.422 1.00 98.25 336 SER A C 1
ATOM 2566 O O . SER A 1 336 ? 13.953 -11.707 -15.162 1.00 98.25 336 SER A O 1
ATOM 2568 N N . TYR A 1 337 ? 14.950 -10.225 -13.801 1.00 98.50 337 TYR A N 1
ATOM 2569 C CA . TYR A 1 337 ? 16.276 -10.836 -13.837 1.00 98.50 337 TYR A CA 1
ATOM 2570 C C . TYR A 1 337 ? 16.298 -12.215 -13.169 1.00 98.50 337 TYR A C 1
ATOM 2572 O O . TYR A 1 337 ? 16.784 -13.174 -13.760 1.00 98.50 337 TYR A O 1
ATOM 2580 N N . LEU A 1 338 ? 15.707 -12.355 -11.975 1.00 97.94 338 LEU A N 1
ATOM 2581 C CA . LEU A 1 338 ? 15.675 -13.648 -11.277 1.00 97.94 338 LEU A CA 1
ATOM 2582 C C . LEU A 1 338 ? 14.907 -14.736 -12.039 1.00 97.94 338 LEU A C 1
ATOM 2584 O O . LEU A 1 338 ? 15.209 -15.913 -11.866 1.00 97.94 338 LEU A O 1
ATOM 2588 N N . ILE A 1 339 ? 13.939 -14.355 -12.876 1.00 96.69 339 ILE A N 1
ATOM 2589 C CA . ILE A 1 339 ? 13.194 -15.285 -13.741 1.00 96.69 339 ILE A CA 1
ATOM 2590 C C . ILE A 1 339 ? 13.773 -15.383 -15.165 1.00 96.69 339 ILE A C 1
ATOM 2592 O O . ILE A 1 339 ? 13.122 -15.930 -16.050 1.00 96.69 339 ILE A O 1
ATOM 2596 N N . GLY A 1 340 ? 14.970 -14.836 -15.409 1.00 97.56 340 GLY A N 1
ATOM 2597 C CA . GLY A 1 340 ? 15.697 -14.976 -16.676 1.00 97.56 340 GLY A CA 1
ATOM 2598 C C . GLY A 1 340 ? 15.153 -14.158 -17.853 1.00 97.56 340 GLY A C 1
ATOM 2599 O O . GLY A 1 340 ? 15.546 -14.403 -18.989 1.00 97.56 340 GLY A O 1
ATOM 2600 N N . ARG A 1 341 ? 14.260 -13.186 -17.615 1.00 97.00 341 ARG A N 1
ATOM 2601 C CA . ARG A 1 341 ? 13.725 -12.293 -18.665 1.00 97.00 341 ARG A CA 1
ATOM 2602 C C . ARG A 1 341 ? 14.621 -11.089 -18.957 1.00 97.00 341 ARG A C 1
ATOM 2604 O O . ARG A 1 341 ? 14.466 -10.455 -19.995 1.00 97.00 341 ARG A O 1
ATOM 2611 N N . ILE A 1 342 ? 15.503 -10.749 -18.022 1.00 97.75 342 ILE A N 1
ATOM 2612 C CA . ILE A 1 342 ? 16.486 -9.667 -18.125 1.00 97.75 342 ILE A CA 1
ATOM 2613 C C . ILE A 1 342 ? 17.851 -10.252 -17.763 1.00 97.75 342 ILE A C 1
ATOM 2615 O O . ILE A 1 342 ? 17.954 -11.036 -16.824 1.00 97.75 342 ILE A O 1
ATOM 2619 N N . THR A 1 343 ? 18.885 -9.877 -18.506 1.00 97.31 343 THR A N 1
ATOM 2620 C CA . THR A 1 343 ? 20.276 -10.303 -18.278 1.00 97.31 343 THR A CA 1
ATOM 2621 C C . THR A 1 343 ? 21.001 -9.376 -17.296 1.00 97.31 343 THR A C 1
ATOM 2623 O O . THR A 1 343 ? 20.549 -8.256 -17.039 1.00 97.31 343 THR A O 1
ATOM 2626 N N . GLU A 1 344 ? 22.131 -9.816 -16.731 1.00 96.25 344 GLU A N 1
ATOM 2627 C CA . GLU A 1 344 ? 22.935 -8.956 -15.847 1.00 96.25 344 GLU A CA 1
ATOM 2628 C C . GLU A 1 344 ? 23.461 -7.728 -16.606 1.00 96.25 344 GLU A C 1
ATOM 2630 O O . GLU A 1 344 ? 23.430 -6.616 -16.076 1.00 96.25 344 GLU A O 1
ATOM 2635 N N . GLU A 1 345 ? 23.849 -7.901 -17.872 1.00 95.50 345 GLU A N 1
ATOM 2636 C CA . GLU A 1 345 ? 24.320 -6.822 -18.741 1.00 95.50 345 GLU A CA 1
ATOM 2637 C C . GLU A 1 345 ? 23.262 -5.723 -18.884 1.00 95.50 345 GLU A C 1
ATOM 2639 O O . GLU A 1 345 ? 23.580 -4.540 -18.788 1.00 95.50 345 GLU A O 1
ATOM 2644 N N . GLN A 1 346 ? 21.990 -6.098 -19.040 1.00 96.75 346 GLN A N 1
ATOM 2645 C CA . GLN A 1 346 ? 20.891 -5.135 -19.111 1.00 96.75 346 GLN A CA 1
ATOM 2646 C C . GLN A 1 346 ? 20.680 -4.392 -17.782 1.00 96.75 346 GLN A C 1
ATOM 2648 O O . GLN A 1 346 ? 20.443 -3.182 -17.797 1.00 96.75 346 GLN A O 1
ATOM 2653 N N . LEU A 1 347 ? 20.803 -5.067 -16.628 1.00 96.12 347 LEU A N 1
ATOM 2654 C CA . LEU A 1 347 ? 20.736 -4.393 -15.320 1.00 96.12 347 LEU A CA 1
ATOM 2655 C C . LEU A 1 347 ? 21.854 -3.349 -15.169 1.00 96.12 347 LEU A C 1
ATOM 2657 O O . LEU A 1 347 ? 21.612 -2.236 -14.696 1.00 96.12 347 LEU A O 1
ATOM 2661 N N . ASP A 1 348 ? 23.064 -3.669 -15.627 1.00 94.75 348 ASP A N 1
ATOM 2662 C CA . ASP A 1 348 ? 24.224 -2.767 -15.616 1.00 94.75 348 ASP A CA 1
ATOM 2663 C C . ASP A 1 348 ? 24.067 -1.548 -16.563 1.00 94.75 348 ASP A C 1
ATOM 2665 O O . ASP A 1 348 ? 24.812 -0.559 -16.456 1.00 94.75 348 ASP A O 1
ATOM 2669 N N . LEU A 1 349 ? 23.061 -1.594 -17.446 1.00 95.75 349 LEU A N 1
ATOM 2670 C CA . LEU A 1 349 ? 22.624 -0.524 -18.347 1.00 95.75 349 LEU A CA 1
ATOM 2671 C C . LEU A 1 349 ? 21.313 0.152 -17.906 1.00 95.75 349 LEU A C 1
ATOM 2673 O O . LEU A 1 349 ? 20.687 0.870 -18.692 1.00 95.75 349 LEU A O 1
ATOM 2677 N N . PHE A 1 350 ? 20.879 -0.023 -16.654 1.00 97.50 350 PHE A N 1
ATOM 2678 C CA . PHE A 1 350 ? 19.721 0.705 -16.128 1.00 97.50 350 PHE A CA 1
ATOM 2679 C C . PHE A 1 350 ? 19.882 2.226 -16.310 1.00 97.50 350 PHE A C 1
ATOM 2681 O O . PHE A 1 350 ? 20.903 2.811 -15.940 1.00 97.50 350 PHE A O 1
ATOM 2688 N N . ARG A 1 351 ? 18.857 2.860 -16.901 1.00 96.88 351 ARG A N 1
ATOM 2689 C CA . ARG A 1 351 ? 18.812 4.274 -17.328 1.00 96.88 351 ARG A CA 1
ATOM 2690 C C . ARG A 1 351 ? 19.819 4.669 -18.415 1.00 96.88 351 ARG A C 1
ATOM 2692 O O . ARG A 1 351 ? 20.069 5.857 -18.602 1.00 96.88 351 ARG A O 1
ATOM 2699 N N . SER A 1 352 ? 20.377 3.701 -19.138 1.00 94.31 352 SER A N 1
ATOM 2700 C CA . SER A 1 352 ? 21.348 3.912 -20.224 1.00 94.31 352 SER A CA 1
ATOM 2701 C C . SER A 1 352 ? 20.827 3.328 -21.543 1.00 94.31 352 SER A C 1
ATOM 2703 O O . SER A 1 352 ? 21.440 2.458 -22.141 1.00 94.31 352 SER A O 1
ATOM 2705 N N . GLU A 1 353 ? 19.663 3.796 -21.992 1.00 94.00 353 GLU A N 1
ATOM 2706 C CA . GLU A 1 353 ? 18.888 3.224 -23.114 1.00 94.00 353 GLU A CA 1
ATOM 2707 C C . GLU A 1 353 ? 19.337 3.651 -24.523 1.00 94.00 353 GLU A C 1
ATOM 2709 O O . GLU A 1 353 ? 18.849 3.121 -25.517 1.00 94.00 353 GLU A O 1
ATOM 2714 N N . VAL A 1 354 ? 20.285 4.588 -24.631 1.00 92.81 354 VAL A N 1
ATOM 2715 C CA . VAL A 1 354 ? 20.973 4.859 -25.908 1.00 92.81 354 VAL A CA 1
ATOM 2716 C C . VAL A 1 354 ? 21.901 3.693 -26.269 1.00 92.81 354 VAL A C 1
ATOM 2718 O O . VAL A 1 354 ? 22.117 3.413 -27.448 1.00 92.81 354 VAL A O 1
ATOM 2721 N N . GLU A 1 355 ? 22.443 3.007 -25.258 1.00 85.06 355 GLU A N 1
ATOM 2722 C CA . GLU A 1 355 ? 23.205 1.775 -25.438 1.00 85.06 355 GLU A CA 1
ATOM 2723 C C . GLU A 1 355 ? 22.221 0.615 -25.718 1.00 85.06 355 GLU A C 1
ATOM 2725 O O . GLU A 1 355 ? 21.207 0.491 -25.019 1.00 85.06 355 GLU A O 1
ATOM 2730 N N . PRO A 1 356 ? 22.475 -0.247 -26.725 1.00 88.56 356 PRO A N 1
ATOM 2731 C CA . PRO A 1 356 ? 21.614 -1.393 -27.002 1.00 88.56 356 PRO A CA 1
ATOM 2732 C C . PRO A 1 356 ? 21.409 -2.268 -25.760 1.00 88.56 356 PRO A C 1
ATOM 2734 O O . PRO A 1 356 ? 22.370 -2.675 -25.115 1.00 88.56 356 PRO A O 1
ATOM 2737 N N . GLY A 1 357 ? 20.150 -2.573 -25.441 1.00 88.31 357 GLY A N 1
ATOM 2738 C CA . GLY A 1 357 ? 19.788 -3.386 -24.276 1.00 88.31 357 GLY A CA 1
ATOM 2739 C C . GLY A 1 357 ? 19.594 -2.607 -22.969 1.00 88.31 357 GLY A C 1
ATOM 2740 O O . GLY A 1 357 ? 19.234 -3.220 -21.966 1.00 88.31 357 GLY A O 1
ATOM 2741 N N . GLY A 1 358 ? 19.774 -1.283 -22.952 1.00 95.31 358 GLY A N 1
ATOM 2742 C CA . GLY A 1 358 ? 19.513 -0.483 -21.756 1.00 95.31 358 GLY A CA 1
ATOM 2743 C C . GLY A 1 358 ? 18.059 -0.532 -21.277 1.00 95.31 358 GLY A C 1
ATOM 2744 O O . GLY A 1 358 ? 17.122 -0.636 -22.068 1.00 95.31 358 GLY A O 1
ATOM 2745 N N . LEU A 1 359 ? 17.875 -0.452 -19.956 1.00 97.62 359 LEU A N 1
ATOM 2746 C CA . LEU A 1 359 ? 16.555 -0.478 -19.321 1.00 97.62 359 LEU A CA 1
ATOM 2747 C C . LEU A 1 359 ? 16.069 0.944 -19.049 1.00 97.62 359 LEU A C 1
ATOM 2749 O O . LEU A 1 359 ? 16.785 1.740 -18.430 1.00 97.62 359 LEU A O 1
ATOM 2753 N N . SER A 1 360 ? 14.833 1.248 -19.439 1.00 97.94 360 SER A N 1
ATOM 2754 C CA . SER A 1 360 ? 14.234 2.559 -19.195 1.00 97.94 360 SER A CA 1
ATOM 2755 C C . SER A 1 360 ? 14.108 2.870 -17.706 1.00 97.94 360 SER A C 1
ATOM 2757 O O . SER A 1 360 ? 13.969 1.987 -16.856 1.00 97.94 360 SER A O 1
ATOM 2759 N N . SER A 1 361 ? 14.125 4.158 -17.369 1.00 97.69 361 SER A N 1
ATOM 2760 C CA . SER A 1 361 ? 13.984 4.628 -15.987 1.00 97.69 361 SER A CA 1
ATOM 2761 C C . SER A 1 361 ? 12.661 4.205 -15.347 1.00 97.69 361 SER A C 1
ATOM 2763 O O . SER A 1 361 ? 12.641 3.875 -14.160 1.00 97.69 361 SER A O 1
ATOM 2765 N N . TYR A 1 362 ? 11.580 4.201 -16.125 1.00 98.50 362 TYR A N 1
ATOM 2766 C CA . TYR A 1 362 ? 10.200 4.002 -15.690 1.00 98.50 362 TYR A CA 1
ATOM 2767 C C . TYR A 1 362 ? 9.401 3.219 -16.751 1.00 98.50 362 TYR A C 1
ATOM 2769 O O . TYR A 1 362 ? 9.944 2.948 -17.826 1.00 98.50 362 TYR A O 1
ATOM 2777 N N . PRO A 1 363 ? 8.123 2.871 -16.491 1.00 98.50 363 PRO A N 1
ATOM 2778 C CA . PRO A 1 363 ? 7.270 2.203 -17.466 1.00 98.50 363 PRO A CA 1
ATOM 2779 C C . PRO A 1 363 ? 7.043 3.034 -18.735 1.00 98.50 363 PRO A C 1
ATOM 2781 O O . PRO A 1 363 ? 6.196 3.927 -18.788 1.00 98.50 363 PRO A O 1
ATOM 2784 N N . HIS A 1 364 ? 7.824 2.749 -19.772 1.00 98.38 364 HIS A N 1
ATOM 2785 C CA . HIS A 1 364 ? 7.774 3.434 -21.058 1.00 98.38 364 HIS A CA 1
ATOM 2786 C C . HIS A 1 364 ? 7.611 2.412 -22.192 1.00 98.38 364 HIS A C 1
ATOM 2788 O O . HIS A 1 364 ? 8.607 1.989 -22.777 1.00 98.38 364 HIS A O 1
ATOM 2794 N N . PRO A 1 365 ? 6.369 2.049 -22.563 1.00 98.12 365 PRO A N 1
ATOM 2795 C CA . PRO A 1 365 ? 6.093 1.095 -23.645 1.00 98.12 365 PRO A CA 1
ATOM 2796 C C . PRO A 1 365 ? 6.713 1.511 -24.984 1.00 98.12 365 PRO A C 1
ATOM 2798 O O . PRO A 1 365 ? 7.146 0.690 -25.775 1.00 98.12 365 PRO A O 1
ATOM 2801 N N . ARG A 1 366 ? 6.830 2.820 -25.242 1.00 97.25 366 ARG A N 1
ATOM 2802 C CA . ARG A 1 366 ? 7.485 3.342 -26.453 1.00 97.25 366 ARG A CA 1
ATOM 2803 C C . ARG A 1 366 ? 8.976 2.989 -26.536 1.00 97.25 366 ARG A C 1
ATOM 2805 O O . ARG A 1 366 ? 9.501 2.923 -27.644 1.00 97.25 366 ARG A O 1
ATOM 2812 N N . LEU A 1 367 ? 9.636 2.839 -25.387 1.00 97.06 367 LEU A N 1
ATOM 2813 C CA . LEU A 1 367 ? 11.070 2.563 -25.257 1.00 97.06 367 LEU A CA 1
ATOM 2814 C C . LEU A 1 367 ? 11.335 1.067 -25.038 1.00 97.06 367 LEU A C 1
ATOM 2816 O O . LEU A 1 367 ? 12.315 0.538 -25.549 1.00 97.06 367 LEU A O 1
ATOM 2820 N N . MET A 1 368 ? 10.431 0.375 -24.339 1.00 97.56 368 MET A N 1
ATOM 2821 C CA . MET A 1 368 ? 10.482 -1.069 -24.094 1.00 97.56 368 MET A CA 1
ATOM 2822 C C . MET A 1 368 ? 9.125 -1.727 -24.424 1.00 97.56 368 MET A C 1
ATOM 2824 O O . MET A 1 368 ? 8.383 -2.084 -23.502 1.00 97.56 368 MET A O 1
ATOM 2828 N N . PRO A 1 369 ? 8.784 -1.882 -25.718 1.00 96.62 369 PRO A N 1
ATOM 2829 C CA . PRO A 1 369 ? 7.447 -2.303 -26.164 1.00 96.62 369 PRO A CA 1
ATOM 2830 C C . PRO A 1 369 ? 7.067 -3.734 -25.779 1.00 96.62 369 PRO A C 1
ATOM 2832 O O . PRO A 1 369 ? 5.890 -4.022 -25.618 1.00 96.62 369 PRO A O 1
ATOM 2835 N N . GLU A 1 370 ? 8.055 -4.603 -25.565 1.00 95.88 370 GLU A N 1
ATOM 2836 C CA . GLU A 1 370 ? 7.852 -6.011 -25.190 1.00 95.88 370 GLU A CA 1
ATOM 2837 C C . GLU A 1 370 ? 7.916 -6.243 -23.667 1.00 95.88 370 GLU A C 1
ATOM 2839 O O . GLU A 1 370 ? 8.030 -7.380 -23.201 1.00 95.88 370 GLU A O 1
ATOM 2844 N N . PHE A 1 371 ? 7.928 -5.166 -22.872 1.00 97.31 371 PHE A N 1
ATOM 2845 C CA . PHE A 1 371 ? 8.072 -5.251 -21.417 1.00 97.31 371 PHE A CA 1
ATOM 2846 C C . PHE A 1 371 ? 7.064 -4.386 -20.663 1.00 97.31 371 PHE A C 1
ATOM 2848 O O . PHE A 1 371 ? 6.363 -4.891 -19.791 1.00 97.31 371 PHE A O 1
ATOM 2855 N N . TRP A 1 372 ? 6.995 -3.086 -20.962 1.00 98.31 372 TRP A N 1
ATOM 2856 C CA . TRP A 1 372 ? 6.099 -2.171 -20.256 1.00 98.31 372 TRP A CA 1
ATOM 2857 C C . TRP A 1 372 ? 4.799 -1.955 -21.020 1.00 98.31 372 TRP A C 1
ATOM 2859 O O . TRP A 1 372 ? 4.825 -1.734 -22.225 1.00 98.31 372 TRP A O 1
ATOM 2869 N N . GLU A 1 373 ? 3.681 -1.904 -20.294 1.00 98.00 373 GLU A N 1
ATOM 2870 C CA . GLU A 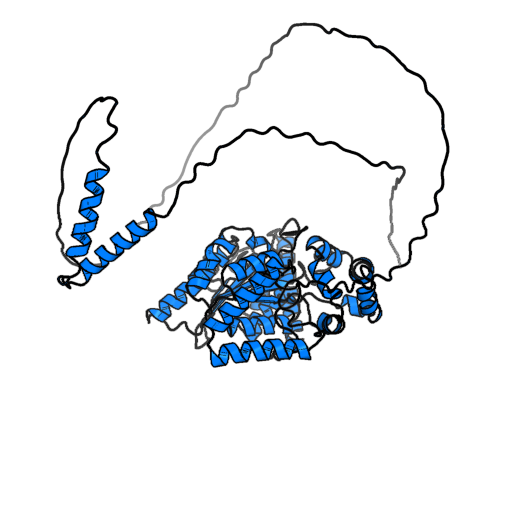1 373 ? 2.347 -1.700 -20.880 1.00 98.00 373 GLU A CA 1
ATOM 2871 C C . GLU A 1 373 ? 1.754 -0.316 -20.564 1.00 98.00 373 GLU A C 1
ATOM 2873 O O . GLU A 1 373 ? 1.235 0.357 -21.454 1.00 98.00 373 GLU A O 1
ATOM 2878 N N . PHE A 1 374 ? 1.872 0.149 -19.313 1.00 98.44 374 PHE A N 1
ATOM 2879 C CA . PHE A 1 374 ? 1.167 1.341 -18.826 1.00 98.44 374 PHE A CA 1
ATOM 2880 C C . PHE A 1 374 ? 2.127 2.396 -18.250 1.00 98.44 374 PHE A C 1
ATOM 2882 O O . PHE A 1 374 ? 2.758 2.146 -17.221 1.00 98.44 374 PHE A O 1
ATOM 2889 N N . PRO A 1 375 ? 2.236 3.595 -18.857 1.00 98.38 375 PRO A N 1
ATOM 2890 C CA . PRO A 1 375 ? 3.005 4.700 -18.291 1.00 98.38 375 PRO A CA 1
ATOM 2891 C C . PRO A 1 375 ? 2.354 5.267 -17.027 1.00 98.38 375 PRO A C 1
ATOM 2893 O O . PRO A 1 375 ? 1.190 5.660 -17.048 1.00 98.38 375 PRO A O 1
ATOM 2896 N N . SER A 1 376 ? 3.125 5.365 -15.944 1.00 97.31 376 SER A N 1
ATOM 2897 C CA . SER A 1 376 ? 2.606 5.740 -14.617 1.00 97.31 376 SER A CA 1
ATOM 2898 C C . SER A 1 376 ? 3.471 6.736 -13.840 1.00 97.31 376 SER A C 1
ATOM 2900 O O . SER A 1 376 ? 3.106 7.131 -12.742 1.00 97.31 376 SER A O 1
ATOM 2902 N N . VAL A 1 377 ? 4.639 7.135 -14.361 1.00 97.44 377 VAL A N 1
ATOM 2903 C CA . VAL A 1 377 ? 5.571 7.976 -13.587 1.00 97.44 377 VAL A CA 1
ATOM 2904 C C . VAL A 1 377 ? 5.141 9.440 -13.480 1.00 97.44 377 VAL A C 1
ATOM 2906 O O . VAL A 1 377 ? 5.499 10.110 -12.517 1.00 97.44 377 VAL A O 1
ATOM 2909 N N . SER A 1 378 ? 4.364 9.935 -14.447 1.00 97.81 378 SER A N 1
ATOM 2910 C CA . SER A 1 378 ? 3.645 11.195 -14.275 1.00 97.81 378 SER A CA 1
ATOM 2911 C C . SER A 1 378 ? 2.480 10.922 -13.332 1.00 97.81 378 SER A C 1
ATOM 2913 O O . SER A 1 378 ? 1.450 10.396 -13.763 1.00 97.81 378 SER A O 1
ATOM 2915 N N . MET A 1 379 ? 2.703 11.220 -12.053 1.00 96.50 379 MET A N 1
ATOM 2916 C CA . MET A 1 379 ? 1.764 10.967 -10.964 1.00 96.50 379 MET A CA 1
ATOM 2917 C C . MET A 1 379 ? 0.373 11.534 -11.280 1.00 96.50 379 MET A C 1
ATOM 2919 O O . MET A 1 379 ? 0.243 12.522 -12.004 1.00 96.50 379 MET A O 1
ATOM 2923 N N . GLY A 1 380 ? -0.668 10.841 -10.824 1.00 96.69 380 GLY A N 1
ATOM 2924 C CA . GLY A 1 380 ? -2.067 11.197 -11.089 1.00 96.69 380 GLY A CA 1
ATOM 2925 C C . GLY A 1 380 ? -2.638 10.651 -12.401 1.00 96.69 380 GLY A C 1
ATOM 2926 O O . GLY A 1 380 ? -3.816 10.291 -12.455 1.00 96.69 380 GLY A O 1
ATOM 2927 N N . LEU A 1 381 ? -1.823 10.454 -13.445 1.00 98.25 381 LEU A N 1
ATOM 2928 C CA . LEU A 1 381 ? -2.315 9.882 -14.711 1.00 98.25 381 LEU A CA 1
ATOM 2929 C C . LEU A 1 381 ? -2.577 8.373 -14.625 1.00 98.25 381 LEU A C 1
ATOM 2931 O O . LEU A 1 381 ? -3.534 7.877 -15.219 1.00 98.25 381 LEU A O 1
ATOM 2935 N N . GLY A 1 382 ? -1.739 7.642 -13.884 1.00 98.06 382 GLY A N 1
ATOM 2936 C CA . GLY A 1 382 ? -1.902 6.209 -13.623 1.00 98.06 382 GLY A CA 1
ATOM 2937 C C . GLY A 1 382 ? -3.275 5.832 -13.043 1.00 98.06 382 GLY A C 1
ATOM 2938 O O . GLY A 1 382 ? -3.977 5.041 -13.677 1.00 98.06 382 GLY A O 1
ATOM 2939 N N . PRO A 1 383 ? -3.699 6.397 -11.895 1.00 98.19 383 PRO A N 1
ATOM 2940 C CA . PRO A 1 383 ? -4.980 6.054 -11.270 1.00 98.19 383 PRO A CA 1
ATOM 2941 C C . PRO A 1 383 ? -6.176 6.426 -12.152 1.00 98.19 383 PRO A C 1
ATOM 2943 O O . PRO A 1 383 ? -7.103 5.626 -12.308 1.00 98.19 383 PRO A O 1
ATOM 2946 N N . LEU A 1 384 ? -6.139 7.599 -12.793 1.00 98.12 384 LEU A N 1
ATOM 2947 C CA . LEU A 1 384 ? -7.183 8.016 -13.726 1.00 98.12 384 LEU A CA 1
ATOM 2948 C C . LEU A 1 384 ? -7.309 7.017 -14.886 1.00 98.12 384 LEU A C 1
ATOM 2950 O O . LEU A 1 384 ? -8.404 6.527 -15.166 1.00 98.12 384 LEU A O 1
ATOM 2954 N N . ASN A 1 385 ? -6.192 6.653 -15.519 1.00 98.44 385 ASN A N 1
ATOM 2955 C CA . ASN A 1 385 ? -6.184 5.678 -16.608 1.00 98.44 385 ASN A CA 1
ATOM 2956 C C . ASN A 1 385 ? -6.645 4.290 -16.151 1.00 98.44 385 ASN A C 1
ATOM 2958 O O . ASN A 1 385 ? -7.395 3.648 -16.881 1.00 98.44 385 ASN A O 1
ATOM 2962 N N . ALA A 1 386 ? -6.273 3.843 -14.951 1.00 98.81 386 ALA A N 1
ATOM 2963 C CA . ALA A 1 386 ? -6.709 2.559 -14.408 1.00 98.81 386 ALA A CA 1
ATOM 2964 C C . ALA A 1 386 ? -8.240 2.484 -14.252 1.00 98.81 386 ALA A C 1
ATOM 2966 O O . ALA A 1 386 ? -8.849 1.486 -14.643 1.00 98.81 386 ALA A O 1
ATOM 2967 N N . ILE A 1 387 ? -8.884 3.560 -13.778 1.00 98.88 387 ILE A N 1
ATOM 2968 C CA . ILE A 1 387 ? -10.355 3.645 -13.702 1.00 98.88 387 ILE A CA 1
ATOM 2969 C C . ILE A 1 387 ? -10.979 3.474 -15.090 1.00 98.88 387 ILE A C 1
ATOM 2971 O O . ILE A 1 387 ? -11.900 2.673 -15.279 1.00 98.88 387 ILE A O 1
ATOM 2975 N N . TYR A 1 388 ? -10.473 4.201 -16.087 1.00 98.81 388 TYR A N 1
ATOM 2976 C CA . TYR A 1 388 ? -11.013 4.119 -17.443 1.00 98.81 388 TYR A CA 1
ATOM 2977 C C . TYR A 1 388 ? -10.657 2.807 -18.154 1.00 98.81 388 TYR A C 1
ATOM 2979 O O . TYR A 1 388 ? -11.468 2.336 -18.948 1.00 98.81 388 TYR A O 1
ATOM 2987 N N . GLN A 1 389 ? -9.529 2.171 -17.831 1.00 98.81 389 GLN A N 1
ATOM 2988 C CA . GLN A 1 389 ? -9.173 0.835 -18.316 1.00 98.81 389 GLN A CA 1
ATOM 2989 C C . GLN A 1 389 ? -10.145 -0.218 -17.773 1.00 98.81 389 GLN A C 1
ATOM 2991 O O . GLN A 1 389 ? -10.687 -1.007 -18.548 1.00 98.81 389 GLN A O 1
ATOM 2996 N N . ALA A 1 390 ? -10.438 -0.195 -16.469 1.00 98.81 390 ALA A N 1
ATOM 2997 C CA . ALA A 1 390 ? -11.390 -1.122 -15.853 1.00 98.81 390 ALA A CA 1
ATOM 2998 C C . ALA A 1 390 ? -12.794 -0.959 -16.447 1.00 98.81 390 ALA A C 1
ATOM 3000 O O . ALA A 1 390 ? -13.452 -1.946 -16.794 1.00 98.81 390 ALA A O 1
ATOM 3001 N N . ARG A 1 391 ? -13.210 0.295 -16.661 1.00 98.69 391 ARG A N 1
ATOM 3002 C CA . ARG A 1 391 ? -14.451 0.627 -17.365 1.00 98.69 391 ARG A CA 1
ATOM 3003 C C . ARG A 1 391 ? -14.441 0.145 -18.815 1.00 98.69 391 ARG A C 1
ATOM 3005 O O . ARG A 1 391 ? -15.460 -0.343 -19.301 1.00 98.69 391 ARG A O 1
ATOM 3012 N N . PHE A 1 392 ? -13.316 0.269 -19.515 1.00 98.75 392 PHE A N 1
ATOM 3013 C CA . PHE A 1 392 ? -13.202 -0.175 -20.901 1.00 98.75 392 PHE A CA 1
ATOM 3014 C C . PHE A 1 392 ? -13.277 -1.700 -21.022 1.00 98.75 392 PHE A C 1
ATOM 3016 O O . PHE A 1 392 ? -13.946 -2.193 -21.927 1.00 98.75 392 PHE A O 1
ATOM 3023 N N . ASN A 1 393 ? -12.711 -2.449 -20.072 1.00 98.62 393 ASN A N 1
ATOM 3024 C CA . ASN A 1 393 ? -12.898 -3.901 -19.996 1.00 98.62 393 ASN A CA 1
ATOM 3025 C C . ASN A 1 393 ? -14.391 -4.251 -19.885 1.00 98.62 393 ASN A C 1
ATOM 3027 O O . ASN A 1 393 ? -14.916 -5.001 -20.707 1.00 98.62 393 ASN A O 1
ATOM 3031 N N . ARG A 1 394 ? -15.116 -3.613 -18.951 1.00 98.31 394 ARG A N 1
ATOM 3032 C CA . ARG A 1 394 ? -16.574 -3.793 -18.815 1.00 98.31 394 ARG A CA 1
ATOM 3033 C C . ARG A 1 394 ? -17.325 -3.436 -20.095 1.00 98.31 394 ARG A C 1
ATOM 3035 O O . ARG A 1 394 ? -18.245 -4.149 -20.483 1.00 98.31 394 ARG A O 1
ATOM 3042 N N . TYR A 1 395 ? -16.908 -2.383 -20.793 1.00 98.69 395 TYR A N 1
ATOM 3043 C CA . TYR A 1 395 ? -17.461 -2.043 -22.101 1.00 98.69 395 TYR A CA 1
ATOM 3044 C C . TYR A 1 395 ? -17.232 -3.152 -23.141 1.00 98.69 395 TYR A C 1
ATOM 3046 O O . TYR A 1 395 ? -18.186 -3.535 -23.815 1.00 98.69 395 TYR A O 1
ATOM 3054 N N . LEU A 1 396 ? -16.015 -3.692 -23.271 1.00 98.50 396 LEU A N 1
ATOM 3055 C CA . LEU A 1 396 ? -15.713 -4.768 -24.225 1.00 98.50 396 LEU A CA 1
ATOM 3056 C C . LEU A 1 396 ? -16.543 -6.027 -23.951 1.00 98.50 396 LEU A C 1
ATOM 3058 O O . LEU A 1 396 ? -17.111 -6.590 -24.892 1.00 98.50 396 LEU A O 1
ATOM 3062 N N . GLN A 1 397 ? -16.662 -6.410 -22.676 1.00 97.69 397 GLN A N 1
ATOM 3063 C CA . GLN A 1 397 ? -17.481 -7.537 -22.233 1.00 97.69 397 GLN A CA 1
ATOM 3064 C C . GLN A 1 397 ? -18.963 -7.309 -22.549 1.00 97.69 397 GLN A C 1
ATOM 3066 O O . GLN A 1 397 ? -19.580 -8.122 -23.234 1.00 97.69 397 GLN A O 1
ATOM 3071 N N . ASN A 1 398 ? -19.526 -6.170 -22.135 1.00 98.12 398 ASN A N 1
ATOM 3072 C CA . ASN A 1 398 ? -20.948 -5.862 -22.330 1.00 98.12 398 ASN A CA 1
ATOM 3073 C C . ASN A 1 398 ? -21.329 -5.705 -23.809 1.00 98.12 398 ASN A C 1
ATOM 3075 O O . ASN A 1 398 ? -22.488 -5.879 -24.180 1.00 98.12 398 ASN A O 1
ATOM 3079 N N . ARG A 1 399 ? -20.363 -5.361 -24.666 1.00 98.50 399 ARG A N 1
ATOM 3080 C CA . ARG A 1 399 ? -20.547 -5.263 -26.119 1.00 98.50 399 ARG A CA 1
ATOM 3081 C C . ARG A 1 399 ? -20.316 -6.580 -26.857 1.00 98.50 399 ARG A C 1
ATOM 3083 O O . ARG A 1 399 ? -20.547 -6.612 -28.062 1.00 98.50 399 ARG A O 1
ATOM 3090 N N . GLY A 1 400 ? -19.865 -7.628 -26.168 1.00 97.94 400 GLY A N 1
ATOM 3091 C CA . GLY A 1 400 ? -19.555 -8.923 -26.772 1.00 97.94 400 GLY A CA 1
ATOM 3092 C C . GLY A 1 400 ? -18.317 -8.910 -27.674 1.00 97.94 400 GLY A C 1
ATOM 3093 O O . GLY A 1 400 ? -18.193 -9.772 -28.536 1.00 97.94 400 GLY A O 1
ATOM 3094 N N . PHE A 1 401 ? -17.410 -7.938 -27.513 1.00 98.12 401 PHE A N 1
ATOM 3095 C CA . PHE A 1 401 ? -16.175 -7.874 -28.306 1.00 98.12 401 PHE A CA 1
ATOM 3096 C C . PHE A 1 401 ? -15.075 -8.786 -27.762 1.00 98.12 401 PHE A C 1
ATOM 3098 O O . PHE A 1 401 ? -14.273 -9.308 -28.533 1.00 98.12 401 PHE A O 1
ATOM 3105 N N . LYS A 1 402 ? -15.013 -8.946 -26.437 1.00 96.56 402 LYS A N 1
ATOM 3106 C CA . LYS A 1 402 ? -14.044 -9.799 -25.747 1.00 96.56 402 LYS A CA 1
ATOM 3107 C C . LYS A 1 402 ? -14.596 -10.172 -24.376 1.00 96.56 402 LYS A C 1
ATOM 3109 O O . LYS A 1 402 ? -15.103 -9.297 -23.678 1.00 96.56 402 LYS A O 1
ATOM 3114 N N . ASP A 1 403 ? -14.453 -11.431 -23.971 1.00 96.81 403 ASP A N 1
ATOM 3115 C CA . ASP A 1 403 ? -14.665 -11.801 -22.573 1.00 96.81 403 ASP A CA 1
ATOM 3116 C C . ASP A 1 403 ? -13.496 -11.283 -21.724 1.00 96.81 403 ASP A C 1
ATOM 3118 O O . ASP A 1 403 ? -12.353 -11.716 -21.875 1.00 96.81 403 ASP A O 1
ATOM 3122 N N . THR A 1 404 ? -13.784 -10.309 -20.864 1.00 97.69 404 THR A N 1
ATOM 3123 C CA . THR A 1 404 ? -12.828 -9.742 -19.905 1.00 97.69 404 THR A CA 1
ATOM 3124 C C . THR A 1 404 ? -13.245 -10.024 -18.461 1.00 97.69 404 THR A C 1
ATOM 3126 O O . THR A 1 404 ? -12.761 -9.354 -17.551 1.00 97.69 404 THR A O 1
ATOM 3129 N N . SER A 1 405 ? -14.175 -10.959 -18.232 1.00 95.81 405 SER A N 1
ATOM 3130 C CA . SER A 1 405 ? -14.764 -11.229 -16.910 1.00 95.81 405 SER A CA 1
ATOM 3131 C C . SER A 1 405 ? -13.735 -11.675 -15.870 1.00 95.81 405 SER A C 1
ATOM 3133 O O . SER A 1 405 ? -13.906 -11.421 -14.680 1.00 95.81 405 SER A O 1
ATOM 3135 N N . GLN A 1 406 ? -12.650 -12.297 -16.333 1.00 96.25 406 GLN A N 1
ATOM 3136 C CA . GLN A 1 406 ? -11.544 -12.794 -15.521 1.00 96.25 406 GLN A CA 1
ATOM 3137 C C . GLN A 1 406 ? -10.326 -11.858 -15.481 1.00 96.25 406 GLN A C 1
ATOM 3139 O O . GLN A 1 406 ? -9.333 -12.205 -14.841 1.00 96.25 406 GLN A O 1
ATOM 3144 N N . GLN A 1 407 ? -10.383 -10.700 -16.145 1.00 97.81 407 GLN A N 1
ATOM 3145 C CA . GLN A 1 407 ? -9.290 -9.726 -16.163 1.00 97.81 407 GLN A CA 1
ATOM 3146 C C . GLN A 1 407 ? -9.520 -8.648 -15.103 1.00 97.81 407 GLN A C 1
ATOM 3148 O O . GLN A 1 407 ? -10.598 -8.043 -15.044 1.00 97.81 407 GLN A O 1
ATOM 3153 N N . ARG A 1 408 ? -8.490 -8.354 -14.309 1.00 98.38 408 ARG A N 1
ATOM 3154 C CA . ARG A 1 408 ? -8.512 -7.279 -13.311 1.00 98.38 408 ARG A CA 1
ATOM 3155 C C . ARG A 1 408 ? -7.567 -6.147 -13.684 1.00 98.38 408 ARG A C 1
ATOM 3157 O O . ARG A 1 408 ? -6.566 -6.343 -14.370 1.00 98.38 408 ARG A O 1
ATOM 3164 N N . VAL A 1 409 ? -7.886 -4.957 -13.192 1.00 98.94 409 VAL A N 1
ATOM 3165 C CA . VAL A 1 409 ? -7.017 -3.784 -13.252 1.00 98.94 409 VAL A CA 1
ATOM 3166 C C . VAL A 1 409 ? -6.494 -3.496 -11.857 1.00 98.94 409 VAL A C 1
ATOM 3168 O O . VAL A 1 409 ? -7.270 -3.298 -10.921 1.00 98.94 409 VAL A O 1
ATOM 3171 N N . TRP A 1 410 ? -5.175 -3.436 -11.737 1.00 98.88 410 TRP A N 1
ATOM 3172 C CA . TRP A 1 410 ? -4.484 -3.113 -10.498 1.00 98.88 410 TRP A CA 1
ATOM 3173 C C . TRP A 1 410 ? -3.747 -1.796 -10.665 1.00 98.88 410 TRP A C 1
ATOM 3175 O O . TRP A 1 410 ? -2.956 -1.642 -11.593 1.00 98.88 410 TRP A O 1
ATOM 3185 N N . PHE A 1 411 ? -3.972 -0.854 -9.758 1.00 98.81 411 PHE A N 1
ATOM 3186 C CA . PHE A 1 411 ? -3.194 0.378 -9.694 1.00 98.81 411 PHE A CA 1
ATOM 3187 C C . PHE A 1 411 ? -2.344 0.403 -8.435 1.00 98.81 411 PHE A C 1
ATOM 3189 O O . PHE A 1 411 ? -2.873 0.258 -7.338 1.00 98.81 411 PHE A O 1
ATOM 3196 N N . PHE A 1 412 ? -1.043 0.625 -8.596 1.00 98.81 412 PHE A N 1
ATOM 3197 C CA . PHE A 1 412 ? -0.114 0.825 -7.493 1.00 98.81 412 PHE A CA 1
ATOM 3198 C C . PHE A 1 412 ? 0.334 2.282 -7.453 1.00 98.81 412 PHE A C 1
ATOM 3200 O O . PHE A 1 412 ? 1.022 2.749 -8.362 1.00 98.81 412 PHE A O 1
ATOM 3207 N N . GLY A 1 413 ? -0.018 2.973 -6.371 1.00 97.69 413 GLY A N 1
ATOM 3208 C CA . GLY A 1 413 ? 0.294 4.387 -6.164 1.00 97.69 413 GLY A CA 1
ATOM 3209 C C . GLY A 1 413 ? 0.925 4.658 -4.805 1.00 97.69 413 GLY A C 1
ATOM 3210 O O . GLY A 1 413 ? 0.895 3.821 -3.899 1.00 97.69 413 GLY A O 1
ATOM 3211 N N . GLY A 1 414 ? 1.512 5.843 -4.660 1.00 97.88 414 GLY A N 1
ATOM 3212 C CA . GLY A 1 414 ? 1.944 6.359 -3.358 1.00 97.88 414 GLY A CA 1
ATOM 3213 C C . GLY A 1 414 ? 0.842 7.178 -2.692 1.00 97.88 414 GLY A C 1
ATOM 3214 O O . GLY A 1 414 ? 0.025 7.791 -3.370 1.00 97.88 414 GLY A O 1
ATOM 3215 N N . ASP A 1 415 ? 0.850 7.259 -1.368 1.00 97.88 415 ASP A N 1
ATOM 3216 C CA . ASP A 1 415 ? 0.025 8.229 -0.640 1.00 97.88 415 ASP A CA 1
ATOM 3217 C C . ASP A 1 415 ? 0.341 9.685 -1.030 1.00 97.88 415 ASP A C 1
ATOM 3219 O O . ASP A 1 415 ? -0.581 10.472 -1.218 1.00 97.88 415 ASP A O 1
ATOM 3223 N N . GLY A 1 416 ? 1.607 10.041 -1.262 1.00 97.00 416 GLY A N 1
ATOM 3224 C CA . GLY A 1 416 ? 1.976 11.371 -1.771 1.00 97.00 416 GLY A CA 1
ATOM 3225 C C . GLY A 1 416 ? 1.388 11.706 -3.155 1.00 97.00 416 GLY A C 1
ATOM 3226 O O . GLY A 1 416 ? 1.034 12.854 -3.407 1.00 97.00 416 GLY A O 1
ATOM 3227 N N . GLU A 1 417 ? 1.208 10.708 -4.028 1.00 97.56 417 GLU A N 1
ATOM 3228 C CA . GLU A 1 417 ? 0.591 10.872 -5.359 1.00 97.56 417 GLU A CA 1
ATOM 3229 C C . GLU A 1 417 ? -0.902 11.230 -5.273 1.00 97.56 417 GLU A C 1
ATOM 3231 O O . GLU A 1 417 ? -1.467 11.802 -6.205 1.00 97.56 417 GLU A O 1
ATOM 3236 N N . THR A 1 418 ? -1.554 10.964 -4.138 1.00 96.44 418 THR A N 1
ATOM 3237 C CA . THR A 1 418 ? -2.969 11.318 -3.933 1.00 96.44 418 THR A CA 1
ATOM 3238 C C . THR A 1 418 ? -3.220 12.820 -3.806 1.00 96.44 418 THR A C 1
ATOM 3240 O O . THR A 1 418 ? -4.371 13.247 -3.863 1.00 96.44 418 THR A O 1
ATOM 3243 N N . ALA A 1 419 ? -2.162 13.630 -3.684 1.00 95.19 419 ALA A N 1
ATOM 3244 C CA . ALA A 1 419 ? -2.263 15.084 -3.747 1.00 95.19 419 ALA A CA 1
ATOM 3245 C C . ALA A 1 419 ? -2.542 15.610 -5.168 1.00 95.19 419 ALA A C 1
ATOM 3247 O O . ALA A 1 419 ? -3.021 16.737 -5.303 1.00 95.19 419 ALA A O 1
ATOM 3248 N N . GLU A 1 420 ? -2.271 14.815 -6.210 1.00 97.81 420 GLU A N 1
ATOM 3249 C CA . GLU A 1 420 ? -2.622 15.174 -7.585 1.00 97.81 420 GLU A CA 1
ATOM 3250 C C . GLU A 1 420 ? -4.150 15.115 -7.771 1.00 97.81 420 GLU A C 1
ATOM 3252 O O . GLU A 1 420 ? -4.771 14.099 -7.424 1.00 97.81 420 GLU A O 1
ATOM 3257 N N . PRO A 1 421 ? -4.792 16.162 -8.328 1.00 97.94 421 PRO A N 1
ATOM 3258 C CA . PRO A 1 421 ? -6.239 16.182 -8.545 1.00 97.94 421 PRO A CA 1
ATOM 3259 C C . PRO A 1 421 ? -6.760 14.977 -9.339 1.00 97.94 421 PRO A C 1
ATOM 3261 O O . PRO A 1 421 ? -7.863 14.488 -9.085 1.00 97.94 421 PRO A O 1
ATOM 3264 N N . GLU A 1 422 ? -5.972 14.485 -10.290 1.00 97.81 422 GLU A N 1
ATOM 3265 C CA . GLU A 1 422 ? -6.295 13.359 -11.162 1.00 97.81 422 GLU A CA 1
ATOM 3266 C C . GLU A 1 422 ? -6.402 12.038 -10.390 1.00 97.81 422 GLU A C 1
ATOM 3268 O O . GLU A 1 422 ? -7.208 11.184 -10.769 1.00 97.81 422 GLU A O 1
ATOM 3273 N N . THR A 1 423 ? -5.664 11.887 -9.283 1.00 96.31 423 THR A N 1
ATOM 3274 C CA . THR A 1 423 ? -5.675 10.661 -8.471 1.00 96.31 423 THR A CA 1
ATOM 3275 C C . THR A 1 423 ? -7.031 10.409 -7.827 1.00 96.31 423 THR A C 1
ATOM 3277 O O . THR A 1 423 ? -7.510 9.273 -7.813 1.00 96.31 423 THR A O 1
ATOM 3280 N N . LEU A 1 424 ? -7.673 11.462 -7.315 1.00 97.38 424 LEU A N 1
ATOM 3281 C CA . LEU A 1 424 ? -8.931 11.357 -6.565 1.00 97.38 424 LEU A CA 1
ATOM 3282 C C . LEU A 1 424 ? -10.148 11.882 -7.351 1.00 97.38 424 LEU A C 1
ATOM 3284 O O . LEU A 1 424 ? -11.295 11.586 -7.009 1.00 97.38 424 LEU A O 1
ATOM 3288 N N . GLY A 1 425 ? -9.930 12.638 -8.431 1.00 96.50 425 GLY A N 1
ATOM 3289 C CA . GLY A 1 425 ? -10.984 13.368 -9.143 1.00 96.50 425 GLY A CA 1
ATOM 3290 C C . GLY A 1 425 ? -12.021 12.498 -9.861 1.00 96.50 425 GLY A C 1
ATOM 3291 O O . GLY A 1 425 ? -13.129 12.965 -10.128 1.00 96.50 425 GLY A O 1
ATOM 3292 N N . ALA A 1 426 ? -11.701 11.233 -10.155 1.00 96.88 426 ALA A N 1
ATOM 3293 C CA . ALA A 1 426 ? -12.571 10.325 -10.910 1.00 96.88 426 ALA A CA 1
ATOM 3294 C C . ALA A 1 426 ? -13.096 9.121 -10.108 1.00 96.88 426 ALA A C 1
ATOM 3296 O O . ALA A 1 426 ? -13.728 8.239 -10.692 1.00 96.88 426 ALA A O 1
ATOM 3297 N N . LEU A 1 427 ? -12.904 9.082 -8.783 1.00 98.38 427 LEU A N 1
ATOM 3298 C CA . LEU A 1 427 ? -13.321 7.940 -7.953 1.00 98.38 427 LEU A CA 1
ATOM 3299 C C . LEU A 1 427 ? -14.816 7.612 -8.093 1.00 98.38 427 LEU A C 1
ATOM 3301 O O . LEU A 1 427 ? -15.189 6.444 -8.174 1.00 98.38 427 LEU A O 1
ATOM 3305 N N . SER A 1 428 ? -15.671 8.633 -8.201 1.00 97.38 428 SER A N 1
ATOM 3306 C CA . SER A 1 428 ? -17.123 8.455 -8.364 1.00 97.38 428 SER A CA 1
ATOM 3307 C C . SER A 1 428 ? -17.522 7.762 -9.673 1.00 97.38 428 SER A C 1
ATOM 3309 O O . SER A 1 428 ? -18.582 7.137 -9.734 1.00 97.38 428 SER A O 1
ATOM 3311 N N . VAL A 1 429 ? -16.684 7.831 -10.717 1.00 98.25 429 VAL A N 1
ATOM 3312 C CA . VAL A 1 429 ? -16.916 7.097 -11.970 1.00 98.25 429 VAL A CA 1
ATOM 3313 C C . VAL A 1 429 ? -16.820 5.600 -11.713 1.00 98.25 429 VAL A C 1
ATOM 3315 O O . VAL A 1 429 ? -17.691 4.861 -12.157 1.00 98.25 429 VAL A O 1
ATOM 3318 N N . ALA A 1 430 ? -15.811 5.152 -10.964 1.00 98.06 430 ALA A N 1
ATOM 3319 C CA . ALA A 1 430 ? -15.627 3.733 -10.687 1.00 98.06 430 ALA A CA 1
ATOM 3320 C C . ALA A 1 430 ? -16.807 3.137 -9.904 1.00 98.06 430 ALA A C 1
ATOM 3322 O O . ALA A 1 430 ? -17.290 2.058 -10.242 1.00 98.06 430 ALA A O 1
ATOM 3323 N N . SER A 1 431 ? -17.334 3.873 -8.925 1.00 95.75 431 SER A N 1
ATOM 3324 C CA . SER A 1 431 ? -18.493 3.432 -8.141 1.00 95.75 431 SER A CA 1
ATOM 3325 C C . SER A 1 431 ? -19.787 3.441 -8.950 1.00 95.75 431 SER A C 1
ATOM 3327 O O . SER A 1 431 ? -20.560 2.492 -8.878 1.00 95.75 431 SER A O 1
ATOM 3329 N N . ARG A 1 432 ? -20.028 4.479 -9.768 1.00 96.81 432 ARG A N 1
ATOM 3330 C CA . ARG A 1 432 ? -21.233 4.555 -10.617 1.00 96.81 432 ARG A CA 1
ATOM 3331 C C . ARG A 1 432 ? -21.313 3.397 -11.610 1.00 96.81 432 ARG A C 1
ATOM 3333 O O . ARG A 1 432 ? -22.406 2.952 -11.940 1.00 96.81 432 ARG A O 1
ATOM 3340 N N . GLU A 1 433 ? -20.166 2.955 -12.114 1.00 97.19 433 GLU A N 1
ATOM 3341 C CA . GLU A 1 433 ? -20.077 1.875 -13.099 1.00 97.19 433 GLU A CA 1
ATOM 3342 C C . GLU A 1 433 ? -19.875 0.496 -12.434 1.00 97.19 433 GLU A C 1
ATOM 3344 O O . GLU A 1 433 ? -19.726 -0.490 -13.149 1.00 97.19 433 GLU A O 1
ATOM 3349 N N . GLY A 1 434 ? -19.866 0.418 -11.093 1.00 96.19 434 GLY A N 1
ATOM 3350 C CA . GLY A 1 434 ? -19.727 -0.831 -10.336 1.00 96.19 434 GLY A CA 1
ATOM 3351 C C . GLY A 1 434 ? -18.440 -1.599 -10.650 1.00 96.19 434 GLY A C 1
ATOM 3352 O O . GLY A 1 434 ? -18.490 -2.811 -10.845 1.00 96.19 434 GLY A O 1
ATOM 3353 N N . LEU A 1 435 ? -17.301 -0.903 -10.772 1.00 98.50 435 LEU A N 1
ATOM 3354 C CA . LEU A 1 435 ? -16.032 -1.475 -11.256 1.00 98.50 435 LEU A CA 1
ATOM 3355 C C . LEU A 1 435 ? -15.329 -2.374 -10.222 1.00 98.50 435 LEU A C 1
ATOM 3357 O O . LEU A 1 435 ? -14.227 -2.082 -9.772 1.00 98.50 435 LEU A O 1
ATOM 3361 N N . ASP A 1 436 ? -15.932 -3.503 -9.881 1.00 98.19 436 ASP A N 1
ATOM 3362 C CA . ASP A 1 436 ? -15.354 -4.557 -9.028 1.00 98.19 436 ASP A CA 1
ATOM 3363 C C . ASP A 1 436 ? -14.171 -5.327 -9.652 1.00 98.19 436 ASP A C 1
ATOM 3365 O O . ASP A 1 436 ? -13.477 -6.092 -8.977 1.00 98.19 436 ASP A O 1
ATOM 3369 N N . ASN A 1 437 ? -13.872 -5.074 -10.929 1.00 98.69 437 ASN A N 1
ATOM 3370 C CA . ASN A 1 437 ? -12.633 -5.491 -11.587 1.00 98.69 437 ASN A CA 1
ATOM 3371 C C . ASN A 1 437 ? -11.465 -4.512 -11.364 1.00 98.69 437 ASN A C 1
ATOM 3373 O O . ASN A 1 437 ? -10.406 -4.711 -11.960 1.00 98.69 437 ASN A O 1
ATOM 3377 N N . LEU A 1 438 ? -11.642 -3.463 -10.551 1.00 98.94 438 LEU A N 1
ATOM 3378 C CA . LEU A 1 438 ? -10.618 -2.471 -10.232 1.00 98.94 438 LEU A CA 1
ATOM 3379 C C . LEU A 1 438 ? -10.167 -2.577 -8.773 1.00 98.94 438 LEU A C 1
ATOM 3381 O O . LEU A 1 438 ? -10.977 -2.516 -7.843 1.00 98.94 438 LEU A O 1
ATOM 3385 N N . THR A 1 439 ? -8.852 -2.650 -8.575 1.00 98.94 439 THR A N 1
ATOM 3386 C CA . THR A 1 439 ? -8.236 -2.591 -7.249 1.00 98.94 439 THR A CA 1
ATOM 3387 C C . THR A 1 439 ? -7.116 -1.556 -7.218 1.00 98.94 439 THR A C 1
ATOM 3389 O O . THR A 1 439 ? -6.131 -1.651 -7.950 1.00 98.94 439 THR A O 1
ATOM 3392 N N . PHE A 1 440 ? -7.264 -0.552 -6.358 1.00 98.94 440 PHE A N 1
ATOM 3393 C CA . PHE A 1 440 ? -6.194 0.384 -6.023 1.00 98.94 440 PHE A CA 1
ATOM 3394 C C . PHE A 1 440 ? -5.407 -0.155 -4.830 1.00 98.94 440 PHE A C 1
ATOM 3396 O O . PHE A 1 440 ? -5.991 -0.594 -3.845 1.00 98.94 440 PHE A O 1
ATOM 3403 N N . VAL A 1 441 ? -4.084 -0.081 -4.895 1.00 98.94 441 VAL A N 1
ATOM 3404 C CA . VAL A 1 441 ? -3.166 -0.384 -3.799 1.00 98.94 441 VAL A CA 1
ATOM 3405 C C . VAL A 1 441 ? -2.346 0.872 -3.544 1.00 98.94 441 VAL A C 1
ATOM 3407 O O . VAL A 1 441 ? -1.428 1.202 -4.300 1.00 98.94 441 VAL A O 1
ATOM 3410 N N . ILE A 1 442 ? -2.699 1.594 -2.484 1.00 98.88 442 ILE A N 1
ATOM 3411 C CA . ILE A 1 442 ? -1.994 2.805 -2.075 1.00 98.88 442 ILE A CA 1
ATOM 3412 C C . ILE A 1 442 ? -0.971 2.423 -1.014 1.00 98.88 442 ILE A C 1
ATOM 3414 O O . ILE A 1 442 ? -1.305 1.944 0.071 1.00 98.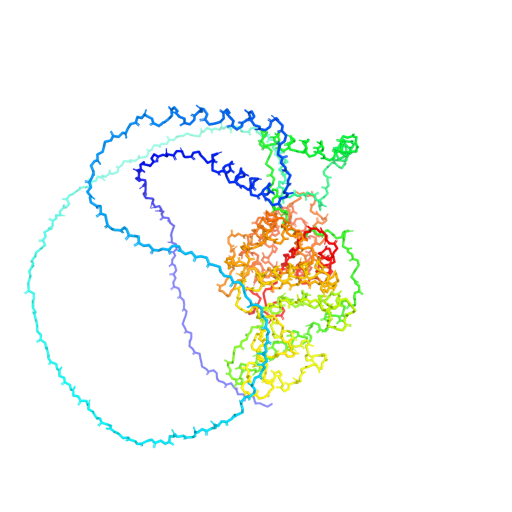88 442 ILE A O 1
ATOM 3418 N N . ASN A 1 443 ? 0.296 2.626 -1.355 1.00 98.69 443 ASN A N 1
ATOM 3419 C CA . ASN A 1 443 ? 1.415 2.438 -0.452 1.00 98.69 443 ASN A CA 1
ATOM 3420 C C . ASN A 1 443 ? 1.521 3.644 0.495 1.00 98.69 443 ASN A C 1
ATOM 3422 O O . ASN A 1 443 ? 2.102 4.673 0.143 1.00 98.69 443 ASN A O 1
ATOM 3426 N N . CYS A 1 444 ? 0.960 3.503 1.693 1.00 98.56 444 CYS A N 1
ATOM 3427 C CA . CYS A 1 444 ? 0.916 4.527 2.729 1.00 98.56 444 CYS A CA 1
ATOM 3428 C C . CYS A 1 444 ? 2.160 4.449 3.625 1.00 98.56 444 CYS A C 1
ATOM 3430 O O . CYS A 1 444 ? 2.108 3.996 4.772 1.00 98.56 444 CYS A O 1
ATOM 3432 N N . ASN A 1 445 ? 3.308 4.877 3.099 1.00 97.12 445 ASN A N 1
ATOM 3433 C CA . ASN A 1 445 ? 4.529 5.014 3.902 1.00 97.12 445 ASN A CA 1
ATOM 3434 C C . ASN A 1 445 ? 4.561 6.315 4.737 1.00 97.12 445 ASN A C 1
ATOM 3436 O O . ASN A 1 445 ? 5.466 6.502 5.555 1.00 97.12 445 ASN A O 1
ATOM 3440 N N . LEU A 1 446 ? 3.527 7.149 4.586 1.00 97.50 446 LEU A N 1
ATOM 3441 C CA . LEU A 1 446 ? 3.243 8.453 5.193 1.00 97.50 446 LEU A CA 1
ATOM 3442 C C . LEU A 1 446 ? 4.182 9.580 4.753 1.00 97.50 446 LEU A C 1
ATOM 3444 O O . LEU A 1 446 ? 4.181 10.651 5.364 1.00 97.50 446 LEU A O 1
ATOM 3448 N N . GLN A 1 447 ? 4.967 9.372 3.695 1.00 94.12 447 GLN A N 1
ATOM 3449 C CA . GLN A 1 447 ? 5.943 10.331 3.197 1.00 94.12 447 GLN A CA 1
ATOM 3450 C C . GLN A 1 447 ? 5.851 10.563 1.686 1.00 94.12 447 GLN A C 1
ATOM 3452 O O . GLN A 1 447 ? 5.712 9.653 0.875 1.00 94.12 447 GLN A O 1
ATOM 3457 N N . GLN A 1 448 ? 6.083 11.811 1.301 1.00 91.56 448 GLN A N 1
ATOM 3458 C CA . GLN A 1 448 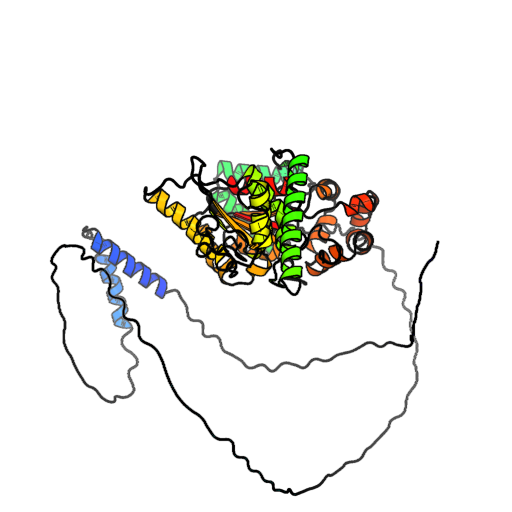? 6.445 12.210 -0.055 1.00 91.56 448 GLN A CA 1
ATOM 3459 C C . GLN A 1 448 ? 7.971 12.348 -0.177 1.00 91.56 448 GLN A C 1
ATOM 3461 O O . GLN A 1 448 ? 8.725 11.835 0.654 1.00 91.56 448 GLN A O 1
ATOM 3466 N N . LEU A 1 449 ? 8.458 12.993 -1.239 1.00 88.81 449 LEU A N 1
ATOM 3467 C CA . LEU A 1 449 ? 9.896 13.154 -1.460 1.00 88.81 449 LEU A CA 1
ATOM 3468 C C . LEU A 1 449 ? 10.563 13.982 -0.347 1.00 88.81 449 LEU A C 1
ATOM 3470 O O . LEU A 1 449 ? 11.554 13.527 0.215 1.00 88.81 449 LEU A O 1
ATOM 3474 N N . ASP A 1 450 ? 9.954 15.116 0.017 1.00 91.12 450 ASP A N 1
ATOM 3475 C CA . ASP A 1 450 ? 10.548 16.131 0.905 1.00 91.12 450 ASP A CA 1
ATOM 3476 C C . ASP A 1 450 ? 9.984 16.130 2.343 1.00 91.12 450 ASP A C 1
ATOM 3478 O O . ASP A 1 450 ? 10.137 17.106 3.076 1.00 91.12 450 ASP A O 1
ATOM 3482 N N . GLY A 1 451 ? 9.301 15.060 2.766 1.00 92.75 451 GLY A N 1
ATOM 3483 C CA . GLY A 1 451 ? 8.787 14.920 4.136 1.00 92.75 451 GLY A CA 1
ATOM 3484 C C . GLY A 1 451 ? 7.454 14.173 4.231 1.00 92.75 451 GLY A C 1
ATOM 3485 O O . GLY A 1 451 ? 7.036 13.547 3.258 1.00 92.75 451 GLY A O 1
ATOM 3486 N N . PRO A 1 452 ? 6.771 14.215 5.390 1.00 95.12 452 PRO A N 1
ATOM 3487 C CA . PRO A 1 452 ? 5.473 13.570 5.572 1.00 95.12 452 PRO A CA 1
ATOM 3488 C C . PRO A 1 452 ? 4.368 14.171 4.691 1.00 95.12 452 PRO A C 1
ATOM 3490 O O . PRO A 1 452 ? 4.327 15.385 4.499 1.00 95.12 452 PRO A O 1
ATOM 3493 N N . VAL A 1 453 ? 3.422 13.349 4.223 1.00 95.94 453 VAL A N 1
ATOM 3494 C CA . VAL A 1 453 ? 2.274 13.822 3.410 1.00 95.94 453 VAL A CA 1
ATOM 3495 C C . VAL A 1 453 ? 1.311 14.674 4.249 1.00 95.94 453 VAL A C 1
ATOM 3497 O O . VAL A 1 453 ? 0.848 15.733 3.814 1.00 95.94 453 VAL A O 1
ATOM 3500 N N . ARG A 1 454 ? 1.012 14.217 5.472 1.00 95.06 454 ARG A N 1
ATOM 3501 C CA . ARG A 1 454 ? 0.145 14.891 6.453 1.00 95.06 454 ARG A CA 1
ATOM 3502 C C . ARG A 1 454 ? 0.755 14.823 7.851 1.00 95.06 454 ARG A C 1
ATOM 3504 O O . ARG A 1 454 ? 0.191 14.214 8.743 1.00 95.06 454 ARG A O 1
ATOM 3511 N N . GLY A 1 455 ? 1.895 15.478 8.077 1.00 94.88 455 GLY A N 1
ATOM 3512 C CA . GLY A 1 455 ? 2.628 15.366 9.352 1.00 94.88 455 GLY A CA 1
ATOM 3513 C C . GLY A 1 455 ? 1.796 15.619 10.625 1.00 94.88 455 GLY A C 1
ATOM 3514 O O . GLY A 1 455 ? 1.970 14.907 11.607 1.00 94.88 455 GLY A O 1
ATOM 3515 N N . ASN A 1 456 ? 0.861 16.577 10.591 1.00 96.56 456 ASN A N 1
ATOM 3516 C CA . ASN A 1 456 ? -0.037 16.905 11.713 1.00 96.56 456 ASN A CA 1
ATOM 3517 C C . ASN A 1 456 ? -1.407 16.201 11.639 1.00 96.56 456 ASN A C 1
ATOM 3519 O O . ASN A 1 456 ? -2.307 16.532 12.405 1.00 96.56 456 ASN A O 1
ATOM 3523 N N . GLY A 1 457 ? -1.596 15.307 10.672 1.00 95.81 457 GLY A N 1
ATOM 3524 C CA . GLY A 1 457 ? -2.845 14.596 10.421 1.00 95.81 457 GLY A CA 1
ATOM 3525 C C . GLY A 1 457 ? -2.592 13.107 10.223 1.00 95.81 457 GLY A C 1
ATOM 3526 O O . GLY A 1 457 ? -1.595 12.574 10.709 1.00 95.81 457 GLY A O 1
ATOM 3527 N N . LYS A 1 458 ? -3.521 12.444 9.527 1.00 97.12 458 LYS A N 1
ATOM 3528 C CA . LYS A 1 458 ? -3.472 11.005 9.245 1.00 97.12 458 LYS A CA 1
ATOM 3529 C C . LYS A 1 458 ? -3.926 10.739 7.815 1.00 97.12 458 LYS A C 1
ATOM 3531 O O . LYS A 1 458 ? -5.129 10.694 7.550 1.00 97.12 458 LYS A O 1
ATOM 3536 N N . ILE A 1 459 ? -2.986 10.567 6.888 1.00 98.06 459 ILE A N 1
ATOM 3537 C CA . ILE A 1 459 ? -3.297 10.418 5.459 1.00 98.06 459 ILE A CA 1
ATOM 3538 C C . ILE A 1 459 ? -4.177 9.196 5.185 1.00 98.06 459 ILE A C 1
ATOM 3540 O O . ILE A 1 459 ? -5.082 9.269 4.366 1.00 98.06 459 ILE A O 1
ATOM 3544 N N . ILE A 1 460 ? -3.989 8.093 5.914 1.00 98.44 460 ILE A N 1
ATOM 3545 C CA . ILE A 1 460 ? -4.826 6.896 5.747 1.00 98.44 460 ILE A CA 1
ATOM 3546 C C . ILE A 1 460 ? -6.288 7.179 6.124 1.00 98.44 460 ILE A C 1
ATOM 3548 O O . ILE A 1 460 ? -7.180 6.735 5.411 1.00 98.44 460 ILE A O 1
ATOM 3552 N N . GLN A 1 461 ? -6.541 7.944 7.193 1.00 95.69 461 GLN A N 1
ATOM 3553 C CA . GLN A 1 461 ? -7.902 8.327 7.599 1.00 95.69 461 GLN A CA 1
ATOM 3554 C C . GLN A 1 461 ? -8.539 9.297 6.593 1.00 95.69 461 GLN A C 1
ATOM 3556 O O . GLN A 1 461 ? -9.705 9.147 6.231 1.00 95.69 461 GLN A O 1
ATOM 3561 N N . GLU A 1 462 ? -7.763 10.266 6.091 1.00 97.25 462 GLU A N 1
ATOM 3562 C CA . GLU A 1 462 ? -8.203 11.173 5.020 1.00 97.25 462 GLU A CA 1
ATOM 3563 C C . GLU A 1 462 ? -8.614 10.380 3.770 1.00 97.25 462 GLU A C 1
ATOM 3565 O O . GLU A 1 462 ? -9.714 10.570 3.245 1.00 97.25 462 GLU A O 1
ATOM 3570 N N . LEU A 1 463 ? -7.765 9.446 3.330 1.00 98.25 463 LEU A N 1
ATOM 3571 C CA . LEU A 1 463 ? -8.040 8.605 2.169 1.00 98.25 463 LEU A CA 1
ATOM 3572 C C . LEU A 1 463 ? -9.226 7.672 2.410 1.00 98.25 463 LEU A C 1
ATOM 3574 O O . LEU A 1 463 ? -10.089 7.579 1.542 1.00 98.25 463 LEU A O 1
ATOM 3578 N N . GLU A 1 464 ? -9.331 7.029 3.572 1.00 97.88 464 GLU A N 1
ATOM 3579 C CA . GLU A 1 464 ? -10.499 6.211 3.903 1.00 97.88 464 GLU A CA 1
ATOM 3580 C C . GLU A 1 464 ? -11.797 7.016 3.759 1.00 97.88 464 GLU A C 1
ATOM 3582 O O . GLU A 1 464 ? -12.708 6.578 3.052 1.00 97.88 464 GLU A O 1
ATOM 3587 N N . GLY A 1 465 ? -11.842 8.221 4.333 1.00 95.19 465 GLY A N 1
ATOM 3588 C CA . GLY A 1 465 ? -12.989 9.120 4.225 1.00 95.19 465 GLY A CA 1
ATOM 3589 C C . GLY A 1 465 ? -13.356 9.459 2.781 1.00 95.19 465 GLY A C 1
ATOM 3590 O O . GLY A 1 465 ? -14.529 9.379 2.400 1.00 95.19 465 GLY A O 1
ATOM 3591 N N . VAL A 1 466 ? -12.359 9.800 1.962 1.00 97.12 466 VAL A N 1
ATOM 3592 C CA . VAL A 1 466 ? -12.555 10.150 0.547 1.00 97.12 466 VAL A CA 1
ATOM 3593 C C . VAL A 1 466 ? -13.048 8.952 -0.267 1.00 97.12 466 VAL A C 1
ATOM 3595 O O . VAL A 1 466 ? -14.035 9.073 -0.997 1.00 97.12 466 VAL A O 1
ATOM 3598 N N . PHE A 1 467 ? -12.402 7.793 -0.141 1.00 98.19 467 PHE A N 1
ATOM 3599 C CA . PHE A 1 467 ? -12.751 6.600 -0.914 1.00 98.19 467 PHE A CA 1
ATOM 3600 C C . PHE A 1 467 ? -14.107 6.019 -0.489 1.00 98.19 467 PHE A C 1
ATOM 3602 O O . PHE A 1 467 ? -14.953 5.773 -1.357 1.00 98.19 467 PHE A O 1
ATOM 3609 N N . ARG A 1 468 ? -14.379 5.882 0.820 1.00 95.06 468 ARG A N 1
ATOM 3610 C CA . ARG A 1 468 ? -15.706 5.454 1.307 1.00 95.06 468 ARG A CA 1
ATOM 3611 C C . ARG A 1 468 ? -16.789 6.437 0.874 1.00 95.06 468 ARG A C 1
ATOM 3613 O O . ARG A 1 468 ? -17.832 6.018 0.375 1.00 95.06 468 ARG A O 1
ATOM 3620 N N . GLY A 1 469 ? -16.529 7.743 0.987 1.00 92.94 469 GLY A N 1
ATOM 3621 C CA . GLY A 1 469 ? -17.442 8.792 0.524 1.00 92.94 469 GLY A CA 1
ATOM 3622 C C . GLY A 1 469 ? -17.723 8.740 -0.982 1.00 92.94 469 GLY A C 1
ATOM 3623 O O . GLY A 1 469 ? -18.814 9.107 -1.419 1.00 92.94 469 GLY A O 1
ATOM 3624 N N . ALA A 1 470 ? -16.776 8.232 -1.775 1.00 95.94 470 ALA A N 1
ATOM 3625 C CA . ALA A 1 470 ? -16.948 7.995 -3.203 1.00 95.94 470 ALA A CA 1
ATOM 3626 C C . ALA A 1 470 ? -17.662 6.671 -3.532 1.00 95.94 470 ALA A C 1
ATOM 3628 O O . ALA A 1 470 ? -17.942 6.439 -4.706 1.00 95.94 470 ALA A O 1
ATOM 3629 N N . GLY A 1 471 ? -17.972 5.815 -2.551 1.00 93.50 471 GLY A N 1
ATOM 3630 C CA . GLY A 1 471 ? -18.648 4.525 -2.748 1.00 93.50 471 GLY A CA 1
ATOM 3631 C C . GLY A 1 471 ? -17.713 3.342 -3.020 1.00 93.50 471 GLY A C 1
ATOM 3632 O O . GLY A 1 471 ? -18.146 2.362 -3.620 1.00 93.50 471 GLY A O 1
ATOM 3633 N N . TRP A 1 472 ? -16.443 3.441 -2.626 1.00 98.12 472 TRP A N 1
ATOM 3634 C CA . TRP A 1 472 ? -15.475 2.349 -2.751 1.00 98.12 472 TRP A CA 1
ATOM 3635 C C . TRP A 1 472 ? -15.505 1.437 -1.526 1.00 98.12 472 TRP A C 1
ATOM 3637 O O . TRP A 1 472 ? -15.735 1.893 -0.403 1.00 98.12 472 TRP A O 1
ATOM 3647 N N . ASN A 1 473 ? -15.182 0.161 -1.738 1.00 97.81 473 ASN A N 1
ATOM 3648 C CA . ASN A 1 473 ? -14.754 -0.714 -0.655 1.00 97.81 473 ASN A CA 1
ATOM 3649 C C . ASN A 1 473 ? -13.348 -0.290 -0.199 1.00 97.81 473 ASN A C 1
ATOM 3651 O O . ASN A 1 473 ? -12.450 -0.136 -1.030 1.00 97.81 473 ASN A O 1
ATOM 3655 N N . VAL A 1 474 ? -13.151 -0.087 1.103 1.00 98.50 474 VAL A N 1
ATOM 3656 C CA . VAL A 1 474 ? -11.864 0.343 1.668 1.00 98.50 474 VAL A CA 1
ATOM 3657 C C . VAL A 1 474 ? -11.346 -0.722 2.620 1.00 98.50 474 VAL A C 1
ATOM 3659 O O . VAL A 1 474 ? -11.991 -1.026 3.620 1.00 98.50 474 VAL A O 1
ATOM 3662 N N . ILE A 1 475 ? -10.154 -1.240 2.327 1.00 98.69 475 ILE A N 1
ATOM 3663 C CA . ILE A 1 475 ? -9.452 -2.214 3.162 1.00 98.69 475 ILE A CA 1
ATOM 3664 C C . ILE A 1 475 ? -8.159 -1.579 3.675 1.00 98.69 475 ILE A C 1
ATOM 3666 O O . ILE A 1 475 ? -7.242 -1.280 2.910 1.00 98.69 475 ILE A O 1
ATOM 3670 N N . LYS A 1 476 ? -8.070 -1.379 4.984 1.00 98.69 476 LYS A N 1
ATOM 3671 C CA . LYS A 1 476 ? -6.880 -0.881 5.672 1.00 98.69 476 LYS A CA 1
ATOM 3672 C C . LYS A 1 476 ? -5.995 -2.039 6.122 1.00 98.69 476 LYS A C 1
ATOM 3674 O O . LYS A 1 476 ? -6.469 -2.977 6.761 1.00 98.69 476 LYS A O 1
ATOM 3679 N N . VAL A 1 477 ? -4.706 -1.941 5.810 1.00 98.75 477 VAL A N 1
ATOM 3680 C CA . VAL A 1 477 ? -3.659 -2.891 6.213 1.00 98.75 477 VAL A CA 1
ATOM 3681 C C . VAL A 1 477 ? -2.604 -2.111 6.998 1.00 98.75 477 VAL A C 1
ATOM 3683 O O . VAL A 1 477 ? -1.621 -1.627 6.438 1.00 98.75 477 VAL A O 1
ATOM 3686 N N . ILE A 1 478 ? -2.859 -1.921 8.289 1.00 98.44 478 ILE A N 1
ATOM 3687 C CA . ILE A 1 478 ? -2.178 -0.970 9.182 1.00 98.44 478 ILE A CA 1
ATOM 3688 C C . ILE A 1 478 ? -1.086 -1.659 9.998 1.00 98.44 478 ILE A C 1
ATOM 3690 O O . ILE A 1 478 ? 0.074 -1.245 9.966 1.00 98.44 478 ILE A O 1
ATOM 3694 N N . TRP A 1 479 ? -1.416 -2.773 10.649 1.00 98.12 479 TRP A N 1
ATOM 3695 C CA . TRP A 1 479 ? -0.556 -3.444 11.623 1.00 98.12 479 TRP A CA 1
ATOM 3696 C C . TRP A 1 479 ? -0.229 -4.877 11.201 1.00 98.12 479 TRP A C 1
ATOM 3698 O O . TRP A 1 479 ? -1.080 -5.596 10.676 1.00 98.12 479 TRP A O 1
ATOM 3708 N N . GLY A 1 480 ? 1.028 -5.289 11.383 1.00 97.81 480 GLY A N 1
ATOM 3709 C CA . GLY A 1 480 ? 1.447 -6.677 11.167 1.00 97.81 480 GLY A CA 1
ATOM 3710 C C . GLY A 1 480 ? 0.918 -7.600 12.264 1.00 97.81 480 GLY A C 1
ATOM 3711 O O . GLY A 1 480 ? 0.510 -7.129 13.324 1.00 97.81 480 GLY A O 1
ATOM 3712 N N . ARG A 1 481 ? 0.977 -8.921 12.050 1.00 95.94 481 ARG A N 1
ATOM 3713 C CA . ARG A 1 481 ? 0.383 -9.906 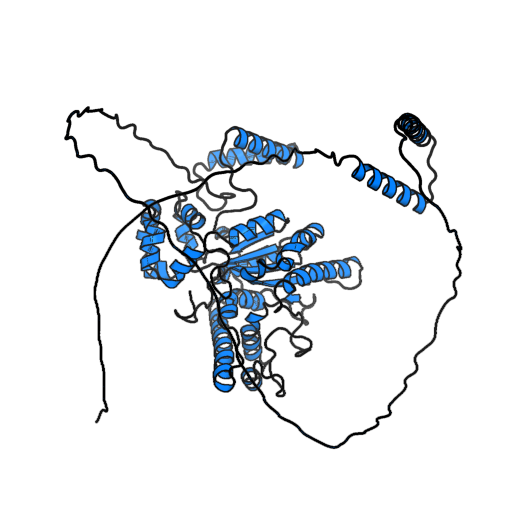12.980 1.00 95.94 481 ARG A CA 1
ATOM 3714 C C . ARG A 1 481 ? 0.947 -9.869 14.403 1.00 95.94 481 ARG A C 1
ATOM 3716 O O . ARG A 1 481 ? 0.349 -10.398 15.326 1.00 95.94 481 ARG A O 1
ATOM 3723 N N . GLN A 1 482 ? 2.121 -9.263 14.594 1.00 94.94 482 GLN A N 1
ATOM 3724 C CA . GLN A 1 482 ? 2.722 -9.109 15.921 1.00 94.94 482 GLN A CA 1
ATOM 3725 C C . GLN A 1 482 ? 1.903 -8.182 16.831 1.00 94.94 482 GLN A C 1
ATOM 3727 O O . GLN A 1 482 ? 2.092 -8.217 18.040 1.00 94.94 482 GLN A O 1
ATOM 3732 N N . TRP A 1 483 ? 1.011 -7.365 16.265 1.00 95.94 483 TRP A N 1
ATOM 3733 C CA . TRP A 1 483 ? 0.096 -6.516 17.025 1.00 95.94 483 TRP A CA 1
ATOM 3734 C C . TRP A 1 483 ? -1.181 -7.234 17.462 1.00 95.94 483 TRP A C 1
ATOM 3736 O O . TRP A 1 483 ? -1.851 -6.730 18.357 1.00 95.94 483 TRP A O 1
ATOM 3746 N N . ASP A 1 484 ? -1.515 -8.385 16.870 1.00 94.19 484 ASP A N 1
ATOM 3747 C CA . ASP A 1 484 ? -2.797 -9.062 17.102 1.00 94.19 484 ASP A CA 1
ATOM 3748 C C . ASP A 1 484 ? -2.972 -9.433 18.587 1.00 94.19 484 ASP A C 1
ATOM 3750 O O . ASP A 1 484 ? -4.024 -9.194 19.170 1.00 94.19 484 ASP A O 1
ATOM 3754 N N . GLU A 1 485 ? -1.911 -9.931 19.235 1.00 90.94 485 GLU A N 1
ATOM 3755 C CA . GLU A 1 485 ? -1.930 -10.259 20.668 1.00 90.94 485 GLU A CA 1
ATOM 3756 C C . GLU A 1 485 ? -2.046 -9.005 21.551 1.00 90.94 485 GLU A C 1
ATOM 3758 O O . GLU A 1 485 ? -2.725 -9.032 22.571 1.00 90.94 485 GLU A O 1
ATOM 3763 N N . LEU A 1 486 ? -1.426 -7.883 21.161 1.00 91.31 486 LEU A N 1
ATOM 3764 C CA . LEU A 1 486 ? -1.540 -6.625 21.907 1.00 91.31 486 LEU A CA 1
ATOM 3765 C C . LEU A 1 486 ? -2.957 -6.049 21.810 1.00 91.31 486 LEU A C 1
ATOM 3767 O O . LEU A 1 486 ? -3.474 -5.562 22.810 1.00 91.31 486 LEU A O 1
ATOM 3771 N N . LEU A 1 487 ? -3.574 -6.119 20.627 1.00 91.62 487 LEU A N 1
ATOM 3772 C CA . LEU A 1 487 ? -4.953 -5.681 20.401 1.00 91.62 487 LEU A CA 1
ATOM 3773 C C . LEU A 1 487 ? -5.950 -6.560 21.164 1.00 91.62 487 LEU A C 1
ATOM 3775 O O . LEU A 1 487 ? -6.862 -6.033 21.788 1.00 91.62 487 LEU A O 1
ATOM 3779 N N . ALA A 1 488 ? -5.734 -7.878 21.213 1.00 88.88 488 ALA A N 1
ATOM 3780 C CA . ALA A 1 488 ? -6.574 -8.788 21.996 1.00 88.88 488 ALA A CA 1
ATOM 3781 C C . ALA A 1 488 ? -6.498 -8.538 23.518 1.00 88.88 488 ALA A C 1
ATOM 3783 O O . ALA A 1 488 ? -7.416 -8.898 24.253 1.00 88.88 488 ALA A O 1
ATOM 3784 N N . LEU A 1 489 ? -5.408 -7.932 24.004 1.00 88.62 489 LEU A N 1
ATOM 3785 C CA . LEU A 1 489 ? -5.245 -7.532 25.406 1.00 88.62 489 LEU A CA 1
ATOM 3786 C C . LEU A 1 489 ? -5.848 -6.152 25.722 1.00 88.62 489 LEU A C 1
ATOM 3788 O O . LEU A 1 489 ? -5.924 -5.795 26.900 1.00 88.62 489 LEU A O 1
ATOM 3792 N N . ASP A 1 490 ? -6.259 -5.382 24.712 1.00 87.38 490 ASP A N 1
ATOM 3793 C CA . ASP A 1 490 ? -6.776 -4.017 24.853 1.00 87.38 490 ASP A CA 1
ATOM 3794 C C . ASP A 1 490 ? -8.261 -3.991 25.248 1.00 87.38 490 ASP A C 1
ATOM 3796 O O . ASP A 1 490 ? -9.108 -3.461 24.534 1.00 87.38 490 ASP A O 1
ATOM 3800 N N . VAL A 1 491 ? -8.582 -4.573 26.407 1.00 81.94 491 VAL A N 1
ATOM 3801 C CA . VAL A 1 491 ? -9.961 -4.662 26.926 1.00 81.94 491 VAL A CA 1
ATOM 3802 C C . VAL A 1 491 ? -10.611 -3.296 27.156 1.00 81.94 491 VAL A C 1
ATOM 3804 O O . VAL A 1 491 ? -11.821 -3.164 27.032 1.00 81.94 491 VAL A O 1
ATOM 3807 N N . ASP A 1 492 ? -9.804 -2.278 27.457 1.00 78.12 492 ASP A N 1
ATOM 3808 C CA . ASP A 1 492 ? -10.279 -0.932 27.778 1.00 78.12 492 ASP A CA 1
ATOM 3809 C C . ASP A 1 492 ? -10.265 0.016 26.560 1.00 78.12 492 ASP A C 1
ATOM 3811 O O . ASP A 1 492 ? -10.720 1.153 26.672 1.00 78.12 492 ASP A O 1
ATOM 3815 N N . GLY A 1 493 ? -9.730 -0.415 25.407 1.00 83.56 493 GLY A N 1
ATOM 3816 C CA . GLY A 1 493 ? -9.615 0.392 24.181 1.00 83.56 493 GLY A CA 1
ATOM 3817 C C . GLY A 1 493 ? -8.494 1.447 24.192 1.00 83.56 493 GLY A C 1
ATOM 3818 O O . GLY A 1 493 ? -8.459 2.341 23.335 1.00 83.56 493 GLY A O 1
ATOM 3819 N N . ALA A 1 494 ? -7.588 1.403 25.173 1.00 89.81 494 ALA A N 1
ATOM 3820 C CA . ALA A 1 494 ? -6.519 2.385 25.351 1.00 89.81 494 ALA A CA 1
ATOM 3821 C C . ALA A 1 494 ? -5.485 2.331 24.214 1.00 89.81 494 ALA A C 1
ATOM 3823 O O . ALA A 1 494 ? -4.979 3.377 23.782 1.00 89.81 494 ALA A O 1
ATOM 3824 N N . LEU A 1 495 ? -5.192 1.135 23.694 1.00 92.69 495 LEU A N 1
ATOM 3825 C CA . LEU A 1 495 ? -4.260 0.947 22.582 1.00 92.69 495 LEU A CA 1
ATOM 3826 C C . LEU A 1 495 ? -4.800 1.553 21.308 1.00 92.69 495 LEU A C 1
ATOM 3828 O O . LEU A 1 495 ? -4.098 2.339 20.661 1.00 92.69 495 LEU A O 1
ATOM 3832 N N . VAL A 1 496 ? -6.046 1.257 20.972 1.00 90.75 496 VAL A N 1
ATOM 3833 C CA . VAL A 1 496 ? -6.625 1.819 19.756 1.00 90.75 496 VAL A CA 1
ATOM 3834 C C . VAL A 1 496 ? -6.845 3.310 19.880 1.00 90.75 496 VAL A C 1
ATOM 3836 O O . VAL A 1 496 ? -6.490 4.039 18.949 1.00 90.75 496 VAL A O 1
ATOM 3839 N N . LYS A 1 497 ? -7.301 3.807 21.030 1.00 89.00 497 LYS A N 1
ATOM 3840 C CA . LYS A 1 497 ? -7.346 5.254 21.260 1.00 89.00 497 LYS A CA 1
ATOM 3841 C C . LYS A 1 497 ? -6.012 5.913 20.926 1.00 89.00 497 LYS A C 1
ATOM 3843 O O . LYS A 1 497 ? -5.972 6.887 20.173 1.00 89.00 497 LYS A O 1
ATOM 3848 N N . ARG A 1 498 ? -4.906 5.348 21.412 1.00 94.69 498 ARG A N 1
ATOM 3849 C CA . ARG A 1 498 ? -3.571 5.873 21.118 1.00 94.69 498 ARG A CA 1
ATOM 3850 C C . ARG A 1 498 ? -3.215 5.753 19.639 1.00 94.69 498 ARG A C 1
ATOM 3852 O O . ARG A 1 498 ? -2.704 6.715 19.067 1.00 94.69 498 ARG A O 1
ATOM 3859 N N . MET A 1 499 ? -3.521 4.629 18.992 1.00 95.31 499 MET A N 1
ATOM 3860 C CA . MET A 1 499 ? -3.335 4.462 17.544 1.00 95.31 499 MET A CA 1
ATOM 3861 C C . MET A 1 499 ? -4.131 5.492 16.731 1.00 95.31 499 MET A C 1
ATOM 3863 O O . MET A 1 499 ? -3.633 5.971 15.709 1.00 95.31 499 MET A O 1
ATOM 3867 N N . ASN A 1 500 ? -5.326 5.877 17.185 1.00 92.62 500 ASN A N 1
ATOM 3868 C CA . ASN A 1 500 ? -6.147 6.923 16.580 1.00 92.62 500 ASN A CA 1
ATOM 3869 C C . ASN A 1 500 ? -5.524 8.310 16.783 1.00 92.62 500 ASN A C 1
ATOM 3871 O O . ASN A 1 500 ? -5.349 9.040 15.807 1.00 92.62 500 ASN A O 1
ATOM 3875 N N . GLU A 1 501 ? -5.099 8.643 18.001 1.00 93.56 501 GLU A N 1
ATOM 3876 C CA . GLU A 1 501 ? -4.572 9.966 18.366 1.00 93.56 501 GLU A CA 1
ATOM 3877 C C . GLU A 1 501 ? -3.213 10.304 17.735 1.00 93.56 501 GLU A C 1
ATOM 3879 O O . GLU A 1 501 ? -2.943 11.470 17.439 1.00 93.56 501 GLU A O 1
ATOM 3884 N N . VAL A 1 502 ? -2.338 9.314 17.535 1.00 96.88 502 VAL A N 1
ATOM 3885 C CA . VAL A 1 502 ? -0.969 9.561 17.056 1.00 96.88 502 VAL A CA 1
ATOM 3886 C C . VAL A 1 502 ? -0.976 10.043 15.591 1.00 96.88 502 VAL A C 1
ATOM 3888 O O . VAL A 1 502 ? -1.416 9.300 14.706 1.00 96.88 502 VAL A O 1
ATOM 3891 N N . PRO A 1 503 ? -0.455 11.249 15.285 1.00 97.19 503 PRO A N 1
ATOM 3892 C CA . PRO A 1 503 ? -0.386 11.761 13.916 1.00 97.19 503 PRO A CA 1
ATOM 3893 C C . PRO A 1 503 ? 0.765 11.131 13.114 1.00 97.19 503 PRO A C 1
ATOM 3895 O O . PRO A 1 503 ? 1.734 10.613 13.679 1.00 97.19 503 PRO A O 1
ATOM 3898 N N . ASP A 1 504 ? 0.710 11.240 11.785 1.00 97.81 504 ASP A N 1
ATOM 3899 C CA . ASP A 1 504 ? 1.691 10.625 10.879 1.00 97.81 504 ASP A CA 1
ATOM 3900 C C . ASP A 1 504 ? 3.133 11.072 11.165 1.00 97.81 504 ASP A C 1
ATOM 3902 O O . ASP A 1 504 ? 4.057 10.263 11.092 1.00 97.81 504 ASP A O 1
ATOM 3906 N N . GLY A 1 505 ? 3.348 12.343 11.525 1.00 97.12 505 GLY A N 1
ATOM 3907 C CA . GLY A 1 505 ? 4.677 12.858 11.871 1.00 97.12 505 GLY A CA 1
ATOM 3908 C C . GLY A 1 505 ? 5.276 12.181 13.108 1.00 97.12 505 GLY A C 1
ATOM 3909 O O . GLY A 1 505 ? 6.476 11.893 13.145 1.00 97.12 505 GLY A O 1
ATOM 3910 N N . GLN A 1 506 ? 4.438 11.849 14.093 1.00 96.75 506 GLN A N 1
ATOM 3911 C CA . GLN A 1 506 ? 4.873 11.104 15.272 1.00 96.75 506 GLN A CA 1
ATOM 3912 C C . GLN A 1 506 ? 5.137 9.631 14.919 1.00 96.75 506 GLN A C 1
ATOM 3914 O O . GLN A 1 506 ? 6.156 9.084 15.337 1.00 96.75 506 GLN A O 1
ATOM 3919 N N . MET A 1 507 ? 4.319 9.020 14.051 1.00 95.81 507 MET A N 1
ATOM 3920 C CA . MET A 1 507 ? 4.582 7.669 13.526 1.00 95.81 507 MET A CA 1
ATOM 3921 C C . MET A 1 507 ? 5.926 7.557 12.785 1.00 95.81 507 MET A C 1
ATOM 3923 O O . MET A 1 507 ? 6.606 6.531 12.890 1.00 95.81 507 MET A O 1
ATOM 3927 N N . GLN A 1 508 ? 6.336 8.595 12.047 1.00 94.94 508 GLN A N 1
ATOM 3928 C CA . GLN A 1 508 ? 7.677 8.644 11.445 1.00 94.94 508 GLN A CA 1
ATOM 3929 C C . GLN A 1 508 ? 8.766 8.765 12.517 1.00 94.94 508 GLN A C 1
ATOM 3931 O O . GLN A 1 508 ? 9.751 8.030 12.483 1.00 94.94 508 GLN A O 1
ATOM 3936 N N . THR A 1 509 ? 8.549 9.602 13.535 1.00 94.94 509 THR A N 1
ATOM 3937 C CA . THR A 1 509 ? 9.490 9.754 14.658 1.00 94.94 509 THR A CA 1
ATOM 3938 C C . THR A 1 509 ? 9.723 8.431 15.393 1.00 94.94 509 THR A C 1
ATOM 3940 O O . THR A 1 509 ? 10.870 8.098 15.687 1.00 94.94 509 THR A O 1
ATOM 3943 N N . TYR A 1 510 ? 8.676 7.633 15.620 1.00 94.06 510 TYR A N 1
ATOM 3944 C CA . TYR A 1 510 ? 8.797 6.290 16.204 1.00 94.06 510 TYR A CA 1
ATOM 3945 C C . TYR A 1 510 ? 9.664 5.347 15.374 1.00 94.06 510 TYR A C 1
ATOM 3947 O O . TYR A 1 510 ? 10.432 4.565 15.928 1.00 94.06 510 TYR A O 1
ATOM 3955 N N . THR A 1 511 ? 9.586 5.457 14.049 1.00 90.50 511 THR A N 1
ATOM 3956 C CA . THR A 1 511 ? 10.397 4.634 13.143 1.00 90.50 511 THR A CA 1
ATOM 3957 C C . THR A 1 511 ? 11.874 5.029 13.228 1.00 90.50 511 THR A C 1
ATOM 3959 O O . THR A 1 511 ? 12.737 4.161 13.285 1.00 90.50 511 THR A O 1
ATOM 3962 N N . ALA A 1 512 ? 12.161 6.330 13.335 1.00 90.06 512 ALA A N 1
ATOM 3963 C CA . ALA A 1 512 ? 13.526 6.850 13.384 1.00 90.06 512 ALA A CA 1
ATOM 3964 C C . ALA A 1 512 ? 14.212 6.739 14.764 1.00 90.06 512 ALA A C 1
ATOM 3966 O O . ALA A 1 512 ? 15.441 6.728 14.839 1.00 90.06 512 ALA A O 1
ATOM 3967 N N . LYS A 1 513 ? 13.454 6.727 15.871 1.00 90.12 513 LYS A N 1
ATOM 3968 C CA . LYS A 1 513 ? 14.002 6.790 17.244 1.00 90.12 513 LYS A CA 1
ATOM 3969 C C . LYS A 1 513 ? 14.195 5.436 17.929 1.00 90.12 513 LYS A C 1
ATOM 3971 O O . LYS A 1 513 ? 14.952 5.386 18.893 1.00 90.12 513 LYS A O 1
ATOM 3976 N N . GLY A 1 514 ? 13.567 4.370 17.435 1.00 86.94 514 GLY A N 1
ATOM 3977 C CA . GLY A 1 514 ? 13.709 3.025 17.996 1.00 86.94 514 GLY A CA 1
ATOM 3978 C C . GLY A 1 514 ? 12.786 2.731 19.185 1.00 86.94 514 GLY A C 1
ATOM 3979 O O . GLY A 1 514 ? 11.960 3.553 19.588 1.00 86.94 514 GLY A O 1
ATOM 3980 N N . VAL A 1 515 ? 12.906 1.513 19.717 1.00 92.06 515 VAL A N 1
ATOM 3981 C CA . VAL A 1 515 ? 11.920 0.909 20.627 1.00 92.06 515 VAL A CA 1
ATOM 3982 C C . VAL A 1 515 ? 11.875 1.565 22.005 1.00 92.06 515 VAL A C 1
ATOM 3984 O O . VAL A 1 515 ? 10.799 1.664 22.590 1.00 92.06 515 VAL A O 1
ATOM 3987 N N . GLU A 1 516 ? 12.999 2.072 22.506 1.00 92.94 516 GLU A N 1
ATOM 3988 C CA . GLU A 1 516 ? 13.075 2.716 23.819 1.00 92.94 516 GLU A CA 1
ATOM 3989 C C . GLU A 1 516 ? 12.208 3.980 23.846 1.00 92.94 516 GLU A C 1
ATOM 3991 O O . GLU A 1 516 ? 11.412 4.181 24.764 1.00 92.94 516 GLU A O 1
ATOM 3996 N N . PHE A 1 517 ? 12.294 4.788 22.784 1.00 94.94 517 PHE A N 1
ATOM 3997 C CA . PHE A 1 517 ? 11.462 5.978 22.623 1.00 94.94 517 PHE A CA 1
ATOM 3998 C C . PHE A 1 517 ? 9.990 5.617 22.399 1.00 94.94 517 PHE A C 1
ATOM 4000 O O . PHE A 1 517 ? 9.109 6.289 22.927 1.00 94.94 517 PHE A O 1
ATOM 4007 N N . VAL A 1 518 ? 9.702 4.542 21.655 1.00 95.19 518 VAL A N 1
ATOM 4008 C CA . VAL A 1 518 ? 8.325 4.050 21.478 1.00 95.19 518 VAL A CA 1
ATOM 4009 C C . VAL A 1 518 ? 7.729 3.612 22.815 1.00 95.19 518 VAL A C 1
ATOM 4011 O O . VAL A 1 518 ? 6.596 3.972 23.124 1.00 95.19 518 VAL A O 1
ATOM 4014 N N . ARG A 1 519 ? 8.474 2.888 23.653 1.00 94.69 519 ARG A N 1
ATOM 4015 C CA . ARG A 1 519 ? 7.996 2.509 24.988 1.00 94.69 519 ARG A CA 1
ATOM 4016 C C . ARG A 1 519 ? 7.682 3.741 25.836 1.00 94.69 519 ARG A C 1
ATOM 4018 O O . ARG A 1 519 ? 6.626 3.791 26.460 1.00 94.69 519 ARG A O 1
ATOM 4025 N N . GLU A 1 520 ? 8.574 4.727 25.839 1.00 94.69 520 GLU A N 1
ATOM 4026 C CA . GLU A 1 520 ? 8.415 5.945 26.635 1.00 94.69 520 GLU A CA 1
ATOM 4027 C C . GLU A 1 520 ? 7.266 6.844 26.149 1.00 94.69 520 GLU A C 1
ATOM 4029 O O . GLU A 1 520 ? 6.457 7.288 26.957 1.00 94.69 520 GLU A O 1
ATOM 4034 N N . ASP A 1 521 ? 7.165 7.108 24.847 1.00 96.44 521 ASP A N 1
ATOM 4035 C CA . ASP A 1 521 ? 6.225 8.102 24.312 1.00 96.44 521 ASP A CA 1
ATOM 4036 C C . ASP A 1 521 ? 4.898 7.492 23.831 1.00 96.44 521 ASP A C 1
ATOM 4038 O O . ASP A 1 521 ? 3.849 8.131 23.928 1.00 96.44 521 ASP A O 1
ATOM 4042 N N . PHE A 1 522 ? 4.900 6.261 23.312 1.00 96.25 522 PHE A N 1
ATOM 4043 C CA . PHE A 1 522 ? 3.674 5.603 22.851 1.00 96.25 522 PHE A CA 1
ATOM 4044 C C . PHE A 1 522 ? 2.982 4.850 23.988 1.00 96.25 522 PHE A C 1
ATOM 4046 O O . PHE A 1 522 ? 1.826 5.141 24.285 1.00 96.25 522 PHE A O 1
ATOM 4053 N N . PHE A 1 523 ? 3.684 3.910 24.631 1.00 95.38 523 PHE A N 1
ATOM 4054 C CA . PHE A 1 523 ? 3.076 2.993 25.601 1.00 95.38 523 PHE A CA 1
ATOM 4055 C C . PHE A 1 523 ? 2.961 3.577 27.014 1.00 95.38 523 PHE A C 1
ATOM 4057 O O . PHE A 1 523 ? 1.938 3.390 27.660 1.00 95.38 523 PHE A O 1
ATOM 4064 N N . ASN A 1 524 ? 3.949 4.335 27.500 1.00 94.75 524 ASN A N 1
ATOM 4065 C CA . ASN A 1 524 ? 3.860 4.960 28.829 1.00 94.75 524 ASN A CA 1
ATOM 4066 C C . ASN A 1 524 ? 2.978 6.225 28.856 1.00 94.75 524 ASN A C 1
ATOM 4068 O O . ASN A 1 524 ? 2.860 6.857 29.906 1.00 94.75 524 ASN A O 1
ATOM 4072 N N . ALA A 1 525 ? 2.359 6.598 27.729 1.00 92.75 525 ALA A N 1
ATOM 4073 C CA . ALA A 1 525 ? 1.435 7.729 27.652 1.00 92.75 525 ALA A CA 1
ATOM 4074 C C . ALA A 1 525 ? 0.155 7.515 28.478 1.00 92.75 525 ALA A C 1
ATOM 4076 O O . ALA A 1 525 ? -0.466 8.492 28.897 1.00 92.75 525 ALA A O 1
ATOM 4077 N N . ASP A 1 526 ? -0.224 6.257 28.717 1.00 92.44 526 ASP A N 1
ATOM 4078 C CA . ASP A 1 526 ? -1.401 5.879 29.492 1.00 92.44 526 ASP A CA 1
ATOM 4079 C C . ASP A 1 526 ? -1.078 4.689 30.427 1.00 92.44 526 ASP A C 1
ATOM 4081 O O . ASP A 1 526 ? -0.372 3.765 30.010 1.00 92.44 526 ASP A O 1
ATOM 4085 N N . PRO A 1 527 ? -1.555 4.669 31.689 1.00 92.88 527 PRO A N 1
ATOM 4086 C CA . PRO A 1 527 ? -1.319 3.552 32.606 1.00 92.88 527 PRO A CA 1
ATOM 4087 C C . PRO A 1 527 ? -1.811 2.185 32.100 1.00 92.88 527 PRO A C 1
ATOM 4089 O O . PRO A 1 527 ? -1.147 1.179 32.364 1.00 92.88 527 PRO A O 1
ATOM 4092 N N . GLN A 1 528 ? -2.933 2.132 31.374 1.00 90.19 528 GLN A N 1
ATOM 4093 C CA . GLN A 1 528 ? -3.475 0.897 30.790 1.00 90.19 528 GLN A CA 1
ATOM 4094 C C . GLN A 1 528 ? -2.563 0.398 29.664 1.00 90.19 528 GLN A C 1
ATOM 4096 O O . GLN A 1 528 ? -2.181 -0.773 29.638 1.00 90.19 528 GLN A O 1
ATOM 4101 N N . LEU A 1 529 ? -2.102 1.308 28.799 1.00 92.19 529 LEU A N 1
ATOM 4102 C CA . LEU A 1 529 ? -1.128 0.986 27.751 1.00 92.19 529 LEU A CA 1
ATOM 4103 C C . LEU A 1 529 ? 0.197 0.492 28.306 1.00 92.19 529 LEU A C 1
ATOM 4105 O O . LEU A 1 529 ? 0.774 -0.474 27.797 1.00 92.19 529 LEU A O 1
ATOM 4109 N N . LYS A 1 530 ? 0.666 1.138 29.372 1.00 94.06 530 LYS A N 1
ATOM 4110 C CA . LYS A 1 530 ? 1.871 0.723 30.071 1.00 94.06 530 LYS A CA 1
ATOM 4111 C C . LYS A 1 530 ? 1.718 -0.699 30.610 1.00 94.06 530 LYS A C 1
ATOM 4113 O O . LYS A 1 530 ? 2.634 -1.500 30.448 1.00 94.06 530 LYS A O 1
ATOM 4118 N N . ALA A 1 531 ? 0.572 -1.031 31.203 1.00 92.62 531 ALA A N 1
ATOM 4119 C CA . ALA A 1 531 ? 0.313 -2.370 31.726 1.00 92.62 531 ALA A CA 1
ATOM 4120 C C . ALA A 1 531 ? 0.323 -3.450 30.627 1.00 92.62 531 ALA A C 1
ATOM 4122 O O . ALA A 1 531 ? 0.802 -4.560 30.873 1.00 92.62 531 ALA A O 1
ATOM 4123 N N . ILE A 1 532 ? -0.149 -3.129 29.415 1.00 89.75 532 ILE A N 1
ATOM 4124 C CA . ILE A 1 532 ? -0.022 -4.011 28.243 1.00 89.75 532 ILE A CA 1
ATOM 4125 C C . ILE A 1 532 ? 1.458 -4.158 27.865 1.00 89.75 532 ILE A C 1
ATOM 4127 O O . ILE A 1 532 ? 1.962 -5.276 27.755 1.00 89.75 532 ILE A O 1
ATOM 4131 N N . ALA A 1 533 ? 2.183 -3.046 27.724 1.00 90.44 533 ALA A N 1
ATOM 4132 C CA . ALA A 1 533 ? 3.581 -3.041 27.291 1.00 90.44 533 ALA A CA 1
ATOM 4133 C C . ALA A 1 533 ? 4.554 -3.684 28.291 1.00 90.44 533 ALA A C 1
ATOM 4135 O O . ALA A 1 533 ? 5.577 -4.232 27.876 1.00 90.44 533 ALA A O 1
ATOM 4136 N N . ASP A 1 534 ? 4.260 -3.643 29.593 1.00 92.75 534 ASP A N 1
ATOM 4137 C CA . ASP A 1 534 ? 5.067 -4.268 30.651 1.00 92.75 534 ASP A CA 1
ATOM 4138 C C . ASP A 1 534 ? 5.086 -5.807 30.541 1.00 92.75 534 ASP A C 1
ATOM 4140 O O . ASP A 1 534 ? 5.979 -6.454 31.091 1.00 92.75 534 ASP A O 1
ATOM 4144 N N . ARG A 1 535 ? 4.148 -6.406 29.789 1.00 91.75 535 ARG A N 1
ATOM 4145 C CA . ARG A 1 535 ? 4.143 -7.848 29.477 1.00 91.75 535 ARG A CA 1
ATOM 4146 C C . ARG A 1 535 ? 5.133 -8.233 28.376 1.00 91.75 535 ARG A C 1
ATOM 4148 O O . ARG A 1 535 ? 5.386 -9.419 28.179 1.00 91.75 535 ARG A O 1
ATOM 4155 N N . TYR A 1 536 ? 5.691 -7.253 27.668 1.00 92.38 536 TYR A N 1
ATOM 4156 C CA . TYR A 1 536 ? 6.563 -7.459 26.517 1.00 92.38 536 TYR A CA 1
ATOM 4157 C C . TYR A 1 536 ? 7.968 -6.923 26.783 1.00 92.38 536 TYR A C 1
ATOM 4159 O O . TYR A 1 536 ? 8.165 -5.820 27.297 1.00 92.38 536 TYR A O 1
ATOM 4167 N N . THR A 1 537 ? 8.969 -7.685 26.356 1.00 92.12 537 THR A N 1
ATOM 4168 C CA . THR A 1 537 ? 10.365 -7.233 26.300 1.00 92.12 537 THR A CA 1
ATOM 4169 C C . THR A 1 537 ? 10.578 -6.219 25.172 1.00 92.12 537 THR A C 1
ATOM 4171 O O . THR A 1 537 ? 9.812 -6.176 24.209 1.00 92.12 537 THR A O 1
ATOM 4174 N N . ASP A 1 538 ? 11.649 -5.424 25.247 1.00 89.19 538 ASP A N 1
ATOM 4175 C CA . ASP A 1 538 ? 12.015 -4.489 24.169 1.00 89.19 538 ASP A CA 1
ATOM 4176 C C . ASP A 1 538 ? 12.291 -5.208 22.843 1.00 89.19 538 ASP A C 1
ATOM 4178 O O . ASP A 1 538 ? 11.9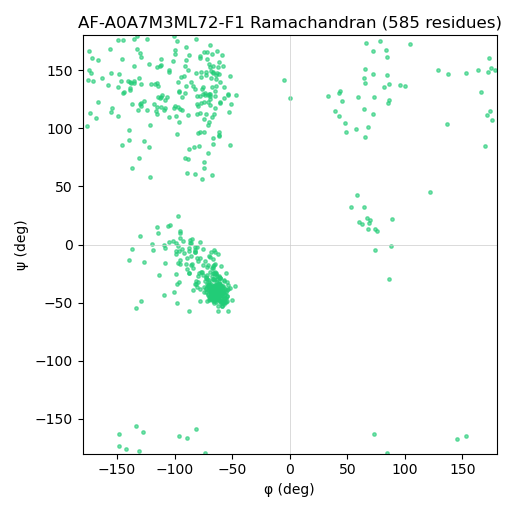21 -4.710 21.786 1.00 89.19 538 ASP A O 1
ATOM 4182 N N . ASP A 1 539 ? 12.855 -6.419 22.880 1.00 91.00 539 ASP A N 1
ATOM 4183 C CA . ASP A 1 539 ? 13.032 -7.240 21.678 1.00 91.00 539 ASP A CA 1
ATOM 4184 C C . ASP A 1 539 ? 11.679 -7.633 21.060 1.00 91.00 539 ASP A C 1
ATOM 4186 O O . ASP A 1 539 ? 11.507 -7.510 19.848 1.00 91.00 539 ASP A O 1
ATOM 4190 N N . GLN A 1 540 ? 10.683 -8.019 21.863 1.00 92.00 540 GLN A N 1
ATOM 4191 C CA . GLN A 1 540 ? 9.342 -8.301 21.339 1.00 92.00 540 GLN A CA 1
ATOM 4192 C C . GLN A 1 540 ? 8.673 -7.045 20.765 1.00 92.00 540 GLN A C 1
ATOM 4194 O O . GLN A 1 540 ? 8.136 -7.109 19.658 1.00 92.00 540 GLN A O 1
ATOM 4199 N N . LEU A 1 541 ? 8.759 -5.900 21.452 1.00 91.69 541 LEU A N 1
ATOM 4200 C CA . LEU A 1 541 ? 8.222 -4.635 20.938 1.00 91.69 541 LEU A CA 1
ATOM 4201 C C . LEU A 1 541 ? 8.944 -4.171 19.663 1.00 91.69 541 LEU A C 1
ATOM 4203 O O . LEU A 1 541 ? 8.313 -3.632 18.758 1.00 91.69 541 LEU A O 1
ATOM 4207 N N . SER A 1 542 ? 10.246 -4.434 19.532 1.00 90.25 542 SER A N 1
ATOM 4208 C CA . SER A 1 542 ? 11.016 -4.087 18.327 1.00 90.25 542 SER A CA 1
ATOM 4209 C C . SER A 1 542 ? 10.589 -4.876 17.080 1.00 90.25 542 SER A C 1
ATOM 4211 O O . SER A 1 542 ? 10.863 -4.461 15.954 1.00 90.25 542 SER A O 1
ATOM 4213 N N . ARG A 1 543 ? 9.894 -6.008 17.263 1.00 92.06 543 ARG A N 1
ATOM 4214 C CA . ARG A 1 543 ? 9.374 -6.855 16.176 1.00 92.06 543 ARG A CA 1
ATOM 4215 C C . ARG A 1 543 ? 7.992 -6.428 15.692 1.00 92.06 543 ARG A C 1
ATOM 4217 O O . ARG A 1 543 ? 7.478 -7.038 14.753 1.00 92.06 543 ARG A O 1
ATOM 4224 N N . LEU A 1 544 ? 7.386 -5.416 16.308 1.00 94.25 544 LEU A N 1
ATOM 4225 C CA . LEU A 1 544 ? 6.117 -4.853 15.867 1.00 94.25 544 LEU A CA 1
ATOM 4226 C C . LEU A 1 544 ? 6.290 -4.213 14.485 1.00 94.25 544 LEU A C 1
ATOM 4228 O O . LEU A 1 544 ? 7.060 -3.272 14.302 1.00 94.25 544 LEU A O 1
ATOM 4232 N N . THR A 1 545 ? 5.579 -4.737 13.484 1.00 94.81 545 THR A N 1
ATOM 4233 C CA . THR A 1 545 ? 5.696 -4.273 12.093 1.00 94.81 545 THR A CA 1
ATOM 4234 C C . THR A 1 545 ? 4.436 -3.559 11.613 1.00 94.81 545 THR A C 1
ATOM 4236 O O . THR A 1 545 ? 3.351 -3.734 12.166 1.00 94.81 545 THR A O 1
ATOM 4239 N N . ARG A 1 546 ? 4.575 -2.743 10.561 1.00 97.50 546 ARG A N 1
ATOM 4240 C CA . ARG A 1 546 ? 3.432 -2.189 9.820 1.00 97.50 546 ARG A CA 1
ATOM 4241 C C . ARG A 1 546 ? 2.847 -3.261 8.891 1.00 97.50 546 ARG A C 1
ATOM 4243 O O . ARG A 1 546 ? 3.592 -4.062 8.322 1.00 97.50 546 ARG A O 1
ATOM 4250 N N . GLY A 1 547 ? 1.530 -3.262 8.721 1.00 98.25 547 GLY A N 1
ATOM 4251 C CA . GLY A 1 547 ? 0.770 -4.335 8.073 1.00 98.25 547 GLY A CA 1
ATOM 4252 C C . GLY A 1 547 ? 1.154 -4.581 6.618 1.00 98.25 547 GLY A C 1
ATOM 4253 O O . GLY A 1 547 ? 1.208 -5.730 6.186 1.00 98.25 547 GLY A O 1
ATOM 4254 N N . GLY A 1 548 ? 1.525 -3.539 5.870 1.00 98.31 548 GLY A N 1
ATOM 4255 C CA . GLY A 1 548 ? 1.982 -3.677 4.485 1.00 98.31 548 GLY A CA 1
ATOM 4256 C C . GLY A 1 548 ? 3.299 -4.456 4.325 1.00 98.31 548 GLY A C 1
ATOM 4257 O O . GLY A 1 548 ? 3.697 -4.759 3.200 1.00 98.31 548 GLY A O 1
ATOM 4258 N N . HIS A 1 549 ? 3.971 -4.821 5.425 1.00 98.00 549 HIS A N 1
ATOM 4259 C CA . HIS A 1 549 ? 5.143 -5.708 5.431 1.00 98.00 549 HIS A CA 1
ATOM 4260 C C . HIS A 1 549 ? 4.832 -7.164 5.792 1.00 98.00 549 HIS A C 1
ATOM 4262 O O . HIS A 1 549 ? 5.718 -8.019 5.651 1.00 98.00 549 HIS A O 1
ATOM 4268 N N . ASP A 1 550 ? 3.603 -7.452 6.222 1.00 98.19 550 ASP A N 1
ATOM 4269 C CA . ASP A 1 550 ? 3.137 -8.780 6.606 1.00 98.19 550 ASP A CA 1
ATOM 4270 C C . ASP A 1 550 ? 2.390 -9.454 5.446 1.00 98.19 550 ASP A C 1
ATOM 4272 O O . ASP A 1 550 ? 1.350 -8.990 4.985 1.00 98.19 550 ASP A O 1
ATOM 4276 N N . TYR A 1 551 ? 2.920 -10.586 4.979 1.00 98.06 551 TYR A N 1
ATOM 4277 C CA . TYR A 1 551 ? 2.373 -11.319 3.835 1.00 98.06 551 TYR A CA 1
ATOM 4278 C C . TYR A 1 551 ? 0.942 -11.809 4.065 1.00 98.06 551 TYR A C 1
ATOM 4280 O O . TYR A 1 551 ? 0.154 -11.805 3.123 1.00 98.06 551 TYR A O 1
ATOM 4288 N N . ARG A 1 552 ? 0.594 -12.191 5.299 1.00 98.00 552 ARG A N 1
ATOM 4289 C CA . ARG A 1 552 ? -0.751 -12.681 5.629 1.00 98.00 552 ARG A CA 1
ATOM 4290 C C . ARG A 1 552 ? -1.768 -11.556 5.544 1.00 98.00 552 ARG A C 1
ATOM 4292 O O . ARG A 1 552 ? -2.771 -11.702 4.855 1.00 98.00 552 ARG A O 1
ATOM 4299 N N . LYS A 1 553 ? -1.449 -10.403 6.140 1.00 98.56 553 LYS A N 1
ATOM 4300 C CA . LYS A 1 553 ? -2.320 -9.219 6.119 1.00 98.56 553 LYS A CA 1
ATOM 4301 C C . LYS A 1 553 ? -2.519 -8.693 4.690 1.00 98.56 553 LYS A C 1
ATOM 4303 O O . LYS A 1 553 ? -3.639 -8.384 4.290 1.00 98.56 553 LYS A O 1
ATOM 4308 N N . VAL A 1 554 ? -1.449 -8.649 3.888 1.00 98.81 554 VAL A N 1
ATOM 4309 C CA . VAL A 1 554 ? -1.520 -8.241 2.471 1.00 98.81 554 VAL A CA 1
ATOM 4310 C C . VAL A 1 554 ? -2.333 -9.238 1.641 1.00 98.81 554 VAL A C 1
ATOM 4312 O O . VAL A 1 554 ? -3.197 -8.823 0.871 1.00 98.81 554 VAL A O 1
ATOM 4315 N N . TYR A 1 555 ? -2.098 -10.542 1.811 1.00 98.81 555 TYR A N 1
ATOM 4316 C CA . TYR A 1 555 ? -2.850 -11.583 1.108 1.00 98.81 555 TYR A CA 1
ATOM 4317 C C . TYR A 1 555 ? -4.342 -11.539 1.450 1.00 98.81 555 TYR A C 1
ATOM 4319 O O . TYR A 1 555 ? -5.168 -11.571 0.540 1.00 98.81 555 TYR A O 1
ATOM 4327 N N . ALA A 1 556 ? -4.686 -11.394 2.733 1.00 98.75 556 ALA A N 1
ATOM 4328 C CA . ALA A 1 556 ? -6.065 -11.249 3.189 1.00 98.75 556 ALA A CA 1
ATOM 4329 C C . ALA A 1 556 ? -6.764 -10.072 2.493 1.00 98.75 556 ALA A C 1
ATOM 4331 O O . ALA A 1 556 ? -7.860 -10.230 1.954 1.00 98.75 556 ALA A O 1
ATOM 4332 N N . ALA A 1 557 ? -6.096 -8.917 2.422 1.00 98.88 557 ALA A N 1
ATOM 4333 C CA . ALA A 1 557 ? -6.628 -7.740 1.746 1.00 98.88 557 ALA A CA 1
ATOM 4334 C C . ALA A 1 557 ? -6.813 -7.952 0.237 1.00 98.88 557 ALA A C 1
ATOM 4336 O O . ALA A 1 557 ? -7.826 -7.533 -0.321 1.00 98.88 557 ALA A O 1
ATOM 4337 N N . TYR A 1 558 ? -5.861 -8.611 -0.428 1.00 98.88 558 TYR A N 1
ATOM 4338 C CA . TYR A 1 558 ? -5.941 -8.863 -1.870 1.00 98.88 558 TYR A CA 1
ATOM 4339 C C . TYR A 1 558 ? -7.057 -9.860 -2.180 1.00 98.88 558 TYR A C 1
ATOM 4341 O O . TYR A 1 558 ? -7.847 -9.616 -3.091 1.00 98.88 558 TYR A O 1
ATOM 4349 N N . LYS A 1 559 ? -7.184 -10.923 -1.377 1.00 98.75 559 LYS A N 1
ATOM 4350 C CA . LYS A 1 559 ? -8.266 -11.904 -1.494 1.00 98.75 559 LYS A CA 1
ATOM 4351 C C . LYS A 1 559 ? -9.631 -11.231 -1.334 1.00 98.75 559 LYS A C 1
ATOM 4353 O O . LYS A 1 559 ? -10.443 -11.294 -2.257 1.00 98.75 559 LYS A O 1
ATOM 4358 N N . ALA A 1 560 ? -9.830 -10.482 -0.249 1.00 98.44 560 ALA A N 1
ATOM 4359 C CA . ALA A 1 560 ? -11.071 -9.749 -0.006 1.00 98.44 560 ALA A CA 1
ATOM 4360 C C . ALA A 1 560 ? -11.391 -8.737 -1.126 1.00 98.44 560 ALA A C 1
ATOM 4362 O O . ALA A 1 560 ? -12.535 -8.640 -1.571 1.00 98.44 560 ALA A O 1
ATOM 4363 N N . ALA A 1 561 ? -10.386 -8.026 -1.651 1.00 98.50 561 ALA A N 1
ATOM 4364 C CA . ALA A 1 561 ? -10.566 -7.117 -2.785 1.00 98.50 561 ALA A CA 1
ATOM 4365 C C . ALA A 1 561 ? -10.987 -7.843 -4.073 1.00 98.50 561 ALA A C 1
ATOM 4367 O O . ALA A 1 561 ? -11.768 -7.305 -4.857 1.00 98.50 561 ALA A O 1
ATOM 4368 N N . THR A 1 562 ? -10.478 -9.057 -4.302 1.00 98.06 562 THR A N 1
ATOM 4369 C CA . THR A 1 562 ? -10.826 -9.861 -5.484 1.00 98.06 562 THR A CA 1
ATOM 4370 C C . THR A 1 562 ? -12.189 -10.540 -5.392 1.00 98.06 562 THR A C 1
ATOM 4372 O O . THR A 1 562 ? -12.783 -10.820 -6.431 1.00 98.06 562 THR A O 1
ATOM 4375 N N . GLU A 1 563 ? -12.689 -10.766 -4.177 1.00 97.50 563 GLU A N 1
ATOM 4376 C CA . GLU A 1 563 ? -14.005 -11.358 -3.895 1.00 97.50 563 GLU A CA 1
ATOM 4377 C C . GLU A 1 563 ? -15.119 -10.303 -3.776 1.00 97.50 563 GLU A C 1
ATOM 4379 O O . GLU A 1 563 ? -16.302 -10.625 -3.883 1.00 97.50 563 GLU A O 1
ATOM 4384 N N . THR A 1 564 ? -14.756 -9.030 -3.595 1.00 95.44 564 THR A N 1
ATOM 4385 C CA . THR A 1 564 ? -15.708 -7.914 -3.582 1.00 95.44 564 THR A CA 1
ATOM 4386 C C . THR A 1 564 ? -16.361 -7.758 -4.955 1.00 95.44 564 THR A C 1
ATOM 4388 O O . THR A 1 564 ? -15.671 -7.707 -5.971 1.00 95.44 564 THR A O 1
ATOM 4391 N N . THR A 1 565 ? -17.692 -7.635 -4.983 1.00 94.62 565 THR A N 1
ATOM 4392 C CA . THR A 1 565 ? -18.485 -7.434 -6.207 1.00 94.62 565 THR A CA 1
ATOM 4393 C C . THR A 1 565 ? -19.313 -6.151 -6.133 1.00 94.62 565 THR A C 1
ATOM 4395 O O . THR A 1 565 ? -19.612 -5.645 -5.052 1.00 94.62 565 THR A O 1
ATOM 4398 N N . GLY A 1 566 ? -19.662 -5.590 -7.291 1.00 92.31 566 GLY A N 1
ATOM 4399 C CA . GLY A 1 566 ? -20.510 -4.398 -7.409 1.00 92.31 566 GLY A CA 1
ATOM 4400 C C . GLY A 1 566 ? -19.862 -3.059 -7.030 1.00 92.31 566 GLY A C 1
ATOM 4401 O O . GLY A 1 566 ? -20.488 -2.019 -7.233 1.00 92.31 566 GLY A O 1
ATOM 4402 N N . ALA A 1 567 ? -18.624 -3.045 -6.525 1.00 95.62 567 ALA A N 1
ATOM 4403 C CA . ALA A 1 567 ? -17.890 -1.826 -6.190 1.00 95.62 567 ALA A CA 1
ATOM 4404 C C . ALA A 1 567 ? -16.370 -1.993 -6.383 1.00 95.62 567 ALA A C 1
ATOM 4406 O O . ALA A 1 567 ? -15.838 -3.076 -6.133 1.00 95.62 567 ALA A O 1
ATOM 4407 N N . PRO A 1 568 ? -15.649 -0.927 -6.779 1.00 98.56 568 PRO A N 1
ATOM 4408 C CA . PRO A 1 568 ? -14.188 -0.928 -6.790 1.00 98.56 568 PRO A CA 1
ATOM 4409 C C . PRO A 1 568 ? -13.622 -1.006 -5.366 1.00 98.56 568 PRO A C 1
ATOM 4411 O O . PRO A 1 568 ? -14.249 -0.541 -4.409 1.00 98.56 568 PRO A O 1
ATOM 4414 N N . THR A 1 569 ? -12.412 -1.553 -5.229 1.00 98.88 569 THR A N 1
ATOM 4415 C CA . THR A 1 569 ? -11.726 -1.657 -3.930 1.00 98.88 569 THR A CA 1
ATOM 4416 C C . THR A 1 569 ? -10.453 -0.819 -3.895 1.00 98.88 569 THR A C 1
ATOM 4418 O O . THR A 1 569 ? -9.679 -0.812 -4.851 1.00 98.88 569 THR A O 1
ATOM 4421 N N . VAL A 1 570 ? -10.201 -0.146 -2.773 1.00 98.88 570 VAL A N 1
ATOM 4422 C CA . VAL A 1 570 ? -8.893 0.420 -2.435 1.00 98.88 570 VAL A CA 1
ATOM 4423 C C . VAL A 1 570 ? -8.317 -0.287 -1.213 1.00 98.88 570 VAL A C 1
ATOM 4425 O O . VAL A 1 570 ? -9.004 -0.528 -0.222 1.00 98.88 570 VAL A O 1
ATOM 4428 N N . ILE A 1 571 ? -7.031 -0.600 -1.291 1.00 98.94 571 ILE A N 1
ATOM 4429 C CA . ILE A 1 571 ? -6.228 -1.132 -0.203 1.00 98.94 571 ILE A CA 1
ATOM 4430 C C . ILE A 1 571 ? -5.277 -0.027 0.247 1.00 98.94 571 ILE A C 1
ATOM 4432 O O . ILE A 1 571 ? -4.431 0.423 -0.529 1.00 98.94 571 ILE A O 1
ATOM 4436 N N . LEU A 1 572 ? -5.418 0.409 1.496 1.00 98.88 572 LEU A N 1
ATOM 4437 C CA . LEU A 1 572 ? -4.548 1.394 2.137 1.00 98.88 572 LEU A CA 1
ATOM 4438 C C . LEU A 1 572 ? -3.524 0.640 2.988 1.00 98.88 572 LEU A C 1
ATOM 4440 O O . LEU A 1 572 ? -3.815 0.230 4.114 1.00 98.88 572 LEU A O 1
ATOM 4444 N N . ALA A 1 573 ? -2.344 0.397 2.419 1.00 98.81 573 ALA A N 1
ATOM 4445 C CA . ALA A 1 573 ? -1.318 -0.431 3.041 1.00 98.81 573 ALA A CA 1
ATOM 4446 C C . ALA A 1 573 ? -0.270 0.433 3.738 1.00 98.81 573 ALA A C 1
ATOM 4448 O O . ALA A 1 573 ? 0.526 1.105 3.081 1.00 98.81 573 ALA A O 1
ATOM 4449 N N . GLN A 1 574 ? -0.239 0.394 5.068 1.00 98.75 574 GLN A N 1
ATOM 4450 C CA . GLN A 1 574 ? 0.756 1.115 5.845 1.00 98.75 574 GLN A CA 1
ATOM 4451 C C . GLN A 1 574 ? 2.113 0.406 5.754 1.00 98.75 574 GLN A C 1
ATOM 4453 O O . GLN A 1 574 ? 2.251 -0.764 6.118 1.00 98.75 574 GLN A O 1
ATOM 4458 N N . THR A 1 575 ? 3.136 1.116 5.285 1.00 98.25 575 THR A N 1
ATOM 4459 C CA . THR A 1 575 ? 4.501 0.580 5.120 1.00 98.25 575 THR A CA 1
ATOM 4460 C C . THR A 1 575 ? 5.535 1.537 5.705 1.00 98.25 575 THR A C 1
ATOM 4462 O O . THR A 1 575 ? 5.187 2.581 6.243 1.00 98.25 575 THR A O 1
ATOM 4465 N N . VAL A 1 576 ? 6.817 1.181 5.636 1.00 96.44 576 VAL A N 1
ATOM 4466 C CA . VAL A 1 576 ? 7.955 2.025 6.036 1.00 96.44 576 VAL A CA 1
ATOM 4467 C C . VAL A 1 576 ? 8.730 2.372 4.772 1.00 96.44 576 VAL A C 1
ATOM 4469 O O . VAL A 1 576 ? 9.105 1.469 4.017 1.00 96.44 576 VAL A O 1
ATOM 4472 N N . LYS A 1 577 ? 8.967 3.660 4.518 1.00 94.38 577 LYS A N 1
ATOM 4473 C CA . LYS A 1 577 ? 9.795 4.089 3.388 1.00 94.38 577 LYS A CA 1
ATOM 4474 C C . LYS A 1 577 ? 11.225 3.595 3.602 1.00 94.38 577 LYS A C 1
ATOM 4476 O O . LYS A 1 577 ? 11.728 3.643 4.714 1.00 94.38 577 LYS A O 1
ATOM 4481 N N . GLY A 1 578 ? 11.858 3.058 2.558 1.00 90.75 578 GLY A N 1
ATOM 4482 C CA . GLY A 1 578 ? 13.226 2.548 2.695 1.00 90.75 578 GLY A CA 1
ATOM 4483 C C . GLY A 1 578 ? 13.366 1.288 3.554 1.00 90.75 578 GLY A C 1
ATOM 4484 O O . GLY A 1 578 ? 14.473 0.973 3.969 1.00 90.75 578 GLY A O 1
ATOM 4485 N N . TRP A 1 579 ? 12.279 0.545 3.786 1.00 91.94 579 TRP A N 1
ATOM 4486 C CA . TRP A 1 579 ? 12.272 -0.645 4.642 1.00 91.94 579 TRP A CA 1
ATOM 4487 C C . TRP A 1 579 ? 13.436 -1.619 4.380 1.00 91.94 579 TRP A C 1
ATOM 4489 O O . TRP A 1 579 ? 13.641 -2.081 3.253 1.00 91.94 579 TRP A O 1
ATOM 4499 N N . THR A 1 580 ? 14.143 -1.987 5.447 1.00 89.12 580 THR A N 1
ATOM 4500 C CA . THR A 1 580 ? 15.336 -2.848 5.497 1.00 89.12 580 THR A CA 1
ATOM 4501 C C . THR A 1 580 ? 16.544 -2.350 4.699 1.00 89.12 580 THR A C 1
ATOM 4503 O O . THR A 1 580 ? 17.399 -3.165 4.337 1.00 89.12 580 THR A O 1
ATOM 4506 N N . LEU A 1 581 ? 16.611 -1.063 4.353 1.00 86.94 581 LEU A N 1
ATOM 4507 C CA . LEU A 1 581 ? 17.801 -0.461 3.736 1.00 86.94 581 LEU A CA 1
ATOM 4508 C C . LEU A 1 581 ? 18.753 0.141 4.779 1.00 86.94 581 LEU A C 1
ATOM 4510 O O . LEU A 1 581 ? 19.870 0.517 4.427 1.00 86.94 581 LEU A O 1
ATOM 4514 N N . GLY A 1 582 ? 18.339 0.188 6.048 1.00 83.25 582 GLY A N 1
ATOM 4515 C CA . GLY A 1 582 ? 19.127 0.714 7.157 1.00 83.25 582 GLY A CA 1
ATOM 4516 C C . GLY A 1 582 ? 18.668 2.101 7.626 1.00 83.25 582 GLY A C 1
ATOM 4517 O O . GLY A 1 582 ? 17.820 2.730 6.989 1.00 83.25 582 GLY A O 1
ATOM 4518 N N . PRO A 1 583 ? 19.245 2.594 8.736 1.00 77.38 583 PRO A N 1
ATOM 4519 C CA . PRO A 1 583 ? 18.757 3.778 9.449 1.00 77.38 583 PRO A CA 1
ATOM 4520 C C . PRO A 1 583 ? 18.847 5.077 8.635 1.00 77.38 583 PRO A C 1
ATOM 4522 O O . PRO A 1 583 ? 18.059 5.986 8.858 1.00 77.38 583 PRO A O 1
ATOM 4525 N N . ASP A 1 584 ? 19.755 5.159 7.658 1.00 76.06 584 ASP A N 1
ATOM 4526 C CA . ASP A 1 584 ? 19.886 6.337 6.787 1.00 76.06 584 ASP A CA 1
ATOM 4527 C C . ASP A 1 584 ? 18.747 6.454 5.752 1.00 76.06 584 ASP A C 1
ATOM 4529 O O . ASP A 1 584 ? 18.583 7.498 5.121 1.00 76.06 584 ASP A O 1
ATOM 4533 N N . PHE A 1 585 ? 17.975 5.379 5.551 1.00 75.81 585 PHE A N 1
ATOM 4534 C CA . PHE A 1 585 ? 16.860 5.311 4.600 1.00 75.81 585 PHE A CA 1
ATOM 4535 C C . PHE A 1 585 ? 15.491 5.165 5.277 1.00 75.81 585 PHE A C 1
ATOM 4537 O O . PHE A 1 585 ? 14.482 5.529 4.672 1.00 75.81 585 PHE A O 1
ATOM 4544 N N . GLU A 1 586 ? 15.452 4.596 6.484 1.00 72.88 586 GLU A N 1
ATOM 4545 C CA . GLU A 1 586 ? 14.245 4.344 7.279 1.00 72.88 586 GLU A CA 1
ATOM 4546 C C . GLU A 1 586 ? 13.942 5.532 8.206 1.00 72.88 586 GLU A C 1
ATOM 4548 O O . GLU A 1 586 ? 14.182 5.464 9.410 1.00 72.88 586 GLU A O 1
ATOM 4553 N N . ALA A 1 587 ? 13.439 6.640 7.658 1.00 54.88 587 ALA A N 1
ATOM 4554 C CA . ALA A 1 587 ? 13.003 7.795 8.451 1.00 54.88 587 ALA A CA 1
ATOM 4555 C C . ALA A 1 587 ? 11.983 8.641 7.705 1.00 54.88 587 ALA A C 1
ATOM 4557 O O . ALA A 1 587 ? 12.174 8.832 6.480 1.00 54.88 587 ALA A O 1
#

Nearest PDB structures (foldseek):
  3lq4-assembly1_B  TM=9.936E-01  e=2.588E-42  Escherichia coli O157:H7
  3lpl-assembly1_B  TM=9.901E-01  e=2.202E-42  Escherichia coli O157:H7
  4qoy-assembly2_C  TM=9.016E-01  e=3.588E-45  Escherichia coli O157:H7 str. TW14359
  4qoy-assembly1_A  TM=9.173E-01  e=2.128E-44  Escherichia coli O157:H7 str. TW14359
  2iea-assembly1_B  TM=9.930E-01  e=1.052E-41  Escherichia coli